Protein AF-A0A258B6A6-F1 (afdb_monomer)

Sequence (374 aa):
IEIYVVGQTAKPGKYIVSSVSTLINALFATGGPTANGSMRNIQLVRQGKVMGVVDLYQFLLHGDSSRDLVLQAGDVIKIPPVGPQVALLGSIPNPAIYELSPGETSNSLEAVLRYAGNTSVFTSPLQVSIERIDPDKLKPLSAMAISLNKEGLQTRLKAGDIVTFLPIKPAFENAVSLRLLGAPSVRLPIKPGATIHDILPNKESLLTNLYFMRRFTPPNSGTGTKDDLNRIRDTARLDQINWDFALLERIDMGDLSPQVISFNLADAINPASPNQNVTLKPGDIITVFSQKDMQVSSEKQVRVVRIQGEVKAPGIYQLRADDTLPDVIAKAGGTTRSAYIYGTVLSRVAVKEQQQKNLDQVIRNLQSQLANST

Solvent-accessible surface area (backbone atoms only — not comparable to full-atom values): 21174 Å² total; per-residue (Å²): 66,45,32,36,38,41,68,32,37,67,53,60,46,80,46,81,47,62,73,83,36,30,50,64,60,48,32,65,75,44,59,32,54,34,97,59,14,20,55,60,58,28,31,40,31,48,95,91,39,77,78,48,62,36,44,50,61,52,29,76,73,68,67,53,58,90,65,58,44,76,50,54,69,68,26,32,42,38,21,43,68,46,66,52,36,32,36,43,38,62,40,41,73,49,62,46,77,42,74,50,57,96,48,78,89,59,23,21,44,48,56,54,29,57,78,27,65,38,79,35,96,55,31,33,51,72,45,31,40,36,39,36,46,40,86,91,41,99,70,32,72,47,77,51,75,41,34,70,44,81,67,41,32,58,39,74,63,50,59,46,28,38,38,40,33,37,54,53,70,87,73,45,83,42,24,30,37,40,36,48,78,99,46,78,72,43,79,43,81,50,59,94,78,32,33,48,32,80,76,34,62,42,78,65,56,76,45,39,74,61,49,57,53,53,75,73,45,70,95,83,67,94,79,79,61,77,67,57,61,61,59,46,61,76,76,38,64,70,88,44,53,33,49,74,43,29,40,35,40,35,65,42,88,89,79,66,46,80,44,78,48,76,45,44,41,57,48,26,34,35,88,90,37,71,94,62,44,53,72,55,54,58,60,25,35,39,40,48,43,37,55,62,65,61,50,54,64,67,73,66,59,82,42,67,46,78,46,79,70,58,38,68,47,61,46,78,43,82,51,59,100,82,64,47,74,68,56,54,41,50,74,24,69,28,68,40,96,84,40,64,73,93,71,71,80,89,85,70,72,75,54,59,60,52,51,50,53,51,50,55,50,52,53,52,51,53,51,54,52,57,68,72,73,113

Structure (mmCIF, N/CA/C/O backbone):
data_AF-A0A258B6A6-F1
#
_entry.id   AF-A0A258B6A6-F1
#
loop_
_atom_site.group_PDB
_atom_site.id
_atom_site.type_symbol
_atom_site.label_atom_id
_atom_site.label_alt_id
_atom_site.label_comp_id
_atom_site.label_asym_id
_atom_site.label_entity_id
_atom_site.label_seq_id
_atom_site.pdbx_PDB_ins_code
_atom_site.Cartn_x
_atom_site.Cartn_y
_atom_site.Cartn_z
_atom_site.occupancy
_atom_site.B_iso_or_equiv
_atom_site.auth_seq_id
_atom_site.auth_comp_id
_atom_site.auth_asym_id
_atom_site.auth_atom_id
_atom_site.pdbx_PDB_model_num
ATOM 1 N N . ILE A 1 1 ? -26.443 -9.896 30.404 1.00 95.62 1 ILE A N 1
ATOM 2 C CA . ILE A 1 1 ? -26.251 -8.586 31.063 1.00 95.62 1 ILE A CA 1
ATOM 3 C C . ILE A 1 1 ? -26.509 -7.470 30.066 1.00 95.62 1 ILE A C 1
ATOM 5 O O . ILE A 1 1 ? -26.315 -7.666 28.872 1.00 95.62 1 ILE A O 1
ATOM 9 N N . GLU A 1 2 ? -26.991 -6.336 30.553 1.00 96.44 2 GLU A N 1
ATOM 10 C CA . GLU A 1 2 ? -27.253 -5.151 29.737 1.00 96.44 2 GLU A CA 1
ATOM 11 C C . GLU A 1 2 ? -26.030 -4.231 29.723 1.00 96.44 2 GLU A C 1
ATOM 13 O O . GLU A 1 2 ? -25.481 -3.950 30.786 1.00 96.44 2 GLU A O 1
ATOM 18 N N . ILE A 1 3 ? -25.629 -3.765 28.540 1.00 97.12 3 ILE A N 1
ATOM 19 C CA . ILE A 1 3 ? -24.530 -2.813 28.333 1.00 97.12 3 ILE A CA 1
ATOM 20 C C . ILE A 1 3 ? -24.928 -1.734 27.317 1.00 97.12 3 ILE A C 1
ATOM 22 O O . ILE A 1 3 ? -25.912 -1.873 26.584 1.00 97.12 3 ILE A O 1
ATOM 26 N N . TYR A 1 4 ? -24.117 -0.686 27.225 1.00 97.75 4 TYR A N 1
ATOM 27 C CA . TYR A 1 4 ? -24.301 0.417 26.288 1.00 97.75 4 TYR A CA 1
ATOM 28 C C . TYR A 1 4 ? -23.051 0.608 25.438 1.00 97.75 4 TYR A C 1
ATOM 30 O O . TYR A 1 4 ? -21.940 0.533 25.952 1.00 97.75 4 TYR A O 1
ATOM 38 N N . VAL A 1 5 ? -23.218 0.898 24.150 1.00 97.56 5 VAL A N 1
ATOM 39 C CA . VAL A 1 5 ? -22.114 1.267 23.254 1.00 97.56 5 VAL A CA 1
ATOM 40 C C . VAL A 1 5 ? -22.374 2.658 22.694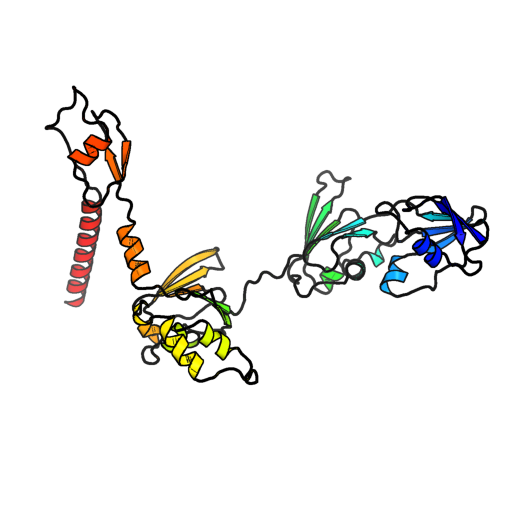 1.00 97.56 5 VAL A C 1
ATOM 42 O O . VAL A 1 5 ? -23.439 2.919 22.133 1.00 97.56 5 VAL A O 1
ATOM 45 N N . VAL A 1 6 ? -21.413 3.563 22.878 1.00 97.06 6 VAL A N 1
ATOM 46 C CA . VAL A 1 6 ? -21.546 4.991 22.553 1.00 97.06 6 VAL A CA 1
ATOM 47 C C . VAL A 1 6 ? -20.284 5.549 21.893 1.00 97.06 6 VAL A C 1
ATOM 49 O O . VAL A 1 6 ? -19.194 4.984 22.004 1.00 97.06 6 VAL A O 1
ATOM 52 N N . GLY A 1 7 ? -20.423 6.713 21.257 1.00 96.19 7 GLY A N 1
ATOM 53 C CA . GLY A 1 7 ? -19.330 7.411 20.580 1.00 96.19 7 GLY A CA 1
ATOM 54 C C . GLY A 1 7 ? -19.248 7.065 19.094 1.00 96.19 7 GLY A C 1
ATOM 55 O O . GLY A 1 7 ? -20.274 6.875 18.446 1.00 96.19 7 GLY A O 1
ATOM 56 N N . GLN A 1 8 ? -18.033 7.003 18.551 1.00 97.38 8 GLN A N 1
ATOM 57 C CA . GLN A 1 8 ? -17.753 6.810 17.122 1.00 97.38 8 GLN A CA 1
ATOM 58 C C . GLN A 1 8 ? -17.835 5.332 16.705 1.00 97.38 8 GLN A C 1
ATOM 60 O O . GLN A 1 8 ? -16.883 4.753 16.178 1.00 97.38 8 GLN A O 1
ATOM 65 N N . THR A 1 9 ? -18.979 4.707 16.966 1.00 95.44 9 THR A N 1
ATOM 66 C CA . THR A 1 9 ? -19.247 3.285 16.716 1.00 95.44 9 THR A CA 1
ATOM 67 C C . THR A 1 9 ? -20.215 3.080 15.554 1.00 95.44 9 THR A C 1
ATOM 69 O O . THR A 1 9 ? -21.059 3.935 15.288 1.00 95.44 9 THR A O 1
ATOM 72 N N . ALA A 1 10 ? -20.096 1.947 14.857 1.00 92.12 10 ALA A N 1
ATOM 73 C CA . ALA A 1 10 ? -20.952 1.624 13.718 1.00 92.12 10 ALA A CA 1
ATOM 74 C C . ALA A 1 10 ? -22.436 1.522 14.102 1.00 92.12 10 ALA A C 1
ATOM 76 O O . ALA A 1 10 ? -23.309 1.896 13.320 1.00 92.12 10 ALA A O 1
ATOM 77 N N . LYS A 1 11 ? -22.729 1.009 15.303 1.00 94.31 11 LYS A N 1
ATOM 78 C CA . LYS A 1 11 ? -24.097 0.808 15.791 1.00 94.31 11 LYS A CA 1
ATOM 79 C C . LYS A 1 11 ? -24.200 1.236 17.261 1.00 94.31 11 LYS A C 1
ATOM 81 O O . LYS A 1 11 ? -24.063 0.398 18.155 1.00 94.31 11 LYS A O 1
ATOM 86 N N . PRO A 1 12 ? -24.419 2.528 17.551 1.00 95.56 12 PRO A N 1
ATOM 87 C CA . PRO A 1 12 ? -24.600 2.984 18.923 1.00 95.56 12 PRO A CA 1
ATOM 88 C C . PRO A 1 12 ? -25.926 2.474 19.492 1.00 95.56 12 PRO A C 1
ATOM 90 O O . PRO A 1 12 ? -26.914 2.341 18.770 1.00 95.56 12 PRO A O 1
ATOM 93 N N . GLY A 1 13 ? -25.961 2.215 20.797 1.00 96.06 13 GLY A N 1
ATOM 94 C CA . GLY A 1 13 ? -27.195 1.836 21.475 1.00 96.06 13 GLY A CA 1
ATOM 95 C C . GLY A 1 13 ? -27.007 0.874 22.638 1.00 96.06 13 GLY A C 1
ATOM 96 O O . GLY A 1 13 ? -25.901 0.640 23.130 1.00 96.06 13 GLY A O 1
ATOM 97 N N . LYS A 1 14 ? -28.139 0.337 23.087 1.00 96.88 14 LYS A N 1
ATOM 98 C CA . LYS A 1 14 ? -28.231 -0.651 24.160 1.00 96.88 14 LYS A CA 1
ATOM 99 C C . LYS A 1 14 ? -28.104 -2.060 23.589 1.00 96.88 14 LYS A C 1
ATOM 101 O O . LYS A 1 14 ? -28.748 -2.384 22.594 1.00 96.88 14 LYS A O 1
ATOM 106 N N . TYR A 1 15 ? -27.337 -2.903 24.273 1.00 96.12 15 TYR A N 1
ATOM 107 C CA . TYR A 1 15 ? -27.110 -4.294 23.895 1.00 96.12 15 TYR A CA 1
ATOM 108 C C . TYR A 1 15 ? -27.310 -5.231 25.081 1.00 96.12 15 TYR A C 1
ATOM 110 O O . TYR A 1 15 ? -26.986 -4.907 26.225 1.00 96.12 15 TYR A O 1
ATOM 118 N N . ILE A 1 16 ? -27.828 -6.423 24.792 1.00 95.56 16 ILE A N 1
ATOM 119 C CA . ILE A 1 16 ? -27.887 -7.532 25.742 1.00 95.56 16 ILE A CA 1
ATOM 120 C C . ILE A 1 16 ? -26.831 -8.543 25.309 1.00 95.56 16 ILE A C 1
ATOM 122 O O . ILE A 1 16 ? -26.899 -9.083 24.208 1.00 95.56 16 ILE A O 1
ATOM 126 N N . VAL A 1 17 ? -25.854 -8.782 26.178 1.00 94.06 17 VAL A N 1
ATOM 127 C CA . VAL A 1 17 ? -24.740 -9.714 25.944 1.00 94.06 17 VAL A CA 1
ATOM 128 C C . VAL A 1 17 ? -24.697 -10.785 27.036 1.00 94.06 17 VAL A C 1
ATOM 130 O O . VAL A 1 17 ? -25.383 -10.671 28.057 1.00 94.06 17 VAL A O 1
ATOM 133 N N . SER A 1 18 ? -23.914 -11.846 26.842 1.00 94.06 18 SER A N 1
ATOM 134 C CA . SER A 1 18 ? -23.746 -12.895 27.856 1.00 94.06 18 SER A CA 1
ATOM 135 C C . SER A 1 18 ? -23.058 -12.348 29.113 1.00 94.06 18 SER A C 1
ATOM 137 O O . SER A 1 18 ? -22.297 -11.386 29.046 1.00 94.06 18 SER A O 1
ATOM 139 N N . SER A 1 19 ? -23.302 -12.950 30.280 1.00 91.56 19 SER A N 1
ATOM 140 C CA . SER A 1 19 ? -22.648 -12.561 31.544 1.00 91.56 19 SER A CA 1
ATOM 141 C C . SER A 1 19 ? -21.138 -12.811 31.565 1.00 91.56 19 SER A C 1
ATOM 143 O O . SER A 1 19 ? -20.451 -12.261 32.416 1.00 91.56 19 SER A O 1
ATOM 145 N N . VAL A 1 20 ? -20.629 -13.620 30.634 1.00 93.00 20 VAL A N 1
ATOM 146 C CA . VAL A 1 20 ? -19.195 -13.897 30.452 1.00 93.00 20 VAL A CA 1
ATOM 147 C C . VAL A 1 20 ? -18.589 -13.128 29.273 1.00 93.00 20 VAL A C 1
ATOM 149 O O . VAL A 1 20 ? -17.451 -13.377 28.887 1.00 93.00 20 VAL A O 1
ATOM 152 N N . SER A 1 21 ? -19.348 -12.215 28.655 1.00 94.81 21 SER A N 1
ATOM 153 C CA . SER A 1 21 ? -18.850 -11.411 27.541 1.00 94.81 21 SER A CA 1
ATOM 154 C C . SER A 1 21 ? -17.797 -10.408 28.008 1.00 94.81 21 SER A C 1
ATOM 156 O O . SER A 1 21 ? -17.890 -9.817 29.084 1.00 94.81 21 SER A O 1
ATOM 158 N N . THR A 1 22 ? -16.807 -10.194 27.153 1.00 95.38 22 THR A N 1
ATOM 159 C CA . THR A 1 22 ? -15.728 -9.231 27.353 1.00 95.38 22 THR A CA 1
ATOM 160 C C . THR A 1 22 ? -15.898 -8.024 26.437 1.00 95.38 22 THR A C 1
ATOM 162 O O . THR A 1 22 ? -16.739 -8.030 25.529 1.00 95.38 22 THR A O 1
ATOM 165 N N . LEU A 1 23 ? -15.109 -6.979 26.678 1.00 95.00 23 LEU A N 1
ATOM 166 C CA . LEU A 1 23 ? -15.098 -5.757 25.884 1.00 95.00 23 LEU A CA 1
ATOM 167 C C . LEU A 1 23 ? -14.832 -6.057 24.402 1.00 95.00 23 LEU A C 1
ATOM 169 O O . LEU A 1 23 ? -15.598 -5.604 23.552 1.00 95.00 23 LEU A O 1
ATOM 173 N N . ILE A 1 24 ? -13.815 -6.861 24.085 1.00 94.56 24 ILE A N 1
ATOM 174 C CA . ILE A 1 24 ? -13.481 -7.210 22.696 1.00 94.56 24 ILE A CA 1
ATOM 175 C C . ILE A 1 24 ? -14.617 -7.998 22.028 1.00 94.56 24 ILE A C 1
ATOM 177 O O . ILE A 1 24 ? -15.028 -7.668 20.915 1.00 94.56 24 ILE A O 1
ATOM 181 N N . ASN A 1 25 ? -15.198 -8.979 22.725 1.00 92.38 25 ASN A N 1
ATOM 182 C CA . ASN A 1 25 ? -16.333 -9.749 22.206 1.00 92.38 25 ASN A CA 1
ATOM 183 C C . ASN A 1 25 ? -17.543 -8.858 21.892 1.00 92.38 25 ASN A C 1
ATOM 185 O O . ASN A 1 25 ? -18.191 -9.019 20.856 1.00 92.38 25 ASN A O 1
ATOM 189 N N . ALA A 1 26 ? -17.841 -7.895 22.768 1.00 93.88 26 ALA A N 1
ATOM 190 C CA . ALA A 1 26 ? -18.916 -6.942 22.531 1.00 93.88 26 ALA A CA 1
ATOM 191 C C . ALA A 1 26 ? -18.610 -6.008 21.354 1.00 93.88 26 ALA A C 1
ATOM 193 O O . ALA A 1 26 ? -19.510 -5.741 20.565 1.00 93.88 26 ALA A O 1
ATOM 194 N N . LEU A 1 27 ? -17.362 -5.557 21.186 1.00 94.12 27 LEU A N 1
ATOM 195 C CA . LEU A 1 27 ? -16.964 -4.729 20.043 1.00 94.12 27 LEU A CA 1
ATOM 196 C C . LEU A 1 27 ? -17.193 -5.444 18.708 1.00 94.12 27 LEU A C 1
ATOM 198 O O . LEU A 1 27 ? -17.734 -4.838 17.786 1.00 94.12 27 LEU A O 1
ATOM 202 N N . PHE A 1 28 ? -16.866 -6.735 18.607 1.00 91.19 28 PHE A N 1
ATOM 203 C CA . PHE A 1 28 ? -17.168 -7.508 17.399 1.00 91.19 28 PHE A CA 1
ATOM 204 C C . PHE A 1 28 ? -18.674 -7.659 17.163 1.00 91.19 28 PHE A C 1
ATOM 206 O O . PHE A 1 28 ? -19.137 -7.516 16.033 1.00 91.19 28 PHE A O 1
ATOM 213 N N . ALA A 1 29 ? -19.453 -7.885 18.224 1.00 90.25 29 ALA A N 1
ATOM 214 C CA . ALA A 1 29 ? -20.905 -8.013 18.120 1.00 90.25 29 ALA A CA 1
ATOM 215 C C . ALA A 1 29 ? -21.601 -6.699 17.713 1.00 90.25 29 ALA A C 1
ATOM 217 O O . ALA A 1 29 ? -22.625 -6.728 17.028 1.00 90.25 29 ALA A O 1
ATOM 218 N N . THR A 1 30 ? -21.053 -5.545 18.106 1.00 89.75 30 THR A N 1
ATOM 219 C CA . THR A 1 30 ? -21.623 -4.221 17.796 1.00 89.75 30 THR A CA 1
ATOM 220 C C . THR A 1 30 ? -21.087 -3.605 16.503 1.00 89.75 30 THR A C 1
ATOM 222 O O . THR A 1 30 ? -21.581 -2.567 16.063 1.00 89.75 30 THR A O 1
ATOM 225 N N . GLY A 1 31 ? -20.126 -4.260 15.845 1.00 91.00 31 GLY A N 1
ATOM 226 C CA . GLY A 1 31 ? -19.496 -3.783 14.611 1.00 91.00 31 GLY A CA 1
ATOM 227 C C . GLY A 1 31 ? -18.322 -2.823 14.829 1.00 91.00 31 GLY A C 1
ATOM 228 O O . GLY A 1 31 ? -17.767 -2.330 13.854 1.00 91.00 31 GLY A O 1
ATOM 229 N N . GLY A 1 32 ? -17.931 -2.581 16.082 1.00 93.88 32 GLY A N 1
ATOM 230 C CA . GLY A 1 32 ? -16.697 -1.887 16.439 1.00 93.88 32 GLY A CA 1
ATOM 231 C C . GLY A 1 32 ? -16.674 -0.376 16.157 1.00 93.88 32 GLY A C 1
ATOM 232 O O . GLY A 1 32 ? -17.725 0.268 15.999 1.00 93.88 32 GLY A O 1
ATOM 233 N N . PRO A 1 33 ? -15.466 0.218 16.173 1.00 96.44 33 PRO A N 1
ATOM 234 C CA . PRO A 1 33 ? -15.234 1.606 15.784 1.00 96.44 33 PRO A CA 1
ATOM 235 C C . PRO A 1 33 ? -15.533 1.864 14.301 1.00 96.44 33 PRO A C 1
ATOM 237 O O . PRO A 1 33 ? -15.315 1.012 13.445 1.00 96.44 33 PRO A O 1
ATOM 240 N N . THR A 1 34 ? -16.014 3.068 13.991 1.00 95.50 34 THR A N 1
ATOM 241 C CA . THR A 1 34 ? -16.091 3.577 12.607 1.00 95.50 34 THR A CA 1
ATOM 242 C C . THR A 1 34 ? -14.737 4.124 12.145 1.00 95.50 34 THR A C 1
ATOM 244 O O . THR A 1 34 ? -13.814 4.241 12.944 1.00 95.50 34 THR A O 1
ATOM 247 N N . ALA A 1 35 ? -14.636 4.576 10.889 1.00 92.44 35 ALA A N 1
ATOM 248 C CA . ALA A 1 35 ? -13.449 5.277 10.378 1.00 92.44 35 ALA A CA 1
ATOM 249 C C . ALA A 1 35 ? -13.066 6.541 11.182 1.00 92.44 35 ALA A C 1
ATOM 251 O O . ALA A 1 35 ? -11.910 6.956 11.164 1.00 92.44 35 ALA A O 1
ATOM 252 N N . ASN A 1 36 ? -14.021 7.138 11.905 1.00 95.44 36 ASN A N 1
ATOM 253 C CA . ASN A 1 36 ? -13.790 8.300 12.768 1.00 95.44 36 ASN A CA 1
ATOM 254 C C . ASN A 1 36 ? -13.584 7.917 14.242 1.00 95.44 36 ASN A C 1
ATOM 256 O O . ASN A 1 36 ? -13.411 8.801 15.083 1.00 95.44 36 ASN A O 1
ATOM 260 N N . GLY A 1 37 ? -13.653 6.627 14.579 1.00 96.56 37 GLY A N 1
ATOM 261 C CA . GLY A 1 37 ? -13.499 6.118 15.936 1.00 96.56 37 GLY A CA 1
ATOM 262 C C . GLY A 1 37 ? -12.109 5.568 16.197 1.00 96.56 37 GLY A C 1
ATOM 263 O O . GLY A 1 37 ? -11.487 4.977 15.321 1.00 96.56 37 GLY A O 1
ATOM 264 N N . SER A 1 38 ? -11.627 5.757 17.422 1.00 96.31 38 SER A N 1
ATOM 265 C CA . SER A 1 38 ? -10.331 5.225 17.828 1.00 96.31 38 SER A CA 1
ATOM 266 C C . SER A 1 38 ? -10.367 3.698 17.888 1.00 96.31 38 SER A C 1
ATOM 268 O O . SER A 1 38 ? -11.230 3.108 18.541 1.00 96.31 38 SER A O 1
ATOM 270 N N . MET A 1 39 ? -9.390 3.072 17.239 1.00 93.44 39 MET A N 1
ATOM 271 C CA . MET A 1 39 ? -9.090 1.646 17.362 1.00 93.44 39 MET A CA 1
ATOM 272 C C . MET A 1 39 ? -8.163 1.382 18.552 1.00 93.44 39 MET A C 1
ATOM 274 O O . MET A 1 39 ? -8.080 0.251 19.023 1.00 93.44 39 MET A O 1
ATOM 278 N N . ARG A 1 40 ? -7.468 2.412 19.053 1.00 92.06 40 ARG A N 1
ATOM 279 C CA . ARG A 1 40 ? -6.418 2.270 20.074 1.00 92.06 40 ARG A CA 1
ATOM 280 C C . ARG A 1 40 ? -6.823 2.708 21.482 1.00 92.06 40 ARG A C 1
ATOM 282 O O . ARG A 1 40 ? -6.176 2.319 22.448 1.00 92.06 40 ARG A O 1
ATOM 289 N N . ASN A 1 41 ? -7.858 3.538 21.607 1.00 93.25 41 ASN A N 1
ATOM 290 C CA . ASN A 1 41 ? -8.288 4.147 22.869 1.00 93.25 41 ASN A CA 1
ATOM 291 C C . ASN A 1 41 ? -9.751 3.815 23.200 1.00 93.25 41 ASN A C 1
ATOM 293 O O . ASN A 1 41 ? -10.543 4.697 23.532 1.00 93.25 41 ASN A O 1
ATOM 297 N N . ILE A 1 42 ? -10.141 2.546 23.085 1.00 95.44 42 ILE A N 1
ATOM 298 C CA . ILE A 1 42 ? -11.515 2.125 23.377 1.00 95.44 42 ILE A CA 1
ATOM 299 C C . ILE A 1 42 ? -11.680 1.972 24.888 1.00 95.44 42 ILE A C 1
ATOM 301 O O . ILE A 1 42 ? -10.921 1.247 25.524 1.00 95.44 42 ILE A O 1
ATOM 305 N N . GLN A 1 43 ? -12.665 2.649 25.477 1.00 96.31 43 GLN A N 1
ATOM 306 C CA . GLN A 1 43 ? -12.797 2.780 26.929 1.00 96.31 43 GLN A CA 1
ATOM 307 C C . GLN A 1 43 ? -13.955 1.943 27.466 1.00 96.31 43 GLN A C 1
ATOM 309 O O . GLN A 1 43 ? -15.082 2.051 26.979 1.00 96.31 43 GLN A O 1
ATOM 314 N N . LEU A 1 44 ? -13.704 1.181 28.534 1.00 97.56 44 LEU A N 1
ATOM 315 C CA . LEU A 1 44 ? -14.770 0.631 29.369 1.00 97.56 44 LEU A CA 1
ATOM 316 C C . LEU A 1 44 ? -15.069 1.602 30.507 1.00 97.56 44 LEU A C 1
ATOM 318 O O . LEU A 1 44 ? -14.198 1.880 31.333 1.00 97.56 44 LEU A O 1
ATOM 322 N N . VAL A 1 45 ? -16.299 2.094 30.576 1.00 98.12 45 VAL A N 1
ATOM 323 C CA . VAL A 1 45 ? -16.761 3.009 31.617 1.00 98.12 45 VAL A CA 1
ATOM 324 C C . VAL A 1 45 ? -17.798 2.306 32.485 1.00 98.12 45 VAL A C 1
ATOM 326 O O . VAL A 1 45 ? -18.816 1.831 31.988 1.00 98.12 45 VAL A O 1
ATOM 329 N N . ARG A 1 46 ? -17.559 2.276 33.797 1.00 97.50 46 ARG A N 1
ATOM 330 C CA . ARG A 1 46 ? -18.449 1.677 34.798 1.00 97.50 46 ARG A CA 1
ATOM 331 C C . ARG A 1 46 ? -18.720 2.693 35.892 1.00 97.50 46 ARG A C 1
ATOM 333 O O . ARG A 1 46 ? -17.783 3.254 36.456 1.00 97.50 46 ARG A O 1
ATOM 340 N N . GLN A 1 47 ? -19.996 2.961 36.172 1.00 95.31 47 GLN A N 1
ATOM 341 C CA . GLN A 1 47 ? -20.410 3.947 37.186 1.00 95.31 47 GLN A CA 1
ATOM 342 C C . GLN A 1 47 ? -19.709 5.316 37.015 1.00 95.31 47 GLN A C 1
ATOM 344 O O . GLN A 1 47 ? -19.287 5.948 37.980 1.00 95.31 47 GLN A O 1
ATOM 349 N N . GLY A 1 48 ? -19.521 5.748 35.763 1.00 94.19 48 GLY A N 1
ATOM 350 C CA . GLY A 1 48 ? -18.858 7.012 35.421 1.00 94.19 48 GLY A CA 1
ATOM 351 C C . GLY A 1 48 ? -17.323 7.007 35.486 1.00 94.19 48 GLY A C 1
ATOM 352 O O . GLY A 1 48 ? -16.717 8.020 35.149 1.00 94.19 48 GLY A O 1
ATOM 353 N N . LYS A 1 49 ? -16.674 5.898 35.867 1.00 97.31 49 LYS A N 1
ATOM 354 C CA . LYS A 1 49 ? -15.207 5.770 35.920 1.00 97.31 49 LYS A CA 1
ATOM 355 C C . LYS A 1 49 ? -14.679 4.916 34.770 1.00 97.31 49 LYS A C 1
ATOM 357 O O . LYS A 1 49 ? -15.281 3.901 34.428 1.00 97.31 49 LYS A O 1
ATOM 362 N N . VAL A 1 50 ? -13.543 5.307 34.192 1.00 97.19 50 VAL A N 1
ATOM 363 C CA . VAL A 1 50 ? -12.841 4.500 33.180 1.00 97.19 50 VAL A CA 1
ATOM 364 C C . VAL A 1 50 ? -12.151 3.337 33.888 1.00 97.19 50 VAL A C 1
ATOM 366 O O . VAL A 1 50 ? -11.221 3.544 34.662 1.00 97.19 50 VAL A O 1
ATOM 369 N N . MET A 1 51 ? -12.621 2.120 33.630 1.00 96.44 51 MET A N 1
ATOM 370 C CA . MET A 1 51 ? -12.071 0.893 34.210 1.00 96.44 51 MET A CA 1
ATOM 371 C C . MET A 1 51 ? -10.816 0.426 33.477 1.00 96.44 51 MET A C 1
ATOM 373 O O . MET A 1 51 ? -9.934 -0.177 34.081 1.00 96.44 51 MET A O 1
ATOM 377 N N . GLY A 1 52 ? -10.728 0.714 32.179 1.00 92.81 52 GLY A N 1
ATOM 378 C CA . GLY A 1 52 ? -9.547 0.443 31.377 1.00 92.81 52 GLY A CA 1
ATOM 379 C C . GLY A 1 52 ? -9.734 0.820 29.915 1.00 92.81 52 GLY A C 1
ATOM 380 O O . GLY A 1 52 ? -10.816 1.240 29.491 1.00 92.81 52 GLY A O 1
ATOM 381 N N . VAL A 1 53 ? -8.639 0.681 29.173 1.00 92.31 53 VAL A N 1
ATOM 382 C CA . VAL A 1 53 ? -8.526 1.025 27.757 1.00 92.31 53 VAL A CA 1
ATOM 383 C C . VAL A 1 53 ? -8.046 -0.201 26.993 1.00 92.31 53 VAL A C 1
ATOM 385 O O . VAL A 1 53 ? -7.110 -0.871 27.432 1.00 92.31 53 VAL A O 1
ATOM 388 N N . VAL A 1 54 ? -8.678 -0.475 25.856 1.00 91.88 54 VAL A N 1
ATOM 389 C CA . VAL A 1 54 ? -8.287 -1.535 24.927 1.00 91.88 54 VAL A CA 1
ATOM 390 C C . VAL A 1 54 ? -7.739 -0.919 23.646 1.00 91.88 54 VAL A C 1
ATOM 392 O O . VAL A 1 54 ? -8.383 -0.070 23.025 1.00 91.88 54 VAL A O 1
ATOM 395 N N . ASP A 1 55 ? -6.553 -1.394 23.262 1.00 90.75 55 ASP A N 1
ATOM 396 C CA . ASP A 1 55 ? -5.952 -1.166 21.952 1.00 90.75 55 ASP A CA 1
ATOM 397 C C . ASP A 1 55 ? -6.278 -2.367 21.054 1.00 90.75 55 ASP A C 1
ATOM 399 O O . ASP A 1 55 ? -5.692 -3.445 21.184 1.00 90.75 55 ASP A O 1
ATOM 403 N N . LEU A 1 56 ? -7.242 -2.190 20.150 1.00 91.19 56 LEU A N 1
ATOM 404 C CA . LEU A 1 56 ? -7.716 -3.251 19.268 1.00 91.19 56 LEU A CA 1
ATOM 405 C C . LEU A 1 56 ? -6.637 -3.682 18.266 1.00 91.19 56 LEU A C 1
ATOM 407 O O . LEU A 1 56 ? -6.646 -4.828 17.826 1.00 91.19 56 LEU A O 1
ATOM 411 N N . TYR A 1 57 ? -5.665 -2.822 17.946 1.00 89.94 57 TYR A N 1
ATOM 412 C CA . TYR A 1 57 ? -4.550 -3.213 17.085 1.00 89.94 57 TYR A CA 1
ATOM 413 C C . TYR A 1 57 ? -3.644 -4.256 17.746 1.00 89.94 57 TYR A C 1
ATOM 415 O O . TYR A 1 57 ? -3.129 -5.133 17.053 1.00 89.94 57 TYR A O 1
ATOM 423 N N . GLN A 1 58 ? -3.458 -4.200 19.071 1.00 87.94 58 GLN A N 1
ATOM 424 C CA . GLN A 1 58 ? -2.675 -5.215 19.789 1.00 87.94 58 GLN A CA 1
ATOM 425 C C . GLN A 1 58 ? -3.343 -6.586 19.720 1.00 87.94 58 GLN A C 1
ATOM 427 O O . GLN A 1 58 ? -2.681 -7.583 19.428 1.00 87.94 58 GLN A O 1
ATOM 432 N N . PHE A 1 59 ? -4.662 -6.618 19.903 1.00 89.62 59 PHE A N 1
ATOM 433 C CA . PHE A 1 59 ? -5.441 -7.841 19.781 1.00 89.62 59 PHE A CA 1
ATOM 434 C C . PHE A 1 59 ? -5.420 -8.393 18.348 1.00 89.62 59 PHE A C 1
ATOM 436 O O . PHE A 1 59 ? -5.137 -9.570 18.152 1.00 89.62 59 PHE A O 1
ATOM 443 N N . LEU A 1 60 ? -5.666 -7.551 17.337 1.00 88.38 60 LEU A N 1
ATOM 444 C CA . LEU A 1 60 ? -5.736 -7.990 15.938 1.00 88.38 60 LEU A CA 1
ATOM 445 C C . LEU A 1 60 ? -4.393 -8.494 15.392 1.00 88.38 60 LEU A C 1
ATOM 447 O O . LEU A 1 60 ? -4.388 -9.402 14.566 1.00 88.38 60 LEU A O 1
ATOM 451 N N . LEU A 1 61 ? -3.267 -7.925 15.837 1.00 85.62 61 LEU A N 1
ATOM 452 C CA . LEU A 1 61 ? -1.944 -8.361 15.385 1.00 85.62 61 LEU A CA 1
ATOM 453 C C . LEU A 1 61 ? -1.372 -9.536 16.173 1.00 85.62 61 LEU A C 1
ATOM 455 O O . LEU A 1 61 ? -0.786 -10.437 15.578 1.00 85.62 61 LEU A O 1
ATOM 459 N N . HIS A 1 62 ? -1.469 -9.499 17.501 1.00 86.12 62 HIS A N 1
ATOM 460 C CA . HIS A 1 62 ? -0.749 -10.436 18.367 1.00 86.12 62 HIS A CA 1
ATOM 461 C C . HIS A 1 62 ? -1.671 -11.454 19.044 1.00 86.12 62 HIS A C 1
ATOM 463 O O . HIS A 1 62 ? -1.183 -12.337 19.744 1.00 86.12 62 HIS A O 1
ATOM 469 N N . GLY A 1 63 ? -2.993 -11.330 18.87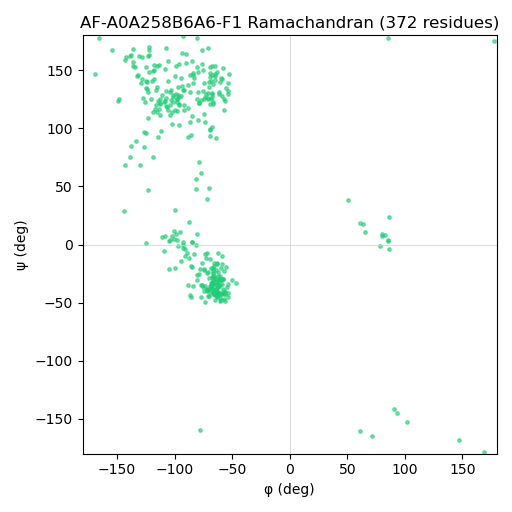9 1.00 86.31 63 GLY A N 1
ATOM 470 C CA . GLY A 1 63 ? -3.962 -12.101 19.659 1.00 86.31 63 GLY A CA 1
ATOM 471 C C . GLY A 1 63 ? -3.915 -11.773 21.154 1.00 86.31 63 GLY A C 1
ATOM 472 O O . GLY A 1 63 ? -4.389 -12.564 21.965 1.00 86.31 63 GLY A O 1
ATOM 473 N N . ASP A 1 64 ? -3.315 -10.639 21.539 1.00 85.88 64 ASP A N 1
ATOM 474 C CA . ASP A 1 64 ? -3.143 -10.263 22.941 1.00 85.88 64 ASP A CA 1
ATOM 475 C C . ASP A 1 64 ? -4.481 -9.820 23.548 1.00 85.88 64 ASP A C 1
ATOM 477 O O . ASP A 1 64 ? -4.979 -8.724 23.285 1.00 85.88 64 ASP A O 1
ATOM 481 N N . SER A 1 65 ? -5.059 -10.687 24.380 1.00 86.56 65 SER A N 1
ATOM 482 C CA . SER A 1 65 ? -6.280 -10.429 25.145 1.00 86.56 65 SER A CA 1
ATOM 483 C C . SER A 1 65 ? -6.006 -10.065 26.611 1.00 86.56 65 SER A C 1
ATOM 485 O O . SER A 1 65 ? -6.933 -10.049 27.417 1.00 86.56 65 SER A O 1
ATOM 487 N N . SER A 1 66 ? -4.756 -9.780 26.999 1.00 86.88 66 SER A N 1
ATOM 488 C CA . SER A 1 66 ? -4.375 -9.509 28.400 1.00 86.88 66 SER A CA 1
ATOM 489 C C . SER A 1 66 ? -5.061 -8.279 29.004 1.00 86.88 66 SER A C 1
ATOM 491 O O . SER A 1 66 ? -5.205 -8.172 30.222 1.00 86.88 66 SER A O 1
ATOM 493 N N . ARG A 1 67 ? -5.490 -7.343 28.152 1.00 86.38 67 ARG A N 1
ATOM 494 C CA . ARG A 1 67 ? -6.224 -6.125 28.525 1.00 86.38 67 ARG A CA 1
ATOM 495 C C . ARG A 1 67 ? -7.729 -6.233 28.291 1.00 86.38 67 ARG A C 1
ATOM 497 O O . ARG A 1 67 ? -8.430 -5.242 28.480 1.00 86.38 67 ARG A O 1
ATOM 504 N N . ASP A 1 68 ? -8.227 -7.398 27.881 1.00 92.50 68 ASP A N 1
ATOM 505 C CA . ASP A 1 68 ? -9.651 -7.596 27.649 1.00 92.50 68 ASP A CA 1
ATOM 506 C C . ASP A 1 68 ? -10.404 -7.693 28.982 1.00 92.50 68 ASP A C 1
ATOM 508 O O . ASP A 1 68 ? -10.067 -8.481 29.867 1.00 92.50 68 ASP A O 1
ATOM 512 N N . LEU A 1 69 ? -11.417 -6.846 29.148 1.00 94.06 69 LEU A N 1
ATOM 513 C CA . LEU A 1 69 ? -12.135 -6.691 30.409 1.00 94.06 69 LEU A CA 1
ATOM 514 C C . LEU A 1 69 ? -13.484 -7.395 30.336 1.00 94.06 69 LEU A C 1
ATOM 516 O O . LEU A 1 69 ? -14.248 -7.190 29.394 1.00 94.06 69 LEU A O 1
ATOM 520 N N . VAL A 1 70 ? -13.806 -8.177 31.368 1.00 95.56 70 VAL A N 1
ATOM 521 C CA . VAL A 1 70 ? -15.139 -8.772 31.519 1.00 95.56 70 VAL A CA 1
ATOM 522 C C . VAL A 1 70 ? -16.162 -7.669 31.783 1.00 95.56 70 VAL A C 1
ATOM 524 O O . VAL A 1 70 ? -15.978 -6.812 32.659 1.00 95.56 70 VAL A O 1
ATOM 527 N N . LEU A 1 71 ? -17.250 -7.711 31.021 1.00 97.00 71 LEU A N 1
ATOM 528 C CA . LEU A 1 71 ? -18.332 -6.744 31.113 1.00 97.00 71 LEU A CA 1
ATOM 529 C C . LEU A 1 71 ? -19.251 -7.056 32.293 1.00 97.00 71 LEU A C 1
ATOM 531 O O . LEU A 1 71 ? -19.471 -8.206 32.667 1.00 97.00 71 LEU A O 1
ATOM 535 N N . GLN A 1 72 ? -19.822 -6.005 32.862 1.00 97.00 72 GLN A N 1
ATOM 536 C CA . GLN A 1 72 ? -20.831 -6.060 33.911 1.00 97.00 72 GLN A CA 1
ATOM 537 C C . GLN A 1 72 ? -22.094 -5.317 33.476 1.00 97.00 72 GLN A C 1
ATOM 539 O O . GLN A 1 72 ? -22.097 -4.532 32.527 1.00 97.00 72 GLN A O 1
ATOM 544 N N . ALA A 1 73 ? -23.200 -5.600 34.164 1.00 97.00 73 ALA A N 1
ATOM 545 C CA . ALA A 1 73 ? -24.459 -4.921 33.895 1.00 97.00 73 ALA A CA 1
ATOM 546 C C . ALA A 1 73 ? -24.321 -3.408 34.138 1.00 97.00 73 ALA A C 1
ATOM 548 O O . ALA A 1 73 ? -23.834 -2.984 35.184 1.00 97.00 73 ALA A O 1
ATOM 549 N N . GLY A 1 74 ? -24.771 -2.612 33.169 1.00 96.38 74 GLY A N 1
ATOM 550 C CA . GLY A 1 74 ? -24.668 -1.154 33.191 1.00 96.38 74 GLY A CA 1
ATOM 551 C C . GLY A 1 74 ? -23.339 -0.599 32.672 1.00 96.38 74 GLY A C 1
ATOM 552 O O . GLY A 1 74 ? -23.155 0.617 32.701 1.00 96.38 74 GLY A O 1
ATOM 553 N N . ASP A 1 75 ? -22.426 -1.445 32.187 1.00 97.94 75 ASP A N 1
ATOM 554 C CA . ASP A 1 75 ? -21.191 -0.976 31.562 1.00 97.94 75 ASP A CA 1
ATOM 555 C C . ASP A 1 75 ? -21.458 -0.196 30.274 1.00 97.94 75 ASP A C 1
ATOM 557 O O . ASP A 1 75 ? -22.352 -0.518 29.486 1.00 97.94 75 ASP A O 1
ATOM 561 N N . VAL A 1 76 ? -20.622 0.813 30.043 1.00 97.94 76 VAL A N 1
ATOM 562 C CA . VAL A 1 76 ? -20.635 1.640 28.842 1.00 97.94 76 VAL A CA 1
ATOM 563 C C . VAL A 1 76 ? -19.314 1.465 28.105 1.00 97.94 76 VAL A C 1
ATOM 565 O O . VAL A 1 76 ? -18.251 1.841 28.595 1.00 97.94 76 VAL A O 1
ATOM 568 N N . ILE A 1 77 ? -19.383 0.927 26.897 1.00 97.69 77 ILE A N 1
ATOM 569 C CA . ILE A 1 77 ? -18.278 0.882 25.948 1.00 97.69 77 ILE A CA 1
ATOM 570 C C . ILE A 1 77 ? -18.274 2.206 25.193 1.00 97.69 77 ILE A C 1
ATOM 572 O O . ILE A 1 77 ? -19.178 2.497 24.408 1.00 97.69 77 ILE A O 1
ATOM 576 N N . LYS A 1 78 ? -17.263 3.031 25.444 1.00 97.69 78 LYS A N 1
ATOM 577 C CA . LYS A 1 78 ? -17.112 4.345 24.826 1.00 97.69 78 LYS A CA 1
ATOM 578 C C . LYS A 1 78 ? -15.986 4.302 23.800 1.00 97.69 78 LYS A C 1
ATOM 580 O O . LYS A 1 78 ? -14.831 4.070 24.150 1.00 97.69 78 LYS A O 1
ATOM 585 N N . ILE A 1 79 ? -16.324 4.585 22.545 1.00 97.81 79 ILE A N 1
ATOM 586 C CA . ILE A 1 79 ? -15.358 4.717 21.449 1.00 97.81 79 ILE A CA 1
ATOM 587 C C . ILE A 1 79 ? -15.150 6.216 21.175 1.00 97.81 79 ILE A C 1
ATOM 589 O O . ILE A 1 79 ? -16.040 6.861 20.610 1.00 97.81 79 ILE A O 1
ATOM 593 N N . PRO A 1 80 ? -14.030 6.817 21.614 1.00 97.00 80 PRO A N 1
ATOM 594 C CA . PRO A 1 80 ? -13.751 8.225 21.356 1.00 97.00 80 PRO A CA 1
ATOM 595 C C . PRO A 1 80 ? -13.420 8.475 19.873 1.00 97.00 80 PRO A C 1
ATOM 597 O O . PRO A 1 80 ? -13.206 7.520 19.120 1.00 97.00 80 PRO A O 1
ATOM 600 N N . PRO A 1 81 ? -13.362 9.750 19.443 1.00 97.00 81 PRO A N 1
ATOM 601 C CA . PRO A 1 81 ? -12.789 10.116 18.154 1.00 97.00 81 PRO A CA 1
ATOM 602 C C . PRO A 1 81 ? -11.386 9.551 17.964 1.00 97.00 81 PRO A C 1
ATOM 604 O O . PRO A 1 81 ? -10.624 9.418 18.924 1.00 97.00 81 PRO A O 1
ATOM 607 N N . VAL A 1 82 ? -11.073 9.221 16.718 1.00 96.06 82 VAL A N 1
ATOM 608 C CA . VAL A 1 82 ? -9.755 8.753 16.302 1.00 96.06 82 VAL A CA 1
ATOM 609 C C . VAL A 1 82 ? -8.677 9.804 16.588 1.00 96.06 82 VAL A C 1
ATOM 611 O O . VAL A 1 82 ? -8.904 11.005 16.437 1.00 96.06 82 VAL A O 1
ATOM 614 N N . GLY A 1 83 ? -7.518 9.341 17.057 1.00 93.50 83 GLY A N 1
ATOM 615 C CA . GLY A 1 83 ? -6.354 10.171 17.340 1.00 93.50 83 GLY A CA 1
ATOM 616 C C . GLY A 1 83 ? -5.569 10.572 16.083 1.00 93.50 83 GLY A C 1
ATOM 617 O O . GLY A 1 83 ? -6.098 10.538 14.973 1.00 93.50 83 GLY A O 1
ATOM 618 N N . PRO A 1 84 ? -4.289 10.953 16.240 1.00 93.25 84 PRO A N 1
ATOM 619 C CA . PRO A 1 84 ? -3.398 11.269 15.127 1.00 93.25 84 PRO A CA 1
ATOM 620 C C . PRO A 1 84 ? -3.320 10.140 14.094 1.00 93.25 84 PRO A C 1
ATOM 622 O O . PRO A 1 84 ? -3.220 8.973 14.464 1.00 93.25 84 PRO A O 1
ATOM 625 N N . GLN A 1 85 ? -3.318 10.482 12.806 1.00 94.94 85 GLN A N 1
ATOM 626 C CA . GLN A 1 85 ? -3.346 9.505 11.715 1.00 94.94 85 GLN A CA 1
ATOM 627 C C . GLN A 1 85 ? -2.196 9.687 10.724 1.00 94.94 85 GLN A C 1
ATOM 629 O O . GLN A 1 85 ? -1.708 10.801 10.517 1.00 94.94 85 GLN A O 1
ATOM 634 N N . VAL A 1 86 ? -1.826 8.582 10.079 1.00 96.38 86 VAL A N 1
ATOM 635 C CA . VAL A 1 86 ? -0.918 8.513 8.928 1.00 96.38 86 VAL A CA 1
ATOM 636 C C . VAL A 1 86 ? -1.580 7.718 7.804 1.00 96.38 86 VAL A C 1
ATOM 638 O O . VAL A 1 86 ? -2.254 6.722 8.063 1.00 96.38 86 VAL A O 1
ATOM 641 N N . ALA A 1 87 ? -1.383 8.127 6.555 1.00 97.81 87 ALA A N 1
ATOM 642 C CA . ALA A 1 87 ? -1.809 7.357 5.390 1.00 97.81 87 ALA A CA 1
ATOM 643 C C . ALA A 1 87 ? -0.639 6.529 4.847 1.00 97.81 87 ALA A C 1
ATOM 645 O O . ALA A 1 87 ? 0.430 7.075 4.586 1.00 97.81 87 ALA A O 1
ATOM 646 N N . LEU A 1 88 ? -0.837 5.224 4.648 1.00 97.81 88 LEU A N 1
ATOM 647 C CA . LEU A 1 88 ? 0.106 4.361 3.933 1.00 97.81 88 LEU A CA 1
ATOM 648 C C . LEU A 1 88 ? -0.502 3.962 2.583 1.00 97.81 88 LEU A C 1
ATOM 650 O O . LEU A 1 88 ? -1.587 3.382 2.537 1.00 97.81 88 LEU A O 1
ATOM 654 N N . LEU A 1 89 ? 0.197 4.265 1.488 1.00 96.25 89 LEU A N 1
ATOM 655 C CA . LEU A 1 89 ? -0.297 4.135 0.115 1.00 96.25 89 LEU A CA 1
ATOM 656 C C . LEU A 1 89 ? 0.691 3.391 -0.793 1.00 96.25 89 LEU A C 1
ATOM 658 O O . LEU A 1 89 ? 1.888 3.321 -0.526 1.00 96.25 89 LEU A O 1
ATOM 662 N N . GLY A 1 90 ? 0.201 2.905 -1.933 1.00 94.19 90 GLY A N 1
ATOM 663 C CA . GLY A 1 90 ? 1.034 2.323 -2.985 1.00 94.19 90 GLY A CA 1
ATOM 664 C C . GLY A 1 90 ? 1.243 0.816 -2.836 1.00 94.19 90 GLY A C 1
ATOM 665 O O . GLY A 1 90 ? 0.316 0.081 -2.510 1.00 94.19 90 GLY A O 1
ATOM 666 N N . SER A 1 91 ? 2.453 0.346 -3.140 1.00 94.19 91 SER A N 1
ATOM 667 C CA . SER A 1 91 ? 2.794 -1.076 -3.237 1.00 94.19 91 SER A CA 1
ATOM 668 C C . SER A 1 91 ? 3.004 -1.708 -1.859 1.00 94.19 91 SER A C 1
ATOM 670 O O . SER A 1 91 ? 4.132 -2.032 -1.502 1.00 94.19 91 SER A O 1
ATOM 672 N N . ILE A 1 92 ? 1.934 -1.898 -1.089 1.00 95.75 92 ILE A N 1
ATOM 673 C CA . ILE A 1 92 ? 1.905 -2.613 0.201 1.00 95.75 92 ILE A CA 1
ATOM 674 C C . ILE A 1 92 ? 0.650 -3.496 0.289 1.00 95.75 92 ILE A C 1
ATOM 676 O O . ILE A 1 92 ? -0.284 -3.271 -0.480 1.00 95.75 92 ILE A O 1
ATOM 680 N N . PRO A 1 93 ? 0.594 -4.493 1.193 1.00 94.69 93 PRO A N 1
ATOM 681 C CA . PRO A 1 93 ? -0.543 -5.413 1.266 1.00 94.69 93 PRO A CA 1
ATOM 682 C C . PRO A 1 93 ? -1.869 -4.736 1.627 1.00 94.69 93 PRO A C 1
ATOM 684 O O . PRO A 1 93 ? -2.875 -5.004 0.978 1.00 94.69 93 PRO A O 1
ATOM 687 N N . ASN A 1 94 ? -1.870 -3.841 2.624 1.00 94.69 94 ASN A N 1
ATOM 688 C CA . ASN A 1 94 ? -3.080 -3.155 3.089 1.00 94.69 94 ASN A CA 1
ATOM 689 C C . ASN A 1 94 ? -2.893 -1.623 3.090 1.00 94.69 94 ASN A C 1
ATOM 691 O O . ASN A 1 94 ? -2.556 -1.040 4.125 1.00 94.69 94 ASN A O 1
ATOM 695 N N . PRO A 1 95 ? -3.087 -0.942 1.946 1.00 96.19 95 PRO A N 1
ATOM 696 C CA . PRO A 1 95 ? -3.096 0.516 1.888 1.00 96.19 95 PRO A CA 1
ATOM 697 C C . PRO A 1 95 ? -4.303 1.076 2.645 1.00 96.19 95 PRO A C 1
ATOM 699 O O . PRO A 1 95 ? -5.442 0.727 2.336 1.00 96.19 95 PRO A O 1
ATOM 702 N N . ALA A 1 96 ? -4.064 1.928 3.641 1.00 95.38 96 ALA A N 1
ATOM 703 C CA . ALA A 1 96 ? -5.114 2.502 4.479 1.00 95.38 96 ALA A CA 1
ATOM 704 C C . ALA A 1 96 ? -4.599 3.699 5.293 1.00 95.38 96 ALA A C 1
ATOM 706 O O . ALA A 1 96 ? -3.414 4.046 5.266 1.00 95.38 96 ALA A O 1
ATOM 707 N N . ILE A 1 97 ? -5.513 4.310 6.043 1.00 96.12 97 ILE A N 1
ATOM 708 C CA . ILE A 1 97 ? -5.208 5.309 7.064 1.00 96.12 97 ILE A CA 1
ATOM 709 C C . ILE A 1 97 ? -5.117 4.593 8.412 1.00 96.12 97 ILE A C 1
ATOM 711 O O . ILE A 1 97 ? -6.032 3.867 8.795 1.00 96.12 97 ILE A O 1
ATOM 715 N N . TYR A 1 98 ? -4.019 4.806 9.129 1.00 95.06 98 TYR A N 1
ATOM 716 C CA . TYR A 1 98 ? -3.731 4.162 10.403 1.00 95.06 98 TYR A CA 1
ATOM 717 C C . TYR A 1 98 ? -3.667 5.190 11.528 1.00 95.06 98 TYR A C 1
ATOM 719 O O . TYR A 1 98 ? -2.997 6.217 11.414 1.00 95.06 98 TYR A O 1
ATOM 727 N N . GLU A 1 99 ? -4.334 4.883 12.640 1.00 95.12 99 GLU A N 1
ATOM 728 C CA . GLU A 1 99 ? -4.196 5.628 13.889 1.00 95.12 99 GLU A CA 1
ATOM 729 C C . GLU A 1 99 ? -2.824 5.357 14.531 1.00 95.12 99 GLU A C 1
ATOM 731 O O . GLU A 1 99 ? -2.422 4.209 14.765 1.00 95.12 99 GLU A O 1
ATOM 736 N N . LEU A 1 100 ? -2.104 6.435 14.825 1.00 93.50 100 LEU A N 1
ATOM 737 C CA . LEU A 1 100 ? -0.833 6.411 15.533 1.00 93.50 100 LEU A CA 1
ATOM 738 C C . LEU A 1 100 ? -1.059 6.165 17.027 1.00 93.50 100 LEU A C 1
ATOM 740 O O . LEU A 1 100 ? -2.078 6.542 17.607 1.00 93.50 100 LEU A O 1
ATOM 744 N N . SER A 1 101 ? -0.080 5.533 17.670 1.00 87.81 101 SER A N 1
ATOM 745 C CA . SER A 1 101 ? -0.096 5.356 19.117 1.00 87.81 101 SER A CA 1
ATOM 746 C C . SER A 1 101 ? -0.000 6.719 19.819 1.00 87.81 101 SER A C 1
ATOM 748 O O . SER A 1 101 ? 0.793 7.566 19.392 1.00 87.81 101 SER A O 1
ATOM 750 N N . PRO A 1 102 ? -0.722 6.928 20.937 1.00 73.69 102 PRO A N 1
ATOM 751 C CA . PRO A 1 102 ? -0.573 8.121 21.773 1.00 73.69 102 PRO A CA 1
ATOM 752 C C . PRO A 1 102 ? 0.853 8.321 22.323 1.00 73.69 102 PRO A C 1
ATOM 754 O O . PRO A 1 102 ? 1.182 9.413 22.775 1.00 73.69 102 PRO A O 1
ATOM 757 N N . GLY A 1 103 ? 1.698 7.279 22.304 1.00 69.25 103 GLY A N 1
ATOM 758 C CA . GLY A 1 103 ? 3.109 7.341 22.694 1.00 69.25 103 GLY A CA 1
ATOM 759 C C . GLY A 1 103 ? 4.055 7.399 21.491 1.00 69.25 103 GLY A C 1
ATOM 760 O O . GLY A 1 103 ? 4.034 6.521 20.629 1.00 69.25 103 GLY A O 1
ATOM 761 N N . GLU A 1 104 ? 4.950 8.390 21.466 1.00 60.97 104 GLU A N 1
ATOM 762 C CA . GLU A 1 104 ? 5.830 8.659 20.316 1.00 60.97 104 GLU A CA 1
ATOM 763 C C . GLU A 1 104 ? 6.794 7.513 19.966 1.00 60.97 104 GLU A C 1
ATOM 765 O O . GLU A 1 104 ? 7.166 7.347 18.804 1.00 60.97 104 GLU A O 1
ATOM 770 N N . THR A 1 105 ? 7.209 6.708 20.948 1.00 64.94 105 THR A N 1
ATOM 771 C CA . THR A 1 105 ? 8.195 5.629 20.750 1.00 64.94 105 THR A CA 1
ATOM 772 C C . THR A 1 105 ? 7.652 4.480 19.892 1.00 64.94 105 THR A C 1
ATOM 774 O O . THR A 1 105 ? 8.433 3.730 19.319 1.00 64.94 105 THR A O 1
ATOM 777 N N . SER A 1 106 ? 6.327 4.339 19.771 1.00 72.00 106 SER A N 1
ATOM 778 C CA . SER A 1 106 ? 5.673 3.267 19.000 1.00 72.00 106 SER A CA 1
ATOM 779 C C . SER A 1 106 ? 5.247 3.684 17.588 1.00 72.00 106 SER A C 1
ATOM 781 O O . SER A 1 106 ? 4.632 2.887 16.887 1.00 72.00 106 SER A O 1
ATOM 783 N N . ASN A 1 107 ? 5.565 4.912 17.164 1.00 90.81 107 ASN A N 1
ATOM 784 C CA . ASN A 1 107 ? 5.144 5.477 15.875 1.00 90.81 107 ASN A CA 1
ATOM 785 C C . ASN A 1 107 ? 6.250 5.407 14.809 1.00 90.81 107 ASN A C 1
ATOM 787 O O . ASN A 1 107 ? 6.337 6.274 13.939 1.00 90.81 107 ASN A O 1
ATOM 791 N N . SER A 1 108 ? 7.132 4.406 14.885 1.00 94.31 108 SER A N 1
ATOM 792 C CA . SER A 1 108 ? 8.082 4.146 13.802 1.00 94.31 108 SER A CA 1
ATOM 793 C C . SER A 1 108 ? 7.355 3.617 12.566 1.00 94.31 108 SER A C 1
ATOM 795 O O . SER A 1 108 ? 6.308 2.971 12.669 1.00 94.31 108 SER A O 1
ATOM 797 N N . LEU A 1 109 ? 7.929 3.860 11.389 1.00 95.25 109 LEU A N 1
ATOM 798 C CA . LEU A 1 109 ? 7.433 3.307 10.133 1.00 95.25 109 LEU A CA 1
ATOM 799 C C . LEU A 1 109 ? 7.285 1.785 10.208 1.00 95.25 109 LEU A C 1
ATOM 801 O O . LEU A 1 109 ? 6.272 1.249 9.771 1.00 95.25 109 LEU A O 1
ATOM 805 N N . GLU A 1 110 ? 8.256 1.099 10.812 1.00 94.12 110 GLU A N 1
ATOM 806 C CA . GLU A 1 110 ? 8.207 -0.345 11.041 1.00 94.12 110 GLU A CA 1
ATOM 807 C C . GLU A 1 110 ? 6.977 -0.765 11.851 1.00 94.12 110 GLU A C 1
ATOM 809 O O . GLU A 1 110 ? 6.281 -1.707 11.478 1.00 94.12 110 GLU A O 1
ATOM 814 N N . ALA A 1 111 ? 6.691 -0.067 12.953 1.00 91.81 111 ALA A N 1
ATOM 815 C CA . ALA A 1 111 ? 5.568 -0.401 13.818 1.00 91.81 111 ALA A CA 1
ATOM 816 C C . ALA A 1 111 ? 4.231 -0.229 13.088 1.00 91.81 111 ALA A C 1
ATOM 818 O O . ALA A 1 111 ? 3.368 -1.100 13.191 1.00 91.81 111 ALA A O 1
ATOM 819 N N . VAL A 1 112 ? 4.075 0.849 12.311 1.00 93.62 112 VAL A N 1
ATOM 820 C CA . VAL A 1 112 ? 2.842 1.076 11.543 1.00 93.62 112 VAL A CA 1
ATOM 821 C C . VAL A 1 112 ? 2.715 0.084 10.384 1.00 93.62 112 VAL A C 1
ATOM 823 O O . VAL A 1 112 ? 1.632 -0.442 10.137 1.00 93.62 112 VAL A O 1
ATOM 826 N N . LEU A 1 113 ? 3.828 -0.250 9.724 1.00 93.62 113 LEU A N 1
ATOM 827 C CA . LEU A 1 113 ? 3.865 -1.252 8.661 1.00 93.62 113 LEU A CA 1
ATOM 828 C C . LEU A 1 113 ? 3.384 -2.626 9.125 1.00 93.62 113 LEU A C 1
ATOM 830 O O . LEU A 1 113 ? 2.733 -3.314 8.343 1.00 93.62 113 LEU A O 1
ATOM 834 N N . ARG A 1 114 ? 3.626 -3.019 10.381 1.00 91.81 114 ARG A N 1
ATOM 835 C CA . ARG A 1 114 ? 3.098 -4.285 10.922 1.00 91.81 114 ARG A CA 1
ATOM 836 C C . ARG A 1 114 ? 1.572 -4.342 10.850 1.00 91.81 114 ARG A C 1
ATOM 838 O O . ARG A 1 114 ? 1.036 -5.384 10.485 1.00 91.81 114 ARG A O 1
ATOM 845 N N . TYR A 1 115 ? 0.881 -3.224 11.100 1.00 89.19 115 TYR A N 1
ATOM 846 C CA . TYR A 1 115 ? -0.578 -3.131 10.935 1.00 89.19 115 TYR A CA 1
ATOM 847 C C . TYR A 1 115 ? -1.008 -3.246 9.468 1.00 89.19 115 TYR A C 1
ATOM 849 O O . TYR A 1 115 ? -2.077 -3.776 9.183 1.00 89.19 115 TYR A O 1
ATOM 857 N N . ALA A 1 116 ? -0.160 -2.807 8.535 1.00 92.56 116 ALA A N 1
ATOM 858 C CA . ALA A 1 116 ? -0.416 -2.878 7.099 1.00 92.56 116 ALA A CA 1
ATOM 859 C C . ALA A 1 116 ? -0.036 -4.216 6.439 1.00 92.56 116 ALA A C 1
ATOM 861 O O . ALA A 1 116 ? -0.208 -4.373 5.228 1.00 92.56 116 ALA A O 1
ATOM 862 N N . GLY A 1 117 ? 0.442 -5.200 7.208 1.00 91.00 117 GLY A N 1
ATOM 863 C CA . GLY A 1 117 ? 0.918 -6.483 6.681 1.00 91.00 117 GLY A CA 1
ATOM 864 C C . GLY A 1 117 ? 2.386 -6.473 6.238 1.00 91.00 117 GLY A C 1
ATOM 865 O O . GLY A 1 117 ? 2.783 -7.305 5.428 1.00 91.00 117 GLY A O 1
ATOM 866 N N . ASN A 1 118 ? 3.194 -5.561 6.784 1.00 92.12 118 ASN A N 1
ATOM 867 C CA . ASN A 1 118 ? 4.588 -5.295 6.419 1.00 92.12 118 ASN A CA 1
ATOM 868 C C . ASN A 1 118 ? 4.747 -4.833 4.957 1.00 92.12 118 ASN A C 1
ATOM 870 O O . ASN A 1 118 ? 3.820 -4.302 4.344 1.00 92.12 118 ASN A O 1
ATOM 874 N N . THR A 1 119 ? 5.955 -4.951 4.408 1.00 89.56 119 THR A N 1
ATOM 875 C CA . THR A 1 119 ? 6.257 -4.599 3.018 1.00 89.56 119 THR A CA 1
ATOM 876 C C . THR A 1 119 ? 5.908 -5.751 2.078 1.00 89.56 119 THR A C 1
ATOM 878 O O . THR A 1 119 ? 6.021 -6.925 2.427 1.00 89.56 119 THR A O 1
ATOM 881 N N . SER A 1 120 ? 5.497 -5.418 0.856 1.00 89.94 120 SER A N 1
ATOM 882 C CA . SER A 1 120 ? 5.298 -6.403 -0.206 1.00 89.94 120 SER A CA 1
ATOM 883 C C . SER A 1 120 ? 6.642 -6.764 -0.847 1.00 89.94 120 SER A C 1
ATOM 885 O O . SER A 1 120 ? 7.551 -5.939 -0.912 1.00 89.94 120 SER A O 1
ATOM 887 N N . VAL A 1 121 ? 6.761 -7.972 -1.405 1.00 89.31 121 VAL A N 1
ATOM 888 C CA . VAL A 1 121 ? 7.929 -8.363 -2.224 1.00 89.31 121 VAL A CA 1
ATOM 889 C C . VAL A 1 121 ? 8.064 -7.521 -3.496 1.00 89.31 121 VAL A C 1
ATOM 891 O O . VAL A 1 121 ? 9.121 -7.492 -4.115 1.00 89.31 121 VAL A O 1
ATOM 894 N N . PHE A 1 122 ? 6.992 -6.827 -3.882 1.00 89.75 122 PHE A N 1
ATOM 895 C CA . PHE A 1 122 ? 6.974 -5.905 -5.011 1.00 89.75 122 PHE A CA 1
ATOM 896 C C . PHE A 1 122 ? 7.287 -4.461 -4.605 1.00 89.75 122 PHE A C 1
ATOM 898 O O . PHE A 1 122 ? 7.353 -3.604 -5.480 1.00 89.75 122 PHE A O 1
ATOM 905 N N . THR A 1 123 ? 7.471 -4.161 -3.315 1.00 92.00 123 THR A N 1
ATOM 906 C CA . THR A 1 123 ? 7.833 -2.821 -2.835 1.00 92.00 123 THR A CA 1
ATOM 907 C C . THR A 1 123 ? 9.308 -2.528 -3.105 1.00 92.00 123 THR A C 1
ATOM 909 O O . THR A 1 123 ? 10.175 -3.330 -2.766 1.00 92.00 123 THR A O 1
ATOM 912 N N . SER A 1 124 ? 9.619 -1.360 -3.669 1.00 89.88 124 SER A N 1
ATOM 913 C CA . SER A 1 124 ? 10.997 -0.900 -3.848 1.00 89.88 124 SER A CA 1
ATOM 914 C C . SER A 1 124 ? 11.655 -0.628 -2.491 1.00 89.88 124 SER A C 1
ATOM 916 O O . SER A 1 124 ? 11.176 0.241 -1.758 1.00 89.88 124 SER A O 1
ATOM 918 N N . PRO A 1 125 ? 12.773 -1.296 -2.146 1.00 88.56 125 PRO A N 1
ATOM 919 C CA . PRO A 1 125 ? 13.479 -1.020 -0.900 1.00 88.56 125 PRO A CA 1
ATOM 920 C C . PRO A 1 125 ? 14.295 0.278 -0.963 1.00 88.56 125 PRO A C 1
ATOM 922 O O . PRO A 1 125 ? 14.711 0.800 0.069 1.00 88.56 125 PRO A O 1
ATOM 925 N N . LEU A 1 126 ? 14.541 0.802 -2.166 1.00 86.38 126 LEU A N 1
ATOM 926 C CA . LEU A 1 126 ? 15.435 1.937 -2.381 1.00 86.38 126 LEU A CA 1
ATOM 927 C C . LEU A 1 126 ? 14.793 3.263 -1.987 1.00 86.38 126 LEU A C 1
ATOM 929 O O . LEU A 1 126 ? 15.488 4.155 -1.503 1.00 86.38 126 LEU A O 1
ATOM 933 N N . GLN A 1 127 ? 13.483 3.395 -2.203 1.00 87.69 127 GLN A N 1
ATOM 934 C CA . GLN A 1 127 ? 12.808 4.674 -2.071 1.00 87.69 127 GLN A CA 1
ATOM 935 C C . GLN A 1 127 ? 11.353 4.525 -1.628 1.00 87.69 127 GLN A C 1
ATOM 937 O O . GLN A 1 127 ? 10.526 3.918 -2.309 1.00 87.69 127 GLN A O 1
ATOM 942 N N . VAL A 1 128 ? 11.049 5.186 -0.520 1.00 94.44 128 VAL A N 1
ATOM 943 C CA . VAL A 1 128 ? 9.715 5.471 -0.006 1.00 94.44 128 VAL A CA 1
ATOM 944 C C . VAL A 1 128 ? 9.604 6.977 0.145 1.00 94.44 128 VAL A C 1
ATOM 946 O O . VAL A 1 128 ? 10.504 7.624 0.683 1.00 94.44 128 VAL A O 1
ATOM 949 N N . SER A 1 129 ? 8.515 7.538 -0.369 1.00 96.62 129 SER A N 1
ATOM 950 C CA . SER A 1 129 ? 8.234 8.964 -0.256 1.00 96.62 129 SER A CA 1
ATOM 951 C C . SER A 1 129 ? 7.371 9.210 0.972 1.00 96.62 129 SER A C 1
ATOM 953 O O . SER A 1 129 ? 6.394 8.499 1.188 1.00 96.62 129 SER A O 1
ATOM 955 N N . ILE A 1 130 ? 7.741 10.196 1.781 1.00 97.19 130 ILE A N 1
ATOM 956 C CA . ILE A 1 130 ? 6.935 10.677 2.898 1.00 97.19 130 ILE A CA 1
ATOM 957 C C . ILE A 1 130 ? 6.623 12.140 2.625 1.00 97.19 130 ILE A C 1
ATOM 959 O O . ILE A 1 130 ? 7.520 12.986 2.639 1.00 97.19 130 ILE A O 1
ATOM 963 N N . GLU A 1 131 ? 5.351 12.426 2.403 1.00 97.19 131 GLU A N 1
ATOM 964 C CA . GLU A 1 131 ? 4.810 13.777 2.367 1.00 97.19 131 GLU A CA 1
ATOM 965 C C . GLU A 1 131 ? 4.193 14.081 3.727 1.00 97.19 131 GLU A C 1
ATOM 967 O O . GLU A 1 131 ? 3.362 13.330 4.224 1.00 97.19 131 GLU A O 1
ATOM 972 N N . ARG A 1 132 ? 4.618 15.167 4.361 1.00 95.75 132 ARG A N 1
ATOM 973 C CA . ARG A 1 132 ? 4.143 15.588 5.676 1.00 95.75 132 ARG A CA 1
ATOM 974 C C . ARG A 1 132 ? 3.365 16.881 5.542 1.00 95.75 132 ARG A C 1
ATOM 976 O O . ARG A 1 132 ? 3.934 17.886 5.101 1.00 95.75 132 ARG A O 1
ATOM 983 N N . ILE A 1 133 ? 2.106 16.834 5.968 1.00 94.50 133 ILE A N 1
ATOM 984 C CA . ILE A 1 133 ? 1.200 17.978 6.043 1.00 94.50 133 ILE A CA 1
ATOM 985 C C . ILE A 1 133 ? 1.167 18.488 7.485 1.00 94.50 133 ILE A C 1
ATOM 987 O O . ILE A 1 133 ? 0.727 17.790 8.393 1.00 94.50 133 ILE A O 1
ATOM 991 N N . ASP A 1 134 ? 1.629 19.717 7.685 1.00 92.75 134 ASP A N 1
ATOM 992 C CA . ASP A 1 134 ? 1.681 20.409 8.971 1.00 92.75 134 ASP A CA 1
ATOM 993 C C . ASP A 1 134 ? 0.941 21.755 8.851 1.00 92.75 134 ASP A C 1
ATOM 995 O O . ASP A 1 134 ? 1.515 22.723 8.341 1.00 92.75 134 ASP A O 1
ATOM 999 N N . PRO A 1 135 ? -0.344 21.826 9.246 1.00 89.62 135 PRO A N 1
ATOM 1000 C CA . PRO A 1 135 ? -1.184 23.002 9.014 1.00 89.62 135 PRO A CA 1
ATOM 1001 C C . PRO A 1 135 ? -0.717 24.246 9.782 1.00 89.62 135 PRO A C 1
ATOM 1003 O O . PRO A 1 135 ? -1.073 25.358 9.400 1.00 89.62 135 PRO A O 1
ATOM 1006 N N . ASP A 1 136 ? 0.102 24.075 10.821 1.00 91.25 136 ASP A N 1
ATOM 1007 C CA . ASP A 1 136 ? 0.581 25.171 11.666 1.00 91.25 136 ASP A CA 1
ATOM 1008 C C . ASP A 1 136 ? 1.797 25.894 11.057 1.00 91.25 136 ASP A C 1
ATOM 1010 O O . ASP A 1 136 ? 2.228 26.943 11.544 1.00 91.25 136 ASP A O 1
ATOM 1014 N N . LYS A 1 137 ? 2.372 25.360 9.970 1.00 89.31 137 LYS A N 1
ATOM 1015 C CA . LYS A 1 137 ? 3.512 25.964 9.271 1.00 89.31 137 LYS A CA 1
ATOM 1016 C C . LYS A 1 137 ? 3.078 26.835 8.097 1.00 89.31 137 LYS A C 1
ATOM 1018 O O . LYS A 1 137 ? 2.238 26.454 7.291 1.00 89.31 137 LYS A O 1
ATOM 1023 N N . LEU A 1 138 ? 3.804 27.943 7.895 1.00 86.81 138 LEU A N 1
ATOM 1024 C CA . LEU A 1 138 ? 3.677 28.813 6.710 1.00 86.81 138 LEU A CA 1
ATOM 1025 C C . LEU A 1 138 ? 3.819 28.051 5.380 1.00 86.81 138 LEU A C 1
ATOM 1027 O O . LEU A 1 138 ? 3.198 28.412 4.385 1.00 86.81 138 LEU A O 1
ATOM 1031 N N . LYS A 1 139 ? 4.659 27.009 5.359 1.00 89.94 139 LYS A N 1
ATOM 1032 C CA . LYS A 1 139 ? 4.768 26.043 4.260 1.00 89.94 139 LYS A CA 1
ATOM 1033 C C . LYS A 1 139 ? 4.301 24.687 4.789 1.00 89.94 139 LYS A C 1
ATOM 1035 O O . LYS A 1 139 ? 5.117 23.979 5.384 1.00 89.94 139 LYS A O 1
ATOM 1040 N N . PRO A 1 140 ? 3.013 24.349 4.625 1.00 87.81 140 PRO A N 1
ATOM 1041 C CA . PRO A 1 140 ? 2.424 23.206 5.310 1.00 87.81 140 PRO A CA 1
ATOM 1042 C C . PRO A 1 140 ? 2.859 21.863 4.724 1.00 87.81 140 PRO A C 1
ATOM 1044 O O . PRO A 1 140 ? 2.801 20.858 5.418 1.00 87.81 140 PRO A O 1
ATOM 1047 N N . LEU A 1 141 ? 3.321 21.825 3.472 1.00 93.50 141 LEU A N 1
ATOM 1048 C CA . LEU A 1 141 ? 3.757 20.595 2.818 1.00 93.50 141 LEU A CA 1
ATOM 1049 C C . LEU A 1 141 ? 5.286 20.485 2.817 1.00 93.50 141 LEU A C 1
ATOM 1051 O O . LEU A 1 141 ? 5.989 21.392 2.368 1.00 93.50 141 LEU A O 1
ATOM 1055 N N . SER A 1 142 ? 5.794 19.344 3.277 1.00 93.44 142 SER A N 1
ATOM 1056 C CA . SER A 1 142 ? 7.202 18.958 3.155 1.00 93.44 142 SER A CA 1
ATOM 1057 C C . SER A 1 142 ? 7.309 17.527 2.642 1.00 93.44 142 SER A C 1
ATOM 1059 O O . SER A 1 142 ? 6.475 16.697 2.982 1.00 93.44 142 SER A O 1
ATOM 1061 N N . ALA A 1 143 ? 8.321 17.234 1.830 1.00 93.75 143 ALA A N 1
ATOM 1062 C CA . ALA A 1 143 ? 8.545 15.900 1.287 1.00 93.75 143 ALA A CA 1
ATOM 1063 C C . ALA A 1 143 ? 9.951 15.418 1.643 1.00 93.75 143 ALA A C 1
ATOM 1065 O O . ALA A 1 143 ? 10.913 16.187 1.598 1.00 93.75 143 ALA A O 1
ATOM 1066 N N . MET A 1 144 ? 10.067 14.141 1.984 1.00 93.62 144 MET A N 1
ATOM 1067 C CA . MET A 1 144 ? 11.341 13.455 2.172 1.00 93.62 144 MET A CA 1
ATOM 1068 C C . MET A 1 144 ? 11.299 12.083 1.504 1.00 93.62 144 MET A C 1
ATOM 1070 O O . MET A 1 144 ? 10.235 11.488 1.332 1.00 93.62 144 MET A O 1
ATOM 1074 N N . ALA A 1 145 ? 12.469 11.585 1.119 1.00 93.31 145 ALA A N 1
ATOM 1075 C CA . ALA A 1 145 ? 12.639 10.235 0.611 1.00 93.31 145 ALA A CA 1
ATOM 1076 C C . ALA A 1 145 ? 13.523 9.452 1.580 1.00 93.31 145 ALA A C 1
ATOM 1078 O O . ALA A 1 145 ? 14.547 9.961 2.033 1.00 93.31 145 ALA A O 1
ATOM 1079 N N . ILE A 1 146 ? 13.124 8.222 1.881 1.00 94.62 146 ILE A N 1
ATOM 1080 C CA . ILE A 1 146 ? 13.887 7.292 2.718 1.00 94.62 146 ILE A CA 1
ATOM 1081 C C . ILE A 1 146 ? 14.035 5.954 1.996 1.00 94.62 146 ILE A C 1
ATOM 1083 O O . ILE A 1 146 ? 13.253 5.634 1.103 1.00 94.62 146 ILE A O 1
ATOM 1087 N N . SER A 1 147 ? 14.996 5.140 2.415 1.00 93.44 147 SER A N 1
ATOM 1088 C CA . SER A 1 147 ? 15.100 3.741 1.989 1.00 93.44 147 SER A CA 1
ATOM 1089 C C . SER A 1 147 ? 14.508 2.815 3.054 1.00 93.44 147 SER A C 1
ATOM 1091 O O . SER A 1 147 ? 14.530 3.134 4.238 1.00 93.44 147 SER A O 1
ATOM 1093 N N . LEU A 1 148 ? 14.027 1.632 2.669 1.00 92.38 148 LEU A N 1
ATOM 1094 C CA . LEU A 1 148 ? 13.532 0.597 3.592 1.00 92.38 148 LEU A CA 1
ATOM 1095 C C . LEU A 1 148 ? 14.679 -0.230 4.189 1.00 92.38 148 LEU A C 1
ATOM 1097 O O . LEU A 1 148 ? 14.655 -1.459 4.200 1.00 92.38 148 LEU A O 1
ATOM 1101 N N . ASN A 1 149 ? 15.713 0.455 4.671 1.00 92.88 149 ASN A N 1
ATOM 1102 C CA . ASN A 1 149 ? 16.789 -0.144 5.448 1.00 92.88 149 ASN A CA 1
ATOM 1103 C C . ASN A 1 149 ? 16.478 -0.035 6.955 1.00 92.88 149 ASN A C 1
ATOM 1105 O O . ASN A 1 149 ? 15.453 0.516 7.363 1.00 92.88 149 ASN A O 1
ATOM 1109 N N . LYS A 1 150 ? 17.373 -0.558 7.802 1.00 92.06 150 LYS A N 1
ATOM 1110 C CA . LYS A 1 150 ? 17.195 -0.544 9.263 1.00 92.06 150 LYS A CA 1
ATOM 1111 C C . LYS A 1 150 ? 16.950 0.864 9.817 1.00 92.06 150 LYS A C 1
ATOM 1113 O O . LYS A 1 150 ? 16.166 1.007 10.743 1.00 92.06 150 LYS A O 1
ATOM 1118 N N . GLU A 1 151 ? 17.604 1.881 9.262 1.00 93.12 151 GLU A N 1
ATOM 1119 C CA . GLU A 1 151 ? 17.454 3.273 9.692 1.00 93.12 151 GLU A CA 1
ATOM 1120 C C . GLU A 1 151 ? 16.108 3.858 9.250 1.00 93.12 151 GLU A C 1
ATOM 1122 O O . GLU A 1 151 ? 15.356 4.372 10.076 1.00 93.12 151 GLU A O 1
ATOM 1127 N N . GLY A 1 152 ? 15.750 3.707 7.973 1.00 92.94 152 GLY A N 1
ATOM 1128 C CA . GLY A 1 152 ? 14.499 4.225 7.431 1.00 92.94 152 GLY A CA 1
ATOM 1129 C C . GLY A 1 152 ? 13.263 3.592 8.067 1.00 92.94 152 GLY A C 1
ATOM 1130 O O . GLY A 1 152 ? 12.285 4.292 8.318 1.00 92.94 152 GLY A O 1
ATOM 1131 N N . LEU A 1 153 ? 13.323 2.313 8.446 1.00 93.75 153 LEU A N 1
ATOM 1132 C CA . LEU A 1 153 ? 12.270 1.650 9.224 1.00 93.75 153 LEU A CA 1
ATOM 1133 C C . LEU A 1 153 ? 12.060 2.269 10.620 1.00 93.75 153 LEU A C 1
ATOM 1135 O O . LEU A 1 153 ? 10.943 2.242 11.138 1.00 93.75 153 LEU A O 1
ATOM 1139 N N . GLN A 1 154 ? 13.089 2.888 11.207 1.00 94.19 154 GLN A N 1
ATOM 1140 C CA . GLN A 1 154 ? 12.975 3.631 12.469 1.00 94.19 154 GLN A CA 1
ATOM 1141 C C . GLN A 1 154 ? 12.509 5.083 12.282 1.00 94.19 154 GLN A C 1
ATOM 1143 O O . GLN A 1 154 ? 12.388 5.818 13.266 1.00 94.19 154 GLN A O 1
ATOM 1148 N N . THR A 1 155 ? 12.210 5.511 11.050 1.00 94.88 155 THR A N 1
ATOM 1149 C CA . THR A 1 155 ? 11.675 6.852 10.785 1.00 94.88 155 THR A CA 1
ATOM 1150 C C . THR A 1 155 ? 10.390 7.064 11.574 1.00 94.88 155 THR A C 1
ATOM 1152 O O . THR A 1 155 ? 9.447 6.280 11.467 1.00 94.88 155 THR A O 1
ATOM 1155 N N . ARG A 1 156 ? 10.350 8.132 12.376 1.00 93.94 156 ARG A N 1
ATOM 1156 C CA . ARG A 1 156 ? 9.176 8.486 13.178 1.00 93.94 156 ARG A CA 1
ATOM 1157 C C . ARG A 1 156 ? 8.122 9.175 12.322 1.00 93.94 156 ARG A C 1
ATOM 1159 O O . ARG A 1 156 ? 8.373 10.245 11.753 1.00 93.94 156 ARG A O 1
ATOM 1166 N N . LEU A 1 157 ? 6.942 8.570 12.294 1.00 95.25 157 LEU A N 1
ATOM 1167 C CA . LEU A 1 157 ? 5.764 9.094 11.624 1.00 95.25 157 LEU A CA 1
ATOM 1168 C C . LEU A 1 157 ? 5.029 10.085 12.528 1.00 95.25 157 LEU A C 1
ATOM 1170 O O . LEU A 1 157 ? 5.013 9.953 13.755 1.00 95.25 157 LEU A O 1
ATOM 1174 N N . LYS A 1 158 ? 4.438 11.099 11.905 1.00 93.31 158 LYS A N 1
ATOM 1175 C CA . LYS A 1 158 ? 3.666 12.158 12.556 1.00 93.31 158 LYS A CA 1
ATOM 1176 C C . LYS A 1 158 ? 2.253 12.212 11.988 1.00 93.31 158 LYS A C 1
ATOM 1178 O O . LYS A 1 158 ? 1.975 11.677 10.917 1.00 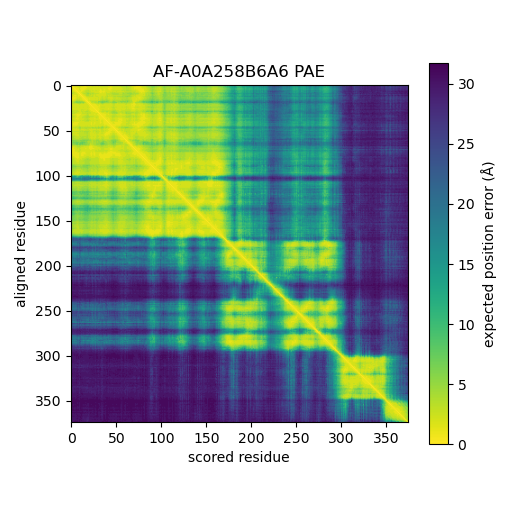93.31 158 LYS A O 1
ATOM 1183 N N . ALA A 1 159 ? 1.371 12.877 12.729 1.00 93.38 159 ALA A N 1
ATOM 1184 C CA . ALA A 1 159 ? 0.037 13.205 12.248 1.00 93.38 159 ALA A CA 1
ATOM 1185 C C . ALA A 1 159 ? 0.135 13.935 10.899 1.00 93.38 159 ALA A C 1
ATOM 1187 O O . ALA A 1 159 ? 0.927 14.869 10.780 1.00 93.38 159 ALA A O 1
ATOM 1188 N N . GLY A 1 160 ? -0.656 13.512 9.913 1.00 94.00 160 GLY A N 1
ATOM 1189 C CA . GLY A 1 160 ? -0.66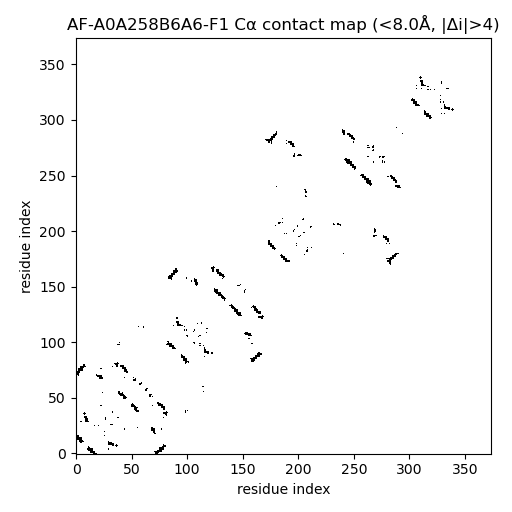6 14.135 8.586 1.00 94.00 160 GLY A CA 1
ATOM 1190 C C . GLY A 1 160 ? 0.443 13.658 7.645 1.00 94.00 160 GLY A C 1
ATOM 1191 O O . GLY A 1 160 ? 0.595 14.223 6.562 1.00 94.00 160 GLY A O 1
ATOM 1192 N N . ASP A 1 161 ? 1.206 12.629 8.025 1.00 97.38 161 ASP A N 1
ATOM 1193 C CA . ASP A 1 161 ? 2.106 11.952 7.094 1.00 97.38 161 ASP A CA 1
ATOM 1194 C C . ASP A 1 161 ? 1.313 11.136 6.061 1.00 97.38 161 ASP A C 1
ATOM 1196 O O . ASP A 1 161 ? 0.333 10.453 6.374 1.00 97.38 161 ASP A O 1
ATOM 1200 N N . ILE A 1 162 ? 1.786 11.175 4.823 1.00 98.06 162 ILE A N 1
ATOM 1201 C CA . ILE A 1 162 ? 1.352 10.355 3.700 1.00 98.06 162 ILE A CA 1
ATOM 1202 C C . ILE A 1 162 ? 2.596 9.630 3.197 1.00 98.06 162 ILE A C 1
ATOM 1204 O O . ILE A 1 162 ? 3.508 10.228 2.626 1.00 98.06 162 ILE A O 1
ATOM 1208 N N . VAL A 1 163 ? 2.652 8.328 3.443 1.00 98.00 163 VAL A N 1
ATOM 1209 C CA . VAL A 1 163 ? 3.780 7.472 3.086 1.00 98.00 163 VAL A CA 1
ATOM 1210 C C . VAL A 1 163 ? 3.420 6.686 1.834 1.00 98.00 163 VAL A C 1
ATOM 1212 O O . VAL A 1 163 ? 2.536 5.830 1.856 1.00 98.00 163 VAL A O 1
ATOM 1215 N N . THR A 1 164 ? 4.126 6.954 0.743 1.00 97.56 164 THR A N 1
ATOM 1216 C CA . THR A 1 164 ? 3.915 6.301 -0.547 1.00 97.56 164 THR A CA 1
ATOM 1217 C C . THR A 1 164 ? 5.029 5.303 -0.829 1.00 97.56 164 THR A C 1
ATOM 1219 O O . THR A 1 164 ? 6.197 5.662 -1.012 1.00 97.56 164 THR A O 1
ATOM 1222 N N . PHE A 1 165 ? 4.645 4.033 -0.910 1.00 95.75 165 PHE A N 1
ATOM 1223 C CA . PHE A 1 165 ? 5.518 2.920 -1.245 1.00 95.75 165 PHE A CA 1
ATOM 1224 C C . PHE A 1 165 ? 5.496 2.677 -2.749 1.00 95.75 165 PHE A C 1
ATOM 1226 O O . PHE A 1 165 ? 4.469 2.313 -3.327 1.00 95.75 165 PHE A O 1
ATOM 1233 N N . LEU A 1 166 ? 6.638 2.863 -3.399 1.00 91.25 166 LEU A N 1
ATOM 1234 C CA . LEU A 1 166 ? 6.747 2.665 -4.838 1.00 91.25 166 LEU A CA 1
ATOM 1235 C C . LEU A 1 166 ? 6.959 1.179 -5.154 1.00 91.25 166 LEU A C 1
ATOM 1237 O O . LEU A 1 166 ? 7.661 0.496 -4.406 1.00 91.25 166 LEU A O 1
ATOM 1241 N N . PRO A 1 167 ? 6.389 0.652 -6.249 1.00 89.94 167 PRO A N 1
ATOM 1242 C CA . PRO A 1 167 ? 6.727 -0.687 -6.705 1.00 89.94 167 PRO A CA 1
ATOM 1243 C C . PRO A 1 167 ? 8.180 -0.735 -7.198 1.00 89.94 167 PRO A C 1
ATOM 1245 O O . PRO A 1 167 ? 8.725 0.271 -7.665 1.00 89.94 167 PRO A O 1
ATOM 1248 N N . ILE A 1 168 ? 8.803 -1.912 -7.138 1.00 83.81 168 ILE A N 1
ATOM 1249 C CA . ILE A 1 168 ? 10.070 -2.181 -7.821 1.00 83.81 168 ILE A CA 1
ATOM 1250 C C . ILE A 1 168 ? 9.838 -1.887 -9.299 1.00 83.81 168 ILE A C 1
ATOM 1252 O O . ILE A 1 168 ? 9.023 -2.538 -9.960 1.00 83.81 168 ILE A O 1
ATOM 1256 N N . LYS A 1 169 ? 10.541 -0.880 -9.827 1.00 73.56 169 LYS A N 1
ATOM 1257 C CA . LYS A 1 169 ? 10.549 -0.655 -11.268 1.00 73.56 169 LYS A CA 1
ATOM 1258 C C . LYS A 1 169 ? 11.153 -1.908 -11.900 1.00 73.56 169 LYS A C 1
ATOM 1260 O O . LYS A 1 169 ? 12.247 -2.291 -11.492 1.00 73.56 169 LYS A O 1
ATOM 1265 N N . PRO A 1 170 ? 10.512 -2.523 -12.904 1.00 62.00 170 PRO A N 1
ATOM 1266 C CA . PRO A 1 170 ? 11.072 -3.660 -13.627 1.00 62.00 170 PRO A CA 1
ATOM 1267 C C . PRO A 1 170 ? 12.238 -3.229 -14.541 1.00 62.00 170 PRO A C 1
ATOM 1269 O O . PRO A 1 170 ? 12.347 -3.690 -15.670 1.00 62.00 170 PRO A O 1
ATOM 1272 N N . ALA A 1 171 ? 13.098 -2.310 -14.089 1.00 58.94 171 ALA A N 1
ATOM 1273 C CA . ALA A 1 171 ? 14.376 -2.032 -14.714 1.00 58.94 171 ALA A CA 1
ATOM 1274 C C . ALA A 1 171 ? 15.239 -3.268 -14.465 1.00 58.94 171 ALA A C 1
ATOM 1276 O O . ALA A 1 171 ? 15.800 -3.459 -13.390 1.00 58.94 171 ALA A O 1
ATOM 1277 N N . PHE A 1 172 ? 15.221 -4.184 -15.426 1.00 58.25 172 PHE A N 1
ATOM 1278 C CA . PHE A 1 172 ? 15.949 -5.432 -15.318 1.00 58.25 172 PHE A CA 1
ATOM 1279 C C . PHE A 1 172 ? 17.443 -5.118 -15.405 1.00 58.25 172 PHE A C 1
ATOM 1281 O O . PHE A 1 172 ? 17.974 -4.938 -16.498 1.00 58.25 172 PHE A O 1
ATOM 1288 N N . GLU A 1 173 ? 18.114 -5.057 -14.253 1.00 63.84 173 GLU A N 1
ATOM 1289 C CA . GLU A 1 173 ? 19.560 -4.803 -14.141 1.00 63.84 173 GLU A CA 1
ATOM 1290 C C . GLU A 1 173 ? 20.418 -5.840 -14.881 1.00 63.84 173 GLU A C 1
ATOM 1292 O O . GLU A 1 173 ? 21.617 -5.653 -15.049 1.00 63.84 173 GLU A O 1
ATOM 1297 N N . ASN A 1 174 ? 19.821 -6.936 -15.352 1.00 77.88 174 ASN A N 1
ATOM 1298 C CA . ASN A 1 174 ? 20.517 -8.028 -16.012 1.00 77.88 174 ASN A CA 1
ATOM 1299 C C . ASN A 1 174 ? 19.714 -8.663 -17.154 1.00 77.88 174 ASN A C 1
ATOM 1301 O O . ASN A 1 174 ? 19.873 -9.856 -17.395 1.00 77.88 174 ASN A O 1
ATOM 1305 N N . ALA A 1 175 ? 18.835 -7.933 -17.845 1.00 81.88 175 ALA A N 1
ATOM 1306 C CA . ALA A 1 175 ? 18.129 -8.501 -18.995 1.00 81.88 175 ALA A CA 1
ATOM 1307 C C . ALA A 1 175 ? 18.105 -7.567 -20.201 1.00 81.88 175 ALA A C 1
ATOM 1309 O O . ALA A 1 175 ? 18.125 -6.343 -20.068 1.00 81.88 175 ALA A O 1
ATOM 1310 N N . VAL A 1 176 ? 18.007 -8.179 -21.376 1.00 86.00 176 VAL A N 1
ATOM 1311 C CA . VAL A 1 176 ? 17.738 -7.508 -22.650 1.00 86.00 176 VAL A CA 1
ATOM 1312 C C . VAL A 1 176 ? 16.374 -7.929 -23.174 1.00 86.00 176 VAL A C 1
ATOM 1314 O O . VAL A 1 176 ? 15.870 -9.010 -22.851 1.00 86.00 176 VAL A O 1
ATOM 1317 N N . SER A 1 177 ? 15.762 -7.071 -23.982 1.00 85.69 177 SER A N 1
ATOM 1318 C CA . SER A 1 177 ? 14.505 -7.381 -24.662 1.00 85.69 177 SER A CA 1
ATOM 1319 C C . SER A 1 177 ? 14.778 -7.717 -26.122 1.00 85.69 177 SER A C 1
ATOM 1321 O O . SER A 1 177 ? 15.355 -6.913 -26.841 1.00 85.69 177 SER A O 1
ATOM 1323 N N . LEU A 1 178 ? 14.335 -8.885 -26.575 1.00 84.31 178 LEU A N 1
ATOM 1324 C CA . LEU A 1 178 ? 14.414 -9.313 -27.966 1.00 84.31 178 LEU A CA 1
ATOM 1325 C C . LEU A 1 178 ? 13.030 -9.199 -28.616 1.00 84.31 178 LEU A C 1
ATOM 1327 O O . LEU A 1 178 ? 12.070 -9.839 -28.181 1.00 84.31 178 LEU A O 1
ATOM 1331 N N . ARG A 1 179 ? 12.927 -8.389 -29.668 1.00 82.12 179 ARG A N 1
ATOM 1332 C CA . ARG A 1 179 ? 11.731 -8.226 -30.496 1.00 82.12 179 ARG A CA 1
ATOM 1333 C C . ARG A 1 179 ? 11.934 -8.969 -31.814 1.00 82.12 179 ARG A C 1
ATOM 1335 O O . ARG A 1 179 ? 12.759 -8.574 -32.637 1.00 82.12 179 ARG A O 1
ATOM 1342 N N . LEU A 1 180 ? 11.170 -10.045 -31.989 1.00 73.38 180 LEU A N 1
ATOM 1343 C CA . LEU A 1 180 ? 11.157 -10.862 -33.201 1.00 73.38 180 LEU A CA 1
ATOM 1344 C C . LEU A 1 180 ? 9.892 -10.598 -34.018 1.00 73.38 180 LEU A C 1
ATOM 1346 O O . LEU A 1 180 ? 8.863 -10.174 -33.489 1.00 73.38 180 LEU A O 1
ATOM 1350 N N . LEU A 1 181 ? 9.964 -10.897 -35.312 1.00 68.75 181 LEU A N 1
ATOM 1351 C CA . LEU A 1 181 ? 8.842 -10.767 -36.233 1.00 68.75 181 LEU A CA 1
ATOM 1352 C C . LEU A 1 181 ? 7.652 -11.630 -35.790 1.00 68.75 181 LEU A C 1
ATOM 1354 O O . LEU A 1 181 ? 7.793 -12.833 -35.578 1.00 68.75 181 LEU A O 1
ATOM 1358 N N . GLY A 1 182 ? 6.471 -11.017 -35.679 1.00 61.06 182 GLY A N 1
ATOM 1359 C CA . GLY A 1 182 ? 5.222 -11.730 -35.384 1.00 61.06 182 GLY A CA 1
ATOM 1360 C C . GLY A 1 182 ? 5.158 -12.381 -33.997 1.00 61.06 182 GLY A C 1
ATOM 1361 O O . GLY A 1 182 ? 4.234 -13.150 -33.738 1.00 61.06 182 GLY A O 1
ATOM 1362 N N . ALA A 1 183 ? 6.107 -12.081 -33.104 1.00 63.00 183 ALA A N 1
ATOM 1363 C CA . ALA A 1 183 ? 6.176 -12.636 -31.759 1.00 63.00 183 ALA A CA 1
ATOM 1364 C C . ALA A 1 183 ? 6.149 -11.526 -30.693 1.00 63.00 183 ALA A C 1
ATOM 1366 O O . ALA A 1 183 ? 6.659 -10.426 -30.925 1.00 63.00 183 ALA A O 1
ATOM 1367 N N . PRO A 1 184 ? 5.578 -11.794 -29.505 1.00 61.50 184 PRO A N 1
ATOM 1368 C CA . PRO A 1 184 ? 5.702 -10.880 -28.381 1.00 61.50 184 PRO A CA 1
ATOM 1369 C C . PRO A 1 184 ? 7.170 -10.750 -27.958 1.00 61.50 184 PRO A C 1
ATOM 1371 O O . PRO A 1 184 ? 7.948 -11.697 -28.068 1.00 61.50 184 PRO A O 1
ATOM 1374 N N . SER A 1 185 ? 7.540 -9.569 -27.460 1.00 72.69 185 SER A N 1
ATOM 1375 C CA . SER A 1 185 ? 8.891 -9.280 -26.976 1.00 72.69 185 SER A CA 1
ATOM 1376 C C . SER A 1 185 ? 9.303 -10.279 -25.893 1.00 72.69 185 SER A C 1
ATOM 1378 O O . SER A 1 185 ? 8.633 -10.392 -24.863 1.00 72.69 185 SER A O 1
ATOM 1380 N N . VAL A 1 186 ? 10.423 -10.968 -26.099 1.00 77.19 186 VAL A N 1
ATOM 1381 C CA . VAL A 1 186 ? 10.970 -11.932 -25.139 1.00 77.19 186 VAL A CA 1
ATOM 1382 C C . VAL A 1 186 ? 12.041 -11.247 -24.304 1.00 77.19 186 VAL A C 1
ATOM 1384 O O . VAL A 1 186 ? 12.885 -10.526 -24.828 1.00 77.19 186 VAL A O 1
ATOM 1387 N N . ARG A 1 187 ? 12.019 -11.471 -22.991 1.00 78.56 187 ARG A N 1
ATOM 1388 C CA . ARG A 1 187 ? 13.041 -10.956 -22.074 1.00 78.56 187 ARG A CA 1
ATOM 1389 C C . ARG A 1 187 ? 14.053 -12.044 -21.781 1.00 78.56 187 ARG A C 1
ATOM 1391 O O . ARG A 1 187 ? 13.666 -13.153 -21.417 1.00 78.56 187 ARG A O 1
ATOM 1398 N N . LEU A 1 188 ? 15.330 -11.716 -21.931 1.00 81.56 188 LEU A N 1
ATOM 1399 C CA . LEU A 1 188 ? 16.417 -12.679 -21.826 1.00 81.56 188 LEU A CA 1
ATOM 1400 C C . LEU A 1 188 ? 17.440 -12.197 -20.799 1.00 81.56 188 LEU A C 1
ATOM 1402 O O . LEU A 1 188 ? 17.956 -11.086 -20.947 1.00 81.56 188 LEU A O 1
ATOM 1406 N N . PRO A 1 189 ? 17.729 -12.996 -19.756 1.00 81.88 189 PRO A N 1
ATOM 1407 C CA . PRO A 1 189 ? 18.756 -12.642 -18.791 1.00 81.88 189 PRO A CA 1
ATOM 1408 C C . PRO A 1 189 ? 20.137 -12.668 -19.459 1.00 81.88 189 PRO A C 1
ATOM 1410 O O . PRO A 1 189 ? 20.455 -13.588 -20.214 1.00 81.88 189 PRO A O 1
ATOM 1413 N N . ILE A 1 190 ? 20.966 -11.675 -19.150 1.00 85.19 190 ILE A N 1
ATOM 1414 C CA . ILE A 1 190 ? 22.345 -11.534 -19.617 1.00 85.19 190 ILE A CA 1
ATOM 1415 C C . ILE A 1 190 ? 23.327 -11.555 -18.450 1.00 85.19 190 ILE A C 1
ATOM 1417 O O . ILE A 1 190 ? 23.026 -11.128 -17.335 1.00 85.19 190 ILE A O 1
ATOM 1421 N N . LYS A 1 191 ? 24.537 -12.043 -18.727 1.00 84.75 191 LYS A N 1
ATOM 1422 C CA . LYS A 1 191 ? 25.694 -11.891 -17.839 1.00 84.75 191 LYS A CA 1
ATOM 1423 C C . LYS A 1 191 ? 26.446 -10.597 -18.188 1.00 84.75 191 LYS A C 1
ATOM 1425 O O . LYS A 1 191 ? 26.349 -10.144 -19.329 1.00 84.75 191 LYS A O 1
ATOM 1430 N N . PRO A 1 192 ? 27.215 -10.006 -17.257 1.00 80.88 192 PRO A N 1
ATOM 1431 C CA . PRO A 1 192 ? 28.096 -8.887 -17.580 1.00 80.88 192 PRO A CA 1
ATOM 1432 C C . PRO A 1 192 ? 29.029 -9.241 -18.746 1.00 80.88 192 PRO A C 1
ATOM 1434 O O . PRO A 1 192 ? 29.656 -10.298 -18.731 1.00 80.88 192 PRO A O 1
ATOM 1437 N N . GLY A 1 193 ? 29.093 -8.375 -19.761 1.00 83.88 193 GLY A N 1
ATOM 1438 C CA . GLY A 1 193 ? 29.886 -8.611 -20.973 1.00 83.88 193 GLY A CA 1
ATOM 1439 C C . GLY A 1 193 ? 29.239 -9.537 -22.009 1.00 83.88 193 GLY A C 1
ATOM 1440 O O . GLY A 1 193 ? 29.901 -9.880 -22.983 1.00 83.88 193 GLY A O 1
ATOM 1441 N N . ALA A 1 194 ? 27.972 -9.930 -21.827 1.00 86.94 194 ALA A N 1
ATOM 1442 C CA . ALA A 1 194 ? 27.240 -10.704 -22.827 1.00 86.94 194 ALA A CA 1
ATOM 1443 C C . ALA A 1 194 ? 27.163 -9.975 -24.172 1.00 86.94 194 ALA A C 1
ATOM 1445 O O . ALA A 1 194 ? 27.154 -8.745 -24.253 1.00 86.94 194 ALA A O 1
ATOM 1446 N N . THR A 1 195 ? 27.060 -10.759 -25.229 1.00 88.19 195 THR A N 1
ATOM 1447 C CA . THR A 1 195 ? 27.080 -10.305 -26.615 1.00 88.19 195 THR A CA 1
ATOM 1448 C C . THR A 1 195 ? 25.815 -10.732 -27.359 1.00 88.19 195 THR A C 1
ATOM 1450 O O . THR A 1 195 ? 25.028 -11.535 -26.849 1.00 88.19 195 THR A O 1
ATOM 1453 N N . ILE A 1 196 ? 25.600 -10.215 -28.574 1.00 84.88 196 ILE A N 1
ATOM 1454 C CA . ILE A 1 196 ? 24.459 -10.623 -29.412 1.00 84.88 196 ILE A CA 1
ATOM 1455 C C . ILE A 1 196 ? 24.473 -12.136 -29.644 1.00 84.88 196 ILE A C 1
ATOM 1457 O O . ILE A 1 196 ? 23.421 -12.762 -29.543 1.00 84.88 196 ILE A O 1
ATOM 1461 N N . HIS A 1 197 ? 25.643 -12.736 -29.871 1.00 84.62 197 HIS A N 1
ATOM 1462 C CA . HIS A 1 197 ? 25.766 -14.181 -30.073 1.00 84.62 197 HIS A CA 1
ATOM 1463 C C . HIS A 1 197 ? 25.295 -15.013 -28.862 1.00 84.62 197 HIS A C 1
ATOM 1465 O O . HIS A 1 197 ? 24.691 -16.070 -29.033 1.00 84.62 197 HIS A O 1
ATOM 1471 N N . ASP A 1 198 ? 25.492 -14.535 -27.627 1.00 81.38 198 ASP A N 1
ATOM 1472 C CA . ASP A 1 198 ? 25.034 -15.250 -26.420 1.00 81.38 198 ASP A CA 1
ATOM 1473 C C . ASP A 1 198 ? 23.499 -15.344 -26.345 1.00 81.38 198 ASP A C 1
ATOM 1475 O O . ASP A 1 198 ? 22.921 -16.298 -25.796 1.00 81.38 198 ASP A O 1
ATOM 1479 N N . ILE A 1 199 ? 22.840 -14.339 -26.925 1.00 81.38 199 ILE A N 1
ATOM 1480 C CA . ILE A 1 199 ? 21.389 -14.220 -27.024 1.00 81.38 199 ILE A CA 1
ATOM 1481 C C . ILE A 1 199 ? 20.851 -14.950 -28.260 1.00 81.38 199 ILE A C 1
ATOM 1483 O O . ILE A 1 199 ? 19.868 -15.687 -28.152 1.00 81.38 199 ILE A O 1
ATOM 1487 N N . LEU A 1 200 ? 21.523 -14.795 -29.401 1.00 81.19 200 LEU A N 1
ATOM 1488 C CA . LEU A 1 200 ? 21.191 -15.362 -30.707 1.00 81.19 200 LEU A CA 1
ATOM 1489 C C . LEU A 1 200 ? 22.323 -16.288 -31.196 1.00 81.19 200 LEU A C 1
ATOM 1491 O O . LEU A 1 200 ? 23.084 -15.918 -32.090 1.00 81.19 200 LEU A O 1
ATOM 1495 N N . PRO A 1 201 ? 22.459 -17.504 -30.637 1.00 75.88 201 PRO A N 1
ATOM 1496 C CA . PRO A 1 201 ? 23.603 -18.372 -30.935 1.00 75.88 201 PRO A CA 1
ATOM 1497 C C . PRO A 1 201 ? 23.540 -19.020 -32.323 1.00 75.88 201 PRO A C 1
ATOM 1499 O O . PRO A 1 201 ? 24.546 -19.495 -32.841 1.00 75.88 201 PRO A O 1
ATOM 1502 N N . ASN A 1 202 ? 22.349 -19.116 -32.917 1.00 74.38 202 ASN A N 1
ATOM 1503 C CA . ASN A 1 202 ? 22.141 -19.781 -34.198 1.00 74.38 202 ASN A CA 1
ATOM 1504 C C . ASN A 1 202 ? 20.902 -19.236 -34.922 1.00 74.38 202 ASN A C 1
ATOM 1506 O O . ASN A 1 202 ? 20.057 -18.560 -34.334 1.00 74.38 202 ASN A O 1
ATOM 1510 N N . LYS A 1 203 ? 20.761 -19.581 -36.206 1.00 72.44 203 LYS A N 1
ATOM 1511 C CA . LYS A 1 203 ? 19.599 -19.198 -37.028 1.00 72.44 203 LYS A CA 1
ATOM 1512 C C . LYS A 1 203 ? 18.272 -19.708 -36.457 1.00 72.44 203 LYS A C 1
ATOM 1514 O O . LYS A 1 203 ? 17.245 -19.062 -36.628 1.00 72.44 203 LYS A O 1
ATOM 1519 N N . GLU A 1 204 ? 18.295 -20.837 -35.751 1.00 66.94 204 GLU A N 1
ATOM 1520 C CA . GLU A 1 204 ? 17.103 -21.429 -35.139 1.00 66.94 204 GLU A CA 1
ATOM 1521 C C . GLU A 1 204 ? 16.579 -20.623 -33.942 1.00 66.94 204 GLU A C 1
ATOM 1523 O O . GLU A 1 204 ? 15.386 -20.649 -33.659 1.00 66.94 204 GLU A O 1
ATOM 1528 N N . SER A 1 205 ? 17.423 -19.828 -33.282 1.00 65.62 205 SER A N 1
ATOM 1529 C CA . SER A 1 205 ? 16.985 -18.924 -32.213 1.00 65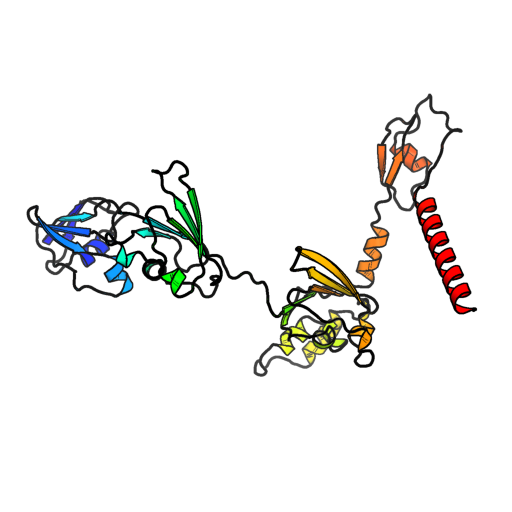.62 205 SER A CA 1
ATOM 1530 C C . SER A 1 205 ? 16.030 -17.829 -32.703 1.00 65.62 205 SER A C 1
ATOM 1532 O O . SER A 1 205 ? 15.232 -17.310 -31.929 1.00 65.62 205 SER A O 1
ATOM 1534 N N . LEU A 1 206 ? 16.051 -17.525 -34.003 1.00 66.25 206 LEU A N 1
ATOM 1535 C CA . LEU A 1 206 ? 15.182 -16.537 -34.643 1.00 66.25 206 LEU A CA 1
ATOM 1536 C C . LEU A 1 206 ? 13.860 -17.141 -35.145 1.00 66.25 206 LEU A C 1
ATOM 1538 O O . LEU A 1 206 ? 12.978 -16.401 -35.578 1.00 66.25 206 LEU A O 1
ATOM 1542 N N . LEU A 1 207 ? 13.714 -18.473 -35.089 1.00 56.47 207 LEU A N 1
ATOM 1543 C CA . LEU A 1 207 ? 12.580 -19.199 -35.662 1.00 56.47 207 LEU A CA 1
ATOM 1544 C C . LEU A 1 207 ? 11.312 -19.159 -34.824 1.00 56.47 207 LEU A C 1
ATOM 1546 O O . LEU A 1 207 ? 10.241 -19.417 -35.361 1.00 56.47 207 LEU A O 1
ATOM 1550 N N . THR A 1 208 ? 11.372 -18.969 -33.506 1.00 52.66 208 THR A N 1
ATOM 1551 C CA . THR A 1 208 ? 10.145 -19.065 -32.699 1.00 52.66 208 THR A CA 1
ATOM 1552 C C . THR A 1 208 ? 10.320 -18.578 -31.268 1.00 52.66 208 THR A C 1
ATOM 1554 O O . THR A 1 208 ? 11.321 -18.858 -30.613 1.00 52.66 208 THR A O 1
ATOM 1557 N N . ASN A 1 209 ? 9.246 -18.001 -30.721 1.00 52.59 209 ASN A N 1
ATOM 1558 C CA . ASN A 1 209 ? 9.056 -17.801 -29.279 1.00 52.59 209 ASN A CA 1
ATOM 1559 C C . ASN A 1 209 ? 9.305 -19.104 -28.470 1.00 52.59 209 ASN A C 1
ATOM 1561 O O . ASN A 1 209 ? 9.807 -19.078 -27.348 1.00 52.59 209 ASN A O 1
ATOM 1565 N N . LEU A 1 210 ? 9.027 -20.268 -29.074 1.00 49.44 210 LEU A N 1
ATOM 1566 C CA . LEU A 1 210 ? 9.214 -21.596 -28.481 1.00 49.44 210 LEU A CA 1
ATOM 1567 C C . LEU A 1 210 ? 10.682 -22.001 -28.247 1.00 49.44 210 LEU A C 1
ATOM 1569 O O . LEU A 1 210 ? 10.930 -22.749 -27.302 1.00 49.44 210 LEU A O 1
ATOM 1573 N N . TYR A 1 211 ? 11.656 -21.496 -29.023 1.00 60.47 211 TYR A N 1
ATOM 1574 C CA . TYR A 1 211 ? 13.084 -21.744 -28.755 1.00 60.47 211 TYR A CA 1
ATOM 1575 C C . TYR A 1 211 ? 13.477 -21.195 -27.377 1.00 60.47 211 TYR A C 1
ATOM 1577 O O . TYR A 1 211 ? 14.042 -21.908 -26.544 1.00 60.47 211 TYR A O 1
ATOM 1585 N N . PHE A 1 212 ? 13.100 -19.943 -27.105 1.00 58.03 212 PHE A N 1
ATOM 1586 C CA . PHE A 1 212 ? 13.375 -19.302 -25.823 1.00 58.03 212 PHE A CA 1
ATOM 1587 C C . PHE A 1 212 ? 12.532 -19.905 -24.702 1.00 58.03 212 PHE A C 1
ATOM 1589 O O . PHE A 1 212 ? 13.091 -20.253 -23.666 1.00 58.03 212 PHE A O 1
ATOM 1596 N N . MET A 1 213 ? 11.232 -20.142 -24.920 1.00 53.84 213 MET A N 1
ATOM 1597 C CA . MET A 1 213 ? 10.386 -20.824 -23.930 1.00 53.84 213 MET A CA 1
ATOM 1598 C C . MET A 1 213 ? 10.998 -22.169 -23.510 1.00 53.84 213 MET A C 1
ATOM 1600 O O . MET A 1 213 ? 11.112 -22.426 -22.317 1.00 53.84 213 MET A O 1
ATOM 1604 N N . ARG A 1 214 ? 11.486 -22.997 -24.447 1.00 57.81 214 ARG A N 1
ATOM 1605 C CA . ARG A 1 214 ? 12.081 -24.310 -24.140 1.00 57.81 214 ARG A CA 1
ATOM 1606 C C . ARG A 1 214 ? 13.445 -24.217 -23.451 1.00 57.81 214 ARG A C 1
ATOM 1608 O O . ARG A 1 214 ? 13.686 -24.990 -22.531 1.00 57.81 214 ARG A O 1
ATOM 1615 N N . ARG A 1 215 ? 14.317 -23.276 -23.841 1.00 58.78 215 ARG A N 1
ATOM 1616 C CA . ARG A 1 215 ? 15.632 -23.064 -23.193 1.00 58.78 215 ARG A CA 1
ATOM 1617 C C . ARG A 1 215 ? 15.499 -22.717 -21.706 1.00 58.78 215 ARG A C 1
ATOM 1619 O O . ARG A 1 215 ? 16.381 -23.064 -20.927 1.00 58.78 215 ARG A O 1
ATOM 1626 N N . PHE A 1 216 ? 14.406 -22.058 -21.323 1.00 52.31 216 PHE A N 1
ATOM 1627 C CA . PHE A 1 216 ? 14.129 -21.671 -19.936 1.00 52.31 216 PHE A CA 1
ATOM 1628 C C . PHE A 1 216 ? 13.057 -22.538 -19.252 1.00 52.31 216 PHE A C 1
ATOM 1630 O O . PHE A 1 216 ? 12.719 -22.281 -18.098 1.00 52.31 216 PHE A O 1
ATOM 1637 N N . THR A 1 217 ? 12.537 -23.575 -19.922 1.00 47.94 217 THR A N 1
ATOM 1638 C CA . THR A 1 217 ? 11.591 -24.527 -19.320 1.00 47.94 217 THR A CA 1
ATOM 1639 C C . THR A 1 217 ? 12.362 -25.645 -18.603 1.00 47.94 217 THR A C 1
ATOM 1641 O O . THR A 1 217 ? 13.261 -26.238 -19.204 1.00 47.94 217 THR A O 1
ATOM 1644 N N . PRO A 1 218 ? 12.031 -25.982 -17.340 1.00 46.00 218 PRO A N 1
ATOM 1645 C CA . PRO A 1 218 ? 12.680 -27.074 -16.621 1.00 46.00 218 PRO A CA 1
ATOM 1646 C C . PRO A 1 218 ? 12.526 -28.417 -17.362 1.00 46.00 218 PRO A C 1
ATOM 1648 O O . PRO A 1 218 ? 11.443 -28.701 -17.885 1.00 46.00 218 PRO A O 1
ATOM 1651 N N . PRO A 1 219 ? 13.553 -29.288 -17.353 1.00 49.34 219 PRO A N 1
ATOM 1652 C CA . PRO A 1 219 ? 13.606 -30.513 -18.162 1.00 49.34 219 PRO A CA 1
ATOM 1653 C C . PRO A 1 219 ? 12.509 -31.562 -17.877 1.00 49.34 219 PRO A C 1
ATOM 1655 O O . PRO A 1 219 ? 12.386 -32.514 -18.640 1.00 49.34 219 PRO A O 1
ATOM 1658 N N . ASN A 1 220 ? 11.681 -31.388 -16.838 1.00 48.34 220 ASN A N 1
ATOM 1659 C CA . ASN A 1 220 ? 10.665 -32.362 -16.408 1.00 48.34 220 ASN A CA 1
ATOM 1660 C C . ASN A 1 220 ? 9.224 -32.085 -16.887 1.00 48.34 220 ASN A C 1
ATOM 1662 O O . ASN A 1 220 ? 8.302 -32.773 -16.453 1.00 48.34 220 ASN A O 1
ATOM 1666 N N . SER A 1 221 ? 8.985 -31.120 -17.781 1.00 47.69 221 SER A N 1
ATOM 1667 C CA . SER A 1 221 ? 7.657 -30.954 -18.404 1.00 47.69 221 SER A CA 1
ATOM 1668 C C . SER A 1 221 ? 7.560 -31.811 -19.675 1.00 47.69 221 SER A C 1
ATOM 1670 O O . SER A 1 221 ? 7.994 -31.431 -20.759 1.00 47.69 221 SER A O 1
ATOM 1672 N N . GLY A 1 222 ? 7.058 -33.037 -19.516 1.00 49.44 222 GLY A N 1
ATOM 1673 C CA . GLY A 1 222 ? 7.051 -34.105 -20.525 1.00 49.44 222 GLY A CA 1
ATOM 1674 C C . GLY A 1 222 ? 6.122 -33.919 -21.733 1.00 49.44 222 GLY A C 1
ATOM 1675 O O . GLY A 1 222 ? 5.409 -34.851 -22.086 1.00 49.44 222 GLY A O 1
ATOM 1676 N N . THR A 1 223 ? 6.127 -32.768 -22.404 1.00 46.66 223 THR A N 1
ATOM 1677 C CA . THR A 1 223 ? 5.296 -32.526 -23.600 1.00 46.66 223 THR A CA 1
ATOM 1678 C C . THR A 1 223 ? 6.076 -31.770 -24.673 1.00 46.66 223 THR A C 1
ATOM 1680 O O . THR A 1 223 ? 5.899 -30.572 -24.870 1.00 46.66 223 THR A O 1
ATOM 1683 N N . GLY A 1 224 ? 6.980 -32.469 -25.357 1.00 48.91 224 GLY A N 1
ATOM 1684 C CA . GLY A 1 224 ? 7.698 -31.934 -26.514 1.00 48.91 224 GLY A CA 1
ATOM 1685 C C . GLY A 1 224 ? 7.907 -33.017 -27.561 1.00 48.91 224 GLY A C 1
ATOM 1686 O O . GLY A 1 224 ? 9.027 -33.492 -27.753 1.00 48.91 224 GLY A O 1
ATOM 1687 N N . THR A 1 225 ? 6.819 -33.462 -28.184 1.00 46.50 225 THR A N 1
ATOM 1688 C CA . THR A 1 225 ? 6.842 -34.426 -29.290 1.00 46.50 225 THR A CA 1
ATOM 1689 C C . THR A 1 225 ? 7.489 -33.810 -30.531 1.00 46.50 225 THR A C 1
ATOM 1691 O O . THR A 1 225 ? 7.337 -32.624 -30.811 1.00 46.50 225 THR A O 1
ATOM 1694 N N . LYS A 1 226 ? 8.204 -34.628 -31.317 1.00 47.62 226 LYS A N 1
ATOM 1695 C CA . LYS A 1 226 ? 8.841 -34.219 -32.586 1.00 47.62 226 LYS A CA 1
ATOM 1696 C C . LYS A 1 226 ? 7.862 -33.591 -33.598 1.00 47.62 226 LYS A C 1
ATOM 1698 O O . LYS A 1 226 ? 8.314 -32.863 -34.473 1.00 47.62 226 LYS A O 1
ATOM 1703 N N . ASP A 1 227 ? 6.556 -33.822 -33.455 1.00 44.44 227 ASP A N 1
ATOM 1704 C CA . ASP A 1 227 ? 5.504 -33.223 -34.289 1.00 44.44 227 ASP A CA 1
ATOM 1705 C C . ASP A 1 227 ? 5.358 -31.704 -34.123 1.00 44.44 227 ASP A C 1
ATOM 1707 O O . ASP A 1 227 ? 5.015 -31.011 -35.083 1.00 44.44 227 ASP A O 1
ATOM 1711 N N . ASP A 1 228 ? 5.693 -31.154 -32.953 1.00 50.34 228 ASP A N 1
ATOM 1712 C CA . ASP A 1 228 ? 5.622 -29.707 -32.737 1.00 50.34 228 ASP A CA 1
ATOM 1713 C C . ASP A 1 228 ? 6.682 -28.975 -33.576 1.00 50.34 228 ASP A C 1
ATOM 1715 O O . ASP A 1 228 ? 6.409 -27.911 -34.122 1.00 50.34 228 ASP A O 1
ATOM 1719 N N . LEU A 1 229 ? 7.856 -29.585 -33.796 1.00 47.44 229 LEU A N 1
ATOM 1720 C CA . LEU A 1 229 ? 8.926 -29.046 -34.655 1.00 47.44 229 LEU A CA 1
ATOM 1721 C C . LEU A 1 229 ? 8.500 -28.913 -36.123 1.00 47.44 229 LEU A C 1
ATOM 1723 O O . LEU A 1 229 ? 8.935 -27.985 -36.807 1.00 47.44 229 LEU A O 1
ATOM 1727 N N . ASN A 1 230 ? 7.632 -29.808 -36.601 1.00 45.69 230 ASN A N 1
ATOM 1728 C CA . ASN A 1 230 ? 7.116 -29.746 -37.965 1.00 45.69 230 ASN A CA 1
ATOM 1729 C C . ASN A 1 230 ? 6.036 -28.668 -38.118 1.00 45.69 230 ASN A C 1
ATOM 1731 O O . ASN A 1 230 ? 6.035 -27.978 -39.130 1.00 45.69 230 ASN A O 1
ATOM 1735 N N . ARG A 1 231 ? 5.197 -28.436 -37.098 1.00 47.50 231 ARG A N 1
ATOM 1736 C CA . ARG A 1 231 ? 4.248 -27.302 -37.085 1.00 47.50 231 ARG A CA 1
ATOM 1737 C C . ARG A 1 231 ? 4.947 -25.944 -36.931 1.00 47.50 231 ARG A C 1
ATOM 1739 O O . ARG A 1 231 ? 4.464 -24.941 -37.445 1.00 47.50 231 ARG A O 1
ATOM 1746 N N . ILE A 1 232 ? 6.103 -25.913 -36.263 1.00 45.44 232 ILE A N 1
ATOM 1747 C CA . ILE A 1 232 ? 6.936 -24.715 -36.050 1.00 45.44 232 ILE A CA 1
ATOM 1748 C C . ILE A 1 232 ? 7.567 -24.194 -37.353 1.00 45.44 232 ILE A C 1
ATOM 1750 O O . ILE A 1 232 ? 7.704 -22.978 -37.514 1.00 45.44 232 ILE A O 1
ATOM 1754 N N . ARG A 1 233 ? 7.904 -25.080 -38.303 1.00 45.66 233 ARG A N 1
ATOM 1755 C CA . ARG A 1 233 ? 8.417 -24.686 -39.631 1.00 45.66 233 ARG A CA 1
ATOM 1756 C C . ARG A 1 233 ? 7.429 -23.830 -40.429 1.00 45.66 233 ARG A C 1
ATOM 1758 O O . ARG A 1 233 ? 7.869 -23.005 -41.223 1.00 45.66 233 ARG A O 1
ATOM 1765 N N . ASP A 1 234 ? 6.129 -23.979 -40.186 1.00 44.75 234 ASP A N 1
ATOM 1766 C CA . ASP A 1 234 ? 5.091 -23.314 -40.978 1.00 44.75 234 ASP A CA 1
ATOM 1767 C C . ASP A 1 234 ? 4.781 -21.877 -40.519 1.00 44.75 234 ASP A C 1
ATOM 1769 O O . ASP A 1 234 ? 4.252 -21.083 -41.300 1.00 44.75 234 ASP A O 1
ATOM 1773 N N . THR A 1 235 ? 5.128 -21.496 -39.281 1.00 47.16 235 THR A N 1
ATOM 1774 C CA . THR A 1 235 ? 4.694 -20.208 -38.697 1.00 47.16 235 THR A CA 1
ATOM 1775 C C . THR A 1 235 ? 5.719 -19.070 -38.741 1.00 47.16 235 THR A C 1
ATOM 1777 O O . THR A 1 235 ? 5.320 -17.910 -38.681 1.00 47.16 235 THR A O 1
ATOM 1780 N N . ALA A 1 236 ? 7.015 -19.350 -38.899 1.00 50.78 236 ALA A N 1
ATOM 1781 C CA . ALA A 1 236 ? 8.047 -18.317 -39.022 1.00 50.78 236 ALA A CA 1
ATOM 1782 C C . ALA A 1 236 ? 8.878 -18.564 -40.279 1.00 50.78 236 ALA A C 1
ATOM 1784 O O . ALA A 1 236 ? 9.812 -19.364 -40.296 1.00 50.78 236 ALA A O 1
ATOM 1785 N N . ARG A 1 237 ? 8.526 -17.876 -41.366 1.00 56.75 237 ARG A N 1
ATOM 1786 C CA . ARG A 1 237 ? 9.305 -17.934 -42.604 1.00 56.75 237 ARG A CA 1
ATOM 1787 C C . ARG A 1 237 ? 10.648 -17.236 -42.376 1.00 56.75 237 ARG A C 1
ATOM 1789 O O . ARG A 1 237 ? 10.709 -16.013 -42.477 1.00 56.75 237 ARG A O 1
ATOM 1796 N N . LEU A 1 238 ? 11.713 -17.999 -42.100 1.00 56.53 238 LEU A N 1
ATOM 1797 C CA . LEU A 1 238 ? 13.113 -17.518 -42.096 1.00 56.53 238 LEU A CA 1
ATOM 1798 C C . LEU A 1 238 ? 13.436 -16.676 -43.326 1.00 56.53 238 LEU A C 1
ATOM 1800 O O . LEU A 1 238 ? 14.209 -15.727 -43.248 1.00 56.53 238 LEU A O 1
ATOM 1804 N N . ASP A 1 239 ? 12.799 -17.021 -44.440 1.00 60.03 239 ASP A N 1
ATOM 1805 C CA . ASP A 1 239 ? 12.910 -16.362 -45.736 1.00 60.03 239 ASP A CA 1
ATOM 1806 C C . ASP A 1 239 ? 12.500 -14.881 -45.693 1.00 60.03 239 ASP A C 1
ATOM 1808 O O . ASP A 1 239 ? 12.854 -14.119 -46.583 1.00 60.03 239 ASP A O 1
ATOM 1812 N N . GLN A 1 240 ? 11.736 -14.459 -44.679 1.00 69.19 240 GLN A N 1
ATOM 1813 C CA . GLN A 1 240 ? 11.308 -13.070 -44.509 1.00 69.19 240 GLN A CA 1
ATOM 1814 C C . GLN A 1 240 ? 12.226 -12.261 -43.592 1.00 69.19 240 GLN A C 1
ATOM 1816 O O . GLN A 1 240 ? 12.108 -11.036 -43.577 1.00 69.19 240 GLN A O 1
ATOM 1821 N N . ILE A 1 241 ? 13.113 -12.907 -42.830 1.00 73.50 241 ILE A N 1
ATOM 1822 C CA . ILE A 1 241 ? 14.018 -12.222 -41.904 1.00 73.50 241 ILE A CA 1
ATOM 1823 C C . ILE A 1 241 ? 15.065 -11.448 -42.702 1.00 73.50 241 ILE A C 1
ATOM 1825 O O . ILE A 1 241 ? 15.639 -11.954 -43.669 1.00 73.50 241 ILE A O 1
ATOM 1829 N N . ASN A 1 242 ? 15.324 -10.207 -42.292 1.00 76.38 242 ASN A N 1
ATOM 1830 C CA . ASN A 1 242 ? 16.456 -9.467 -42.814 1.00 76.38 242 ASN A CA 1
ATOM 1831 C C . ASN A 1 242 ? 17.739 -9.918 -42.100 1.00 76.38 242 ASN A C 1
ATOM 1833 O O . ASN A 1 242 ? 17.958 -9.612 -40.931 1.00 76.38 242 ASN A O 1
ATOM 1837 N N . TRP A 1 243 ? 18.574 -10.668 -42.815 1.00 76.06 243 TRP A N 1
ATOM 1838 C CA . TRP A 1 243 ? 19.853 -11.159 -42.307 1.00 76.06 243 TRP A CA 1
ATOM 1839 C C . TRP A 1 243 ? 20.948 -10.093 -42.314 1.00 76.06 243 TRP A C 1
ATOM 1841 O O . TRP A 1 243 ? 21.897 -10.193 -41.545 1.00 76.06 243 TRP A O 1
ATOM 1851 N N . ASP A 1 244 ? 20.797 -9.046 -43.117 1.00 78.06 244 ASP A N 1
ATOM 1852 C CA . ASP A 1 244 ? 21.818 -8.013 -43.268 1.00 78.06 244 ASP A CA 1
ATOM 1853 C C . ASP A 1 244 ? 21.633 -6.859 -42.278 1.00 78.06 244 ASP A C 1
ATOM 1855 O O . ASP A 1 244 ? 22.510 -6.003 -42.151 1.00 78.06 244 ASP A O 1
ATOM 1859 N N . PHE A 1 245 ? 20.499 -6.821 -41.569 1.00 76.62 245 PHE A N 1
ATOM 1860 C CA . PHE A 1 245 ? 20.129 -5.681 -40.741 1.00 76.62 245 PHE A CA 1
ATOM 1861 C C . PHE A 1 245 ? 19.311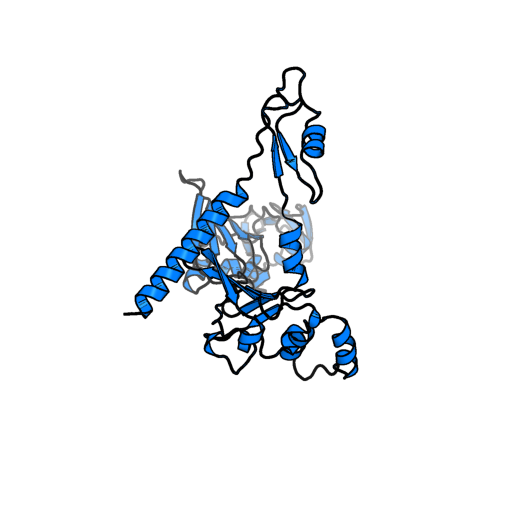 -6.049 -39.498 1.00 76.62 245 PHE A C 1
ATOM 1863 O O . PHE A 1 245 ? 18.213 -6.602 -39.581 1.00 76.62 245 PHE A O 1
ATOM 1870 N N . ALA A 1 246 ? 19.808 -5.616 -38.344 1.00 80.81 246 ALA A N 1
ATOM 1871 C CA . ALA A 1 246 ? 19.083 -5.550 -37.083 1.00 80.81 246 ALA A CA 1
ATOM 1872 C C . ALA A 1 246 ? 19.480 -4.285 -36.302 1.00 80.81 246 ALA A C 1
ATOM 1874 O O . ALA A 1 246 ? 20.516 -3.669 -36.569 1.00 80.81 246 ALA A O 1
ATOM 1875 N N . LEU A 1 247 ? 18.639 -3.886 -35.343 1.00 82.44 247 LEU A N 1
ATOM 1876 C CA . LEU A 1 247 ? 18.883 -2.718 -34.493 1.00 82.44 247 LEU A CA 1
ATOM 1877 C C . LEU A 1 247 ? 19.007 -3.110 -33.027 1.00 82.44 247 LEU A C 1
ATOM 1879 O O . LEU A 1 247 ? 18.255 -3.946 -32.530 1.00 82.44 247 LEU A O 1
ATOM 1883 N N . LEU A 1 248 ? 19.914 -2.434 -32.333 1.00 83.00 248 LEU A N 1
ATOM 1884 C CA . LEU A 1 248 ? 19.996 -2.385 -30.884 1.00 83.00 248 LEU A CA 1
ATOM 1885 C C . LEU A 1 248 ? 19.682 -0.957 -30.435 1.00 83.00 248 LEU A C 1
ATOM 1887 O O . LEU A 1 248 ? 20.403 -0.021 -30.775 1.00 83.00 248 LEU A O 1
ATOM 1891 N N . GLU A 1 249 ? 18.600 -0.797 -29.682 1.00 81.12 249 GLU A N 1
ATOM 1892 C CA . GLU A 1 249 ? 18.235 0.449 -29.014 1.00 81.12 249 GLU A CA 1
ATOM 1893 C C . GLU A 1 249 ? 18.730 0.389 -27.568 1.00 81.12 249 GLU A C 1
ATOM 1895 O O . GLU A 1 249 ? 18.439 -0.556 -26.830 1.00 81.12 249 GLU A O 1
ATOM 1900 N N . ARG A 1 250 ? 19.481 1.407 -27.163 1.00 82.94 250 ARG A N 1
ATOM 1901 C CA . ARG A 1 250 ? 20.068 1.549 -25.833 1.00 82.94 250 ARG A CA 1
ATOM 1902 C C . ARG A 1 250 ? 19.719 2.919 -25.287 1.00 82.94 250 ARG A C 1
ATOM 1904 O O . ARG A 1 250 ? 19.803 3.900 -26.011 1.00 82.94 250 ARG A O 1
ATOM 1911 N N . ILE A 1 251 ? 19.376 3.005 -24.011 1.00 74.94 251 ILE A N 1
ATOM 1912 C CA . ILE A 1 251 ? 19.239 4.294 -23.327 1.00 74.94 251 ILE A CA 1
ATOM 1913 C C . ILE A 1 251 ? 20.541 4.544 -22.574 1.00 74.94 251 ILE A C 1
ATOM 1915 O O . ILE A 1 251 ? 20.952 3.709 -21.764 1.00 74.94 251 ILE A O 1
ATOM 1919 N N . ASP A 1 252 ? 21.207 5.662 -22.850 1.00 72.62 252 ASP A N 1
ATOM 1920 C CA . ASP A 1 252 ? 22.348 6.079 -22.045 1.00 72.62 252 ASP A CA 1
ATOM 1921 C C . ASP A 1 252 ? 21.847 6.497 -20.655 1.00 72.62 252 ASP A C 1
ATOM 1923 O O . ASP A 1 252 ? 20.992 7.368 -20.516 1.00 72.62 252 ASP A O 1
ATOM 1927 N N . MET A 1 253 ? 22.335 5.842 -19.602 1.00 68.31 253 MET A N 1
ATOM 1928 C CA . MET A 1 253 ? 21.880 6.110 -18.235 1.00 68.31 253 MET A CA 1
ATOM 1929 C C . MET A 1 253 ? 22.399 7.449 -17.685 1.00 68.31 253 MET A C 1
ATOM 1931 O O . MET A 1 253 ? 21.920 7.881 -16.638 1.00 68.31 253 MET A O 1
ATOM 1935 N N . GLY A 1 254 ? 23.361 8.096 -18.356 1.00 71.19 254 GLY A N 1
ATOM 1936 C CA . GLY A 1 254 ? 23.887 9.403 -17.956 1.00 71.19 254 GLY A CA 1
ATOM 1937 C C . GLY A 1 254 ? 22.959 10.568 -18.305 1.00 71.19 254 GLY A C 1
ATOM 1938 O O . GLY A 1 254 ? 22.728 11.435 -17.463 1.00 71.19 254 GLY A O 1
ATOM 1939 N N . ASP A 1 255 ? 22.412 10.584 -19.523 1.00 79.38 255 ASP A N 1
ATOM 1940 C CA . ASP A 1 255 ? 21.585 11.684 -20.048 1.00 79.38 255 ASP A CA 1
ATOM 1941 C C . ASP A 1 255 ? 20.195 11.246 -20.550 1.00 79.38 255 ASP A C 1
ATOM 1943 O O . ASP A 1 255 ? 19.409 12.078 -21.003 1.00 79.38 255 ASP A O 1
ATOM 1947 N N . LEU A 1 256 ? 19.869 9.953 -20.432 1.00 70.12 256 LEU A N 1
ATOM 1948 C CA . LEU A 1 256 ? 18.633 9.326 -20.912 1.00 70.12 256 LEU A CA 1
ATOM 1949 C C . LEU A 1 256 ? 18.432 9.432 -22.432 1.00 70.12 256 LEU A C 1
ATOM 1951 O O . LEU A 1 256 ? 17.313 9.246 -22.920 1.00 70.12 256 LEU A O 1
ATOM 1955 N N . SER A 1 257 ? 19.495 9.702 -23.196 1.00 68.00 257 SER A N 1
ATOM 1956 C CA . SER A 1 257 ? 19.421 9.769 -24.652 1.00 68.00 257 SER A CA 1
ATOM 1957 C C . SER A 1 257 ? 19.316 8.368 -25.279 1.00 68.00 257 SER A C 1
ATOM 1959 O O . SER A 1 257 ? 19.975 7.421 -24.833 1.00 68.00 257 SER A O 1
ATOM 1961 N N . PRO A 1 258 ? 18.479 8.190 -26.319 1.00 72.81 258 PRO A N 1
ATOM 1962 C CA . PRO A 1 258 ? 18.431 6.944 -27.069 1.00 72.81 258 PRO A CA 1
ATOM 1963 C C . PRO A 1 258 ? 19.627 6.847 -28.029 1.00 72.81 258 PRO A C 1
ATOM 1965 O O . PRO A 1 258 ? 19.824 7.698 -28.895 1.00 72.81 258 PRO A O 1
ATOM 1968 N N . GLN A 1 259 ? 20.393 5.768 -27.915 1.00 77.75 259 GLN A N 1
ATOM 1969 C CA . GLN A 1 259 ? 21.426 5.347 -28.854 1.00 77.75 259 GLN A CA 1
ATOM 1970 C C . GLN A 1 259 ? 20.913 4.175 -29.689 1.00 77.75 259 GLN A C 1
ATOM 1972 O O . GLN A 1 259 ? 20.398 3.192 -29.155 1.00 77.75 259 GLN A O 1
ATOM 1977 N N . VAL A 1 260 ? 21.078 4.266 -31.008 1.00 82.00 260 VAL A N 1
ATOM 1978 C CA . VAL A 1 260 ? 20.682 3.214 -31.950 1.00 82.00 260 VAL A CA 1
ATOM 1979 C C . VAL A 1 260 ? 21.930 2.678 -32.637 1.00 82.00 260 VAL A C 1
ATOM 1981 O O . VAL A 1 260 ? 22.644 3.424 -33.305 1.00 82.00 260 VAL A O 1
ATOM 1984 N N . ILE A 1 261 ? 22.191 1.383 -32.473 1.00 80.75 261 ILE A N 1
ATOM 1985 C CA . ILE A 1 261 ? 23.324 0.679 -33.073 1.00 80.75 261 ILE A CA 1
ATOM 1986 C C . ILE A 1 261 ? 22.769 -0.316 -34.092 1.00 80.75 261 ILE A C 1
ATOM 1988 O O . ILE A 1 261 ? 22.109 -1.288 -33.726 1.00 80.75 261 ILE A O 1
ATOM 1992 N N . SER A 1 262 ? 23.021 -0.074 -35.376 1.00 81.31 262 SER A N 1
ATOM 1993 C CA . SER A 1 262 ? 22.719 -1.032 -36.442 1.00 81.31 262 SER A CA 1
ATOM 1994 C C . SER A 1 262 ? 23.844 -2.049 -36.587 1.00 81.31 262 SER A C 1
ATOM 1996 O O . SER A 1 262 ? 25.014 -1.667 -36.563 1.00 81.31 262 SER A O 1
ATOM 1998 N N . PHE A 1 263 ? 23.501 -3.317 -36.798 1.00 77.88 263 PHE A N 1
ATOM 1999 C CA . PHE A 1 263 ? 24.471 -4.385 -37.036 1.00 77.88 263 PHE A CA 1
ATOM 2000 C C . PHE A 1 263 ? 23.953 -5.394 -38.068 1.00 77.88 263 PHE A C 1
ATOM 2002 O O . PHE A 1 263 ? 22.744 -5.503 -38.295 1.00 77.88 263 PHE A O 1
ATOM 2009 N N . ASN A 1 264 ? 24.878 -6.133 -38.687 1.00 82.12 264 ASN A N 1
ATOM 2010 C CA . ASN A 1 264 ? 24.550 -7.239 -39.579 1.00 82.12 264 ASN A CA 1
ATOM 2011 C C . ASN A 1 264 ? 24.185 -8.478 -38.747 1.00 82.12 264 ASN A C 1
ATOM 2013 O O . ASN A 1 264 ? 24.970 -8.940 -37.916 1.00 82.12 264 ASN A O 1
ATOM 2017 N N . LEU A 1 265 ? 22.976 -9.005 -38.946 1.00 81.50 265 LEU A N 1
ATOM 2018 C CA . LEU A 1 265 ? 22.461 -10.115 -38.150 1.00 81.50 265 LEU A CA 1
ATOM 2019 C C . LEU A 1 265 ? 23.159 -11.441 -38.489 1.00 81.50 265 LEU A C 1
ATOM 2021 O O . LEU A 1 265 ? 23.419 -12.225 -37.581 1.00 81.50 265 LEU A O 1
ATOM 2025 N N . ALA A 1 266 ? 23.477 -11.697 -39.761 1.00 79.50 266 ALA A N 1
ATOM 2026 C CA . ALA A 1 266 ? 24.173 -12.903 -40.206 1.00 79.50 266 ALA A CA 1
ATOM 2027 C C . ALA A 1 266 ? 25.589 -13.003 -39.632 1.00 79.50 266 ALA A C 1
ATOM 2029 O O . ALA A 1 266 ? 26.016 -14.091 -39.242 1.00 79.50 266 ALA A O 1
ATOM 2030 N N . ASP A 1 267 ? 26.284 -11.874 -39.541 1.00 80.50 267 ASP A N 1
ATOM 2031 C CA . ASP A 1 267 ? 27.631 -11.813 -38.983 1.00 80.50 267 ASP A CA 1
ATOM 2032 C C . ASP A 1 267 ? 27.600 -11.948 -37.455 1.00 80.50 267 ASP A C 1
ATOM 2034 O O . ASP A 1 267 ? 28.395 -12.693 -36.885 1.00 80.50 267 ASP A O 1
ATOM 2038 N N . ALA A 1 268 ? 26.630 -11.316 -36.783 1.00 78.62 268 ALA A N 1
ATOM 2039 C CA . ALA A 1 268 ? 26.505 -11.361 -35.324 1.00 78.62 268 ALA A CA 1
ATOM 2040 C C . ALA A 1 268 ? 26.164 -12.758 -34.766 1.00 78.62 268 ALA A C 1
ATOM 2042 O O . ALA A 1 268 ? 26.524 -13.082 -33.634 1.00 78.62 268 ALA A O 1
ATOM 2043 N N . ILE A 1 269 ? 25.484 -13.603 -35.547 1.00 79.06 269 ILE A N 1
ATOM 2044 C CA . ILE A 1 269 ? 25.199 -14.998 -35.169 1.00 79.06 269 ILE A CA 1
ATOM 2045 C C . ILE A 1 269 ? 26.322 -15.966 -35.571 1.00 79.06 269 ILE A C 1
ATOM 2047 O O . ILE A 1 269 ? 26.298 -17.123 -35.151 1.00 79.06 269 ILE A O 1
ATOM 2051 N N . ASN A 1 270 ? 27.284 -15.537 -36.394 1.00 77.50 270 ASN A N 1
ATOM 2052 C CA . ASN A 1 270 ? 28.336 -16.403 -36.910 1.00 77.50 270 ASN A CA 1
ATOM 2053 C C . ASN A 1 270 ? 29.546 -16.435 -35.952 1.00 77.50 270 ASN A C 1
ATOM 2055 O O . ASN A 1 270 ? 30.222 -15.417 -35.786 1.00 77.50 270 ASN A O 1
ATOM 2059 N N . PRO A 1 271 ? 29.907 -17.598 -35.373 1.00 66.38 271 PRO A N 1
ATOM 2060 C CA . PRO A 1 271 ? 31.050 -17.704 -34.461 1.00 66.38 271 PRO A C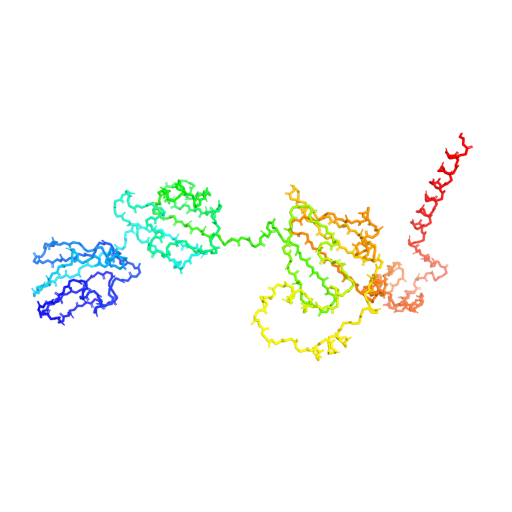A 1
ATOM 2061 C C . PRO A 1 271 ? 32.402 -17.382 -35.124 1.00 66.38 271 PRO A C 1
ATOM 2063 O O . PRO A 1 271 ? 33.382 -17.130 -34.426 1.00 66.38 271 PRO A O 1
ATOM 2066 N N . ALA A 1 272 ? 32.472 -17.362 -36.461 1.00 64.75 272 ALA A N 1
ATOM 2067 C CA . ALA A 1 272 ? 33.677 -17.031 -37.220 1.00 64.75 272 ALA A CA 1
ATOM 2068 C C . ALA A 1 272 ? 33.936 -15.515 -37.376 1.00 64.75 272 ALA A C 1
ATOM 2070 O O . ALA A 1 272 ? 34.930 -15.135 -37.995 1.00 64.75 272 ALA A O 1
ATOM 2071 N N . SER A 1 273 ? 33.079 -14.629 -36.847 1.00 61.81 273 SER A N 1
ATOM 2072 C CA . SER A 1 273 ? 33.241 -13.166 -36.965 1.00 61.81 273 SER A CA 1
ATOM 2073 C C . SER A 1 273 ? 33.112 -12.426 -35.620 1.00 61.81 273 SER A C 1
ATOM 2075 O O . SER A 1 273 ? 32.183 -11.644 -35.422 1.00 61.81 273 SER A O 1
ATOM 2077 N N . PRO A 1 274 ? 34.072 -12.601 -34.686 1.00 59.00 274 PRO A N 1
ATOM 2078 C CA . PRO A 1 274 ? 33.983 -12.039 -33.331 1.00 59.00 274 PRO A CA 1
ATOM 2079 C C . PRO A 1 274 ? 33.953 -10.504 -33.289 1.00 59.00 274 PRO A C 1
ATOM 2081 O O . PRO A 1 274 ? 33.347 -9.920 -32.395 1.00 59.00 274 PRO A O 1
ATOM 2084 N N . ASN A 1 275 ? 34.581 -9.842 -34.268 1.00 59.31 275 ASN A N 1
ATOM 2085 C CA . ASN A 1 275 ? 34.761 -8.385 -34.285 1.00 59.31 275 ASN A CA 1
ATOM 2086 C C . ASN A 1 275 ? 33.481 -7.597 -34.614 1.00 59.31 275 ASN A C 1
ATOM 2088 O O . ASN A 1 275 ? 33.488 -6.373 -34.512 1.00 59.31 275 ASN A O 1
ATOM 2092 N N . GLN A 1 276 ? 32.396 -8.270 -35.006 1.00 62.22 276 GLN A N 1
ATOM 2093 C CA . GLN A 1 276 ? 31.095 -7.638 -35.253 1.00 62.22 276 GLN A CA 1
ATOM 2094 C C . GLN A 1 276 ? 30.074 -7.894 -34.130 1.00 62.22 276 GLN A C 1
ATOM 2096 O O . GLN A 1 276 ? 28.916 -7.489 -34.226 1.00 62.22 276 GLN A O 1
ATOM 2101 N N . ASN A 1 277 ? 30.486 -8.560 -33.050 1.00 72.25 277 ASN A N 1
ATOM 2102 C CA . ASN A 1 277 ? 29.586 -8.959 -31.983 1.00 72.25 277 ASN A CA 1
ATOM 2103 C C . ASN A 1 277 ? 29.434 -7.827 -30.953 1.00 72.25 277 ASN A C 1
ATOM 2105 O O . ASN A 1 277 ? 30.337 -7.544 -30.166 1.00 72.25 277 ASN A O 1
ATOM 2109 N N . VAL A 1 278 ? 28.291 -7.139 -30.979 1.00 81.75 278 VAL A N 1
ATOM 2110 C CA . VAL A 1 278 ? 28.035 -5.992 -30.096 1.00 81.75 278 VAL A CA 1
ATOM 2111 C C . VAL A 1 278 ? 27.844 -6.474 -28.658 1.00 81.75 278 VAL A C 1
ATOM 2113 O O . VAL A 1 278 ? 27.050 -7.378 -28.389 1.00 81.75 278 VAL A O 1
ATOM 2116 N N . THR A 1 279 ? 28.552 -5.850 -27.715 1.00 88.19 279 THR A N 1
ATOM 2117 C CA . THR A 1 279 ? 28.353 -6.082 -26.279 1.00 88.19 279 THR A CA 1
ATOM 2118 C C . THR A 1 279 ? 27.049 -5.445 -25.810 1.00 88.19 279 THR A C 1
ATOM 2120 O O . THR A 1 279 ? 26.797 -4.254 -26.030 1.00 88.19 279 THR A O 1
ATOM 2123 N N . LEU A 1 280 ? 26.244 -6.244 -25.122 1.00 88.19 280 LEU A N 1
ATOM 2124 C CA . LEU A 1 280 ? 24.941 -5.880 -24.596 1.00 88.19 280 LEU A CA 1
ATOM 2125 C C . LEU A 1 280 ? 25.069 -5.240 -23.212 1.00 88.19 280 LEU A C 1
ATOM 2127 O O . LEU A 1 280 ? 25.911 -5.619 -22.395 1.00 88.19 280 LEU A O 1
ATOM 2131 N N . LYS A 1 281 ? 24.191 -4.281 -22.941 1.00 87.50 281 LYS A N 1
ATOM 2132 C CA . LYS A 1 281 ? 23.981 -3.671 -21.632 1.00 87.50 281 LYS A CA 1
ATOM 2133 C C . LYS A 1 281 ? 22.568 -3.995 -21.135 1.00 87.50 281 LYS A C 1
ATOM 2135 O O . LYS A 1 281 ? 21.664 -4.227 -21.942 1.00 87.50 281 LYS A O 1
ATOM 2140 N N . PRO A 1 282 ? 22.355 -4.017 -19.811 1.00 85.69 282 PRO A N 1
ATOM 2141 C CA . PRO A 1 282 ? 21.022 -4.171 -19.248 1.00 85.69 282 PRO A CA 1
ATOM 2142 C C . PRO A 1 282 ? 20.059 -3.109 -19.777 1.00 85.69 282 PRO A C 1
ATOM 2144 O O . PRO A 1 282 ? 20.399 -1.928 -19.827 1.00 85.69 282 PRO A O 1
ATOM 2147 N N . GLY A 1 283 ? 18.860 -3.536 -20.167 1.00 82.38 283 GLY A N 1
ATOM 2148 C CA . GLY A 1 283 ? 17.845 -2.660 -20.750 1.00 82.38 283 GLY A CA 1
ATOM 2149 C C . GLY A 1 283 ? 17.945 -2.462 -22.265 1.00 82.38 283 GLY A C 1
ATOM 2150 O O . GLY A 1 283 ? 17.040 -1.843 -22.821 1.00 82.38 283 GLY A O 1
ATOM 2151 N N . ASP A 1 284 ? 18.964 -3.006 -22.940 1.00 87.69 284 ASP A N 1
ATOM 2152 C CA . ASP A 1 284 ? 19.032 -2.970 -24.405 1.00 87.69 284 ASP A CA 1
ATOM 2153 C C . ASP A 1 284 ? 17.820 -3.677 -25.037 1.00 87.69 284 ASP A C 1
ATOM 2155 O O . ASP A 1 284 ? 17.343 -4.717 -24.559 1.00 87.69 284 ASP A O 1
ATOM 2159 N N . ILE A 1 285 ? 17.344 -3.123 -26.152 1.00 85.12 285 ILE A N 1
ATOM 2160 C CA . ILE A 1 285 ? 16.261 -3.680 -26.961 1.00 85.12 285 ILE A CA 1
ATOM 2161 C C . ILE A 1 285 ? 16.828 -4.060 -28.326 1.00 85.12 285 ILE A C 1
ATOM 2163 O O . ILE A 1 285 ? 17.224 -3.204 -29.110 1.00 85.12 285 ILE A O 1
ATOM 2167 N N . ILE A 1 286 ? 16.839 -5.354 -28.629 1.00 87.12 286 ILE A N 1
ATOM 2168 C CA . ILE A 1 286 ? 17.276 -5.897 -29.914 1.00 87.12 286 ILE A CA 1
ATOM 2169 C C . ILE A 1 286 ? 16.033 -6.109 -30.776 1.00 87.12 286 ILE A C 1
ATOM 2171 O O . ILE A 1 286 ? 15.149 -6.880 -30.403 1.00 87.12 286 ILE A O 1
ATOM 2175 N N . THR A 1 287 ? 15.961 -5.451 -31.930 1.00 83.62 287 THR A N 1
ATOM 2176 C CA . THR A 1 287 ? 14.867 -5.607 -32.893 1.00 83.62 287 THR A CA 1
ATOM 2177 C C . THR A 1 287 ? 15.376 -6.233 -34.182 1.00 83.62 287 THR A C 1
ATOM 2179 O O . THR A 1 287 ? 16.269 -5.696 -34.841 1.00 83.62 287 THR A O 1
ATOM 2182 N N . VAL A 1 288 ? 14.766 -7.357 -34.555 1.00 81.62 288 VAL A N 1
ATOM 2183 C CA . VAL A 1 288 ? 15.002 -8.038 -35.830 1.00 81.62 288 VAL A CA 1
ATOM 2184 C C . VAL A 1 288 ? 13.857 -7.704 -36.781 1.00 81.62 288 VAL A C 1
ATOM 2186 O O . VAL A 1 288 ? 12.691 -7.943 -36.463 1.00 81.62 288 VAL A O 1
ATOM 2189 N N . PHE A 1 289 ? 14.190 -7.145 -37.943 1.00 75.19 289 PHE A N 1
ATOM 2190 C CA . PHE A 1 289 ? 13.216 -6.703 -38.943 1.00 75.19 289 PHE A CA 1
ATOM 2191 C C . PHE A 1 289 ? 12.985 -7.763 -40.018 1.00 75.19 289 PHE A C 1
ATOM 2193 O O . PHE A 1 289 ? 13.864 -8.578 -40.309 1.00 75.19 289 PHE A O 1
ATOM 2200 N N . SER A 1 290 ? 11.816 -7.721 -40.661 1.00 74.00 290 SER A N 1
ATOM 2201 C CA . SER A 1 290 ? 11.621 -8.424 -41.927 1.00 74.00 290 SER A CA 1
ATOM 2202 C C . SER A 1 290 ? 12.095 -7.585 -43.115 1.00 74.00 290 SER A C 1
ATOM 2204 O O . SER A 1 290 ? 12.132 -6.353 -43.067 1.00 74.00 290 SER A O 1
ATOM 2206 N N . GLN A 1 291 ? 12.393 -8.248 -44.233 1.00 69.19 291 GLN A N 1
ATOM 2207 C CA . GLN A 1 291 ? 12.680 -7.572 -45.503 1.00 69.19 291 GLN A CA 1
ATOM 2208 C C . GLN A 1 291 ? 11.509 -6.680 -45.964 1.00 69.19 291 GLN A C 1
ATOM 2210 O O . GLN A 1 291 ? 11.723 -5.647 -46.595 1.00 69.19 291 GLN A O 1
ATOM 2215 N N . LYS A 1 292 ? 10.267 -7.043 -45.611 1.00 64.25 292 LYS A N 1
ATOM 2216 C CA . LYS A 1 292 ? 9.060 -6.272 -45.946 1.00 64.25 292 LYS A CA 1
ATOM 2217 C C . LYS A 1 292 ? 8.909 -5.019 -45.085 1.00 64.25 292 LYS A C 1
ATOM 2219 O O . LYS A 1 292 ? 8.514 -3.983 -45.610 1.00 64.25 292 LYS A O 1
ATOM 2224 N N . ASP A 1 293 ? 9.273 -5.074 -43.803 1.00 61.00 293 ASP A N 1
ATOM 2225 C CA . ASP A 1 293 ? 9.195 -3.913 -42.900 1.00 61.00 293 ASP A CA 1
ATOM 2226 C C . ASP A 1 293 ? 10.084 -2.758 -43.380 1.00 61.00 293 ASP A C 1
ATOM 2228 O O . ASP A 1 293 ? 9.732 -1.588 -43.228 1.00 61.00 293 ASP A O 1
ATOM 2232 N N . MET A 1 294 ? 11.209 -3.076 -44.031 1.00 55.84 294 MET A N 1
ATOM 2233 C CA . MET A 1 294 ? 12.071 -2.072 -44.658 1.00 55.84 294 MET A CA 1
ATOM 2234 C C . MET A 1 294 ? 11.479 -1.479 -45.943 1.00 55.84 294 MET A C 1
ATOM 2236 O O . MET A 1 294 ? 11.635 -0.281 -46.177 1.00 55.84 294 MET A O 1
ATOM 2240 N N . GLN A 1 295 ? 10.763 -2.272 -46.749 1.00 53.06 295 GLN A N 1
ATOM 2241 C CA . GLN A 1 295 ? 10.114 -1.792 -47.979 1.00 53.06 295 GLN A CA 1
ATOM 2242 C C . GLN A 1 295 ? 8.962 -0.815 -47.679 1.00 53.06 295 GLN A C 1
ATOM 2244 O O . GLN A 1 295 ? 8.803 0.197 -48.366 1.00 53.06 295 GLN A O 1
ATOM 2249 N N . VAL A 1 296 ? 8.210 -1.047 -46.597 1.00 49.72 296 VAL A N 1
ATOM 2250 C CA . VAL A 1 296 ? 7.059 -0.207 -46.211 1.00 49.72 296 VAL A CA 1
ATOM 2251 C C . VAL A 1 296 ? 7.473 1.225 -45.820 1.00 49.72 296 VAL A C 1
ATOM 2253 O O . VAL A 1 296 ? 6.697 2.160 -46.034 1.00 49.72 296 VAL A O 1
ATOM 2256 N N . SER A 1 297 ? 8.699 1.445 -45.326 1.00 48.44 297 SER A N 1
ATOM 2257 C CA . SER A 1 297 ? 9.213 2.800 -45.038 1.00 48.44 297 SER A CA 1
ATOM 2258 C C . SER A 1 297 ? 9.544 3.616 -46.293 1.00 48.44 297 SER A C 1
ATOM 2260 O O . SER A 1 297 ? 9.514 4.846 -46.249 1.00 48.44 297 SER A O 1
ATOM 2262 N N . SER A 1 298 ? 9.833 2.970 -47.424 1.00 46.44 298 SER A N 1
ATOM 2263 C CA . SER A 1 298 ? 10.107 3.663 -48.689 1.00 46.44 298 SER A CA 1
ATOM 2264 C C . SER A 1 298 ? 8.820 4.021 -49.441 1.00 46.44 298 SER A C 1
ATOM 2266 O O . SER A 1 298 ? 8.730 5.101 -50.022 1.00 46.44 298 SER A O 1
ATOM 2268 N N . GLU A 1 299 ? 7.793 3.166 -49.387 1.00 46.81 299 GLU A N 1
ATOM 2269 C CA . GLU A 1 299 ? 6.519 3.385 -50.096 1.00 46.81 299 GLU A CA 1
ATOM 2270 C C . GLU A 1 299 ? 5.561 4.352 -49.378 1.00 46.81 299 GLU A C 1
ATOM 2272 O O . GLU A 1 299 ? 4.772 5.035 -50.031 1.00 46.81 299 GLU A O 1
ATOM 2277 N N . LYS A 1 300 ? 5.656 4.490 -48.047 1.00 47.62 300 LYS A N 1
ATOM 2278 C CA . LYS A 1 300 ? 4.883 5.477 -47.264 1.00 47.62 300 LYS A CA 1
ATOM 2279 C C . LYS A 1 300 ? 5.553 6.851 -47.142 1.00 47.62 300 LYS A C 1
ATOM 2281 O O . LYS A 1 300 ? 5.183 7.634 -46.266 1.00 47.62 300 LYS A O 1
ATOM 2286 N N . GLN A 1 301 ? 6.505 7.199 -48.008 1.00 53.66 301 GLN A N 1
ATOM 2287 C CA . GLN A 1 301 ? 6.965 8.586 -48.084 1.00 53.66 301 GLN A CA 1
ATOM 2288 C C . GLN A 1 301 ? 5.832 9.455 -48.641 1.00 53.66 301 GLN A C 1
ATOM 2290 O O . GLN A 1 301 ? 5.568 9.474 -49.844 1.00 53.66 301 GLN A O 1
ATOM 2295 N N . VAL A 1 302 ? 5.139 10.170 -47.750 1.00 55.78 302 VAL A N 1
ATOM 2296 C CA . VAL A 1 302 ? 4.129 11.168 -48.111 1.00 55.78 302 VAL A CA 1
ATOM 2297 C C . VAL A 1 302 ? 4.836 12.284 -48.875 1.00 55.78 302 VAL A C 1
ATOM 2299 O O . VAL A 1 302 ? 5.381 13.221 -48.297 1.00 55.78 302 VAL A O 1
ATOM 2302 N N . ARG A 1 303 ? 4.876 12.165 -50.201 1.00 69.56 303 ARG A N 1
ATOM 2303 C CA . ARG A 1 303 ? 5.375 13.222 -51.076 1.00 69.56 303 ARG A CA 1
ATOM 2304 C C . ARG A 1 303 ? 4.351 14.347 -51.048 1.00 69.56 303 ARG A C 1
ATOM 2306 O O . ARG A 1 303 ? 3.173 14.113 -51.294 1.00 69.56 303 ARG A O 1
ATOM 2313 N N . VAL A 1 304 ? 4.784 15.557 -50.724 1.00 72.62 304 VAL A N 1
ATOM 2314 C CA . VAL A 1 304 ? 3.924 16.744 -50.727 1.00 72.62 304 VAL A CA 1
ATOM 2315 C C . VAL A 1 304 ? 4.458 17.766 -51.715 1.00 72.62 304 VAL A C 1
ATOM 2317 O O . VAL A 1 304 ? 5.663 17.862 -51.944 1.00 72.62 304 VAL A O 1
ATOM 2320 N N . VAL A 1 305 ? 3.553 18.542 -52.292 1.00 82.06 305 VAL A N 1
ATOM 2321 C CA . VAL A 1 305 ? 3.870 19.677 -53.153 1.00 82.06 305 VAL A CA 1
ATOM 2322 C C . VAL A 1 305 ? 3.204 20.919 -52.589 1.00 82.06 305 VAL A C 1
ATOM 2324 O O . VAL A 1 305 ? 2.036 20.900 -52.203 1.00 82.06 305 VAL A O 1
ATOM 2327 N N . ARG A 1 306 ? 3.960 22.012 -52.515 1.00 78.00 306 ARG A N 1
ATOM 2328 C CA . ARG A 1 306 ? 3.442 23.317 -52.113 1.00 78.00 306 ARG A CA 1
ATOM 2329 C C . ARG A 1 306 ? 3.112 24.112 -53.367 1.00 78.00 306 ARG A C 1
ATOM 2331 O O . ARG A 1 306 ? 4.002 24.364 -54.174 1.00 78.00 306 ARG A O 1
ATOM 2338 N N . ILE A 1 307 ? 1.856 24.519 -53.507 1.00 84.81 307 ILE A N 1
ATOM 2339 C CA . ILE A 1 307 ? 1.373 25.320 -54.632 1.00 84.81 307 ILE A CA 1
ATOM 2340 C C . ILE A 1 307 ? 1.114 26.740 -54.132 1.00 84.81 307 ILE A C 1
ATOM 2342 O O . ILE A 1 307 ? 0.401 26.940 -53.148 1.00 84.81 307 ILE A O 1
ATOM 2346 N N . GLN A 1 308 ? 1.721 27.721 -54.794 1.00 79.31 308 GLN A N 1
ATOM 2347 C CA . GLN A 1 308 ? 1.640 29.143 -54.454 1.00 79.31 308 GLN A CA 1
ATOM 2348 C C . GLN A 1 308 ? 1.433 29.967 -55.731 1.00 79.31 308 GLN A C 1
ATOM 2350 O O . GLN A 1 308 ? 1.800 29.517 -56.816 1.00 79.31 308 GLN A O 1
ATOM 2355 N N . GLY A 1 309 ? 0.876 31.172 -55.591 1.00 85.12 309 GLY A N 1
ATOM 2356 C CA . GLY A 1 309 ? 0.593 32.086 -56.702 1.00 85.12 309 GLY A CA 1
ATOM 2357 C C . GLY A 1 309 ? -0.880 32.087 -57.119 1.00 85.12 309 GLY A C 1
ATOM 2358 O O . GLY A 1 309 ? -1.759 31.811 -56.306 1.00 85.12 309 GLY A O 1
ATOM 2359 N N . GLU A 1 310 ? -1.127 32.398 -58.392 1.00 87.06 310 GLU A N 1
ATOM 2360 C CA . GLU A 1 310 ? -2.454 32.605 -58.997 1.00 87.06 310 GLU A CA 1
ATOM 2361 C C . GLU A 1 310 ? -3.215 31.289 -59.277 1.00 87.06 310 GLU A C 1
ATOM 2363 O O . GLU A 1 310 ? -3.553 30.933 -60.409 1.00 87.06 310 GLU A O 1
ATOM 2368 N N . VAL A 1 311 ? -3.500 30.538 -58.215 1.00 87.75 311 VAL A N 1
ATOM 2369 C CA . VAL A 1 311 ? -4.364 29.345 -58.218 1.00 87.75 311 VAL A CA 1
ATOM 2370 C C . VAL A 1 311 ? -5.574 29.573 -57.317 1.00 87.75 311 VAL A C 1
ATOM 2372 O O . VAL A 1 311 ? -5.513 30.380 -56.392 1.00 87.75 311 VAL A O 1
ATOM 2375 N N . LYS A 1 312 ? -6.690 28.875 -57.564 1.00 85.12 312 LYS A N 1
ATOM 2376 C CA . LYS A 1 312 ? -7.921 29.105 -56.784 1.00 85.12 312 LYS A CA 1
ATOM 2377 C C . LYS A 1 312 ? -7.775 28.755 -55.303 1.00 85.12 312 LYS A C 1
ATOM 2379 O O . LYS A 1 312 ? -8.374 29.423 -54.468 1.00 85.12 312 LYS A O 1
ATOM 2384 N N . ALA A 1 313 ? -6.998 27.722 -54.986 1.00 81.06 313 ALA A N 1
ATOM 2385 C CA . ALA A 1 313 ? -6.720 27.306 -53.618 1.00 81.06 313 ALA A CA 1
ATOM 2386 C C . ALA A 1 313 ? -5.211 27.047 -53.428 1.00 81.06 313 ALA A C 1
ATOM 2388 O O . ALA A 1 313 ? -4.743 25.923 -53.638 1.00 81.06 313 ALA A O 1
ATOM 2389 N N . PRO A 1 314 ? -4.410 28.061 -53.056 1.00 84.81 314 PRO A N 1
ATOM 2390 C CA . PRO A 1 314 ? -3.002 27.857 -52.726 1.00 84.81 314 PRO A CA 1
ATOM 2391 C C . PRO A 1 314 ? -2.870 27.047 -51.429 1.00 84.81 314 PRO A C 1
ATOM 2393 O O . PRO A 1 314 ? -3.634 27.235 -50.483 1.00 84.81 314 PRO A O 1
ATOM 2396 N N . GLY A 1 315 ? -1.903 26.132 -51.371 1.00 77.06 315 GLY A N 1
ATOM 2397 C CA . GLY A 1 315 ? -1.787 25.209 -50.243 1.00 77.06 315 GLY A CA 1
ATOM 2398 C C . GLY A 1 315 ? -0.798 24.069 -50.462 1.00 77.06 315 GLY A C 1
ATOM 2399 O O . GLY A 1 315 ? -0.115 23.991 -51.486 1.00 77.06 315 GLY A O 1
ATOM 2400 N N . ILE A 1 316 ? -0.701 23.191 -49.464 1.00 77.19 316 ILE A N 1
ATOM 2401 C CA . ILE A 1 316 ? 0.124 21.981 -49.513 1.00 77.19 316 ILE A CA 1
ATOM 2402 C C . ILE A 1 316 ? -0.777 20.807 -49.883 1.00 77.19 316 ILE A C 1
ATOM 2404 O O . ILE A 1 316 ? -1.771 20.549 -49.208 1.00 77.19 316 ILE A O 1
ATOM 2408 N N . TYR A 1 317 ? -0.406 20.089 -50.936 1.00 79.25 317 TYR A N 1
ATOM 2409 C CA . TYR A 1 317 ? -1.162 18.959 -51.459 1.00 79.25 317 TYR A CA 1
ATOM 2410 C C . TYR A 1 317 ? -0.325 17.688 -51.405 1.00 79.25 317 TYR A C 1
ATOM 2412 O O . TYR A 1 317 ? 0.878 17.700 -51.674 1.00 79.25 317 TYR A O 1
ATOM 2420 N N . GLN A 1 318 ? -0.970 16.579 -51.059 1.00 77.94 318 GLN A N 1
ATOM 2421 C CA . GLN A 1 318 ? -0.343 15.265 -51.054 1.00 77.94 318 GLN A CA 1
ATOM 2422 C C . GLN A 1 318 ? -0.289 14.690 -52.476 1.00 77.94 318 GLN A C 1
ATOM 2424 O O . GLN A 1 318 ? -1.299 14.659 -53.183 1.00 77.94 318 GLN A O 1
ATOM 2429 N N . LEU A 1 319 ? 0.894 14.212 -52.861 1.00 75.44 319 LEU A N 1
ATOM 2430 C CA . LEU A 1 319 ? 1.174 13.555 -54.131 1.00 75.44 319 LEU A CA 1
ATOM 2431 C C . LEU A 1 319 ? 1.047 12.035 -54.012 1.00 75.44 319 LEU A C 1
ATOM 2433 O O . LEU A 1 319 ? 1.573 11.414 -53.085 1.00 75.44 319 LEU A O 1
ATOM 2437 N N . ARG A 1 320 ? 0.408 11.432 -55.009 1.00 77.50 320 ARG A N 1
ATOM 2438 C CA . ARG A 1 320 ? 0.479 10.000 -55.318 1.00 77.50 320 ARG A CA 1
ATOM 2439 C C . ARG A 1 320 ? 1.624 9.743 -56.301 1.00 77.50 320 ARG A C 1
ATOM 2441 O O . ARG A 1 320 ? 2.160 10.679 -56.886 1.00 77.50 320 ARG A O 1
ATOM 2448 N N . ALA A 1 321 ? 2.041 8.484 -56.439 1.00 68.06 321 ALA A N 1
ATOM 2449 C CA . ALA A 1 321 ? 3.194 8.113 -57.268 1.00 68.06 321 ALA A CA 1
ATOM 2450 C C . ALA A 1 321 ? 3.066 8.536 -58.741 1.00 68.06 321 ALA A C 1
ATOM 2452 O O . ALA A 1 321 ? 4.078 8.889 -59.340 1.00 68.06 321 ALA A O 1
ATOM 2453 N N . ASP A 1 322 ? 1.834 8.602 -59.247 1.00 77.75 322 ASP A N 1
ATOM 2454 C CA . ASP A 1 322 ? 1.534 8.863 -60.658 1.00 77.75 322 ASP A CA 1
ATOM 2455 C C . ASP A 1 322 ? 0.935 10.260 -60.907 1.00 77.75 322 ASP A C 1
ATOM 2457 O O . ASP A 1 322 ? 0.494 10.553 -62.014 1.00 77.75 322 ASP A O 1
ATOM 2461 N N . ASP A 1 323 ? 0.890 11.130 -59.889 1.00 82.12 323 ASP A N 1
ATOM 2462 C CA . ASP A 1 323 ? 0.322 12.474 -60.046 1.00 82.12 323 ASP A CA 1
ATOM 2463 C C . ASP A 1 323 ? 1.197 13.337 -60.971 1.00 82.12 323 ASP A C 1
ATOM 2465 O O . ASP A 1 323 ? 2.391 13.543 -60.724 1.00 82.12 323 ASP A O 1
ATOM 2469 N N . THR A 1 324 ? 0.580 13.927 -61.994 1.00 85.50 324 THR A N 1
ATOM 2470 C CA . THR A 1 324 ? 1.230 14.887 -62.891 1.00 85.50 324 THR A CA 1
ATOM 2471 C C . THR A 1 324 ? 1.002 16.334 -62.437 1.00 85.50 324 THR A C 1
ATOM 2473 O O . THR A 1 324 ? 0.139 16.630 -61.609 1.00 85.50 324 THR A O 1
ATOM 2476 N N . LEU A 1 325 ? 1.780 17.284 -62.975 1.00 82.00 325 LEU A N 1
ATOM 2477 C CA . LEU A 1 325 ? 1.621 18.710 -62.650 1.00 82.00 325 LEU A CA 1
ATOM 2478 C C . LEU A 1 325 ? 0.188 19.233 -62.926 1.00 82.00 325 LEU A C 1
ATOM 2480 O O . LEU A 1 325 ? -0.347 19.931 -62.061 1.00 82.00 325 LEU A O 1
ATOM 2484 N N . PRO A 1 326 ? -0.475 18.882 -64.048 1.00 85.88 326 PRO A N 1
ATOM 2485 C CA . PRO A 1 326 ? -1.889 19.197 -64.256 1.00 85.88 326 PRO A CA 1
ATOM 2486 C C . PRO A 1 326 ? -2.821 18.641 -63.172 1.00 85.88 326 PRO A C 1
ATOM 2488 O O . PRO A 1 326 ? -3.691 19.373 -62.703 1.00 85.88 326 PRO A O 1
ATOM 2491 N N . ASP A 1 327 ? -2.616 17.400 -62.721 1.00 87.62 327 ASP A N 1
ATOM 2492 C CA . ASP A 1 327 ? -3.459 16.770 -61.689 1.00 87.62 327 ASP A CA 1
ATOM 2493 C C . ASP A 1 327 ? -3.361 17.512 -60.356 1.00 87.62 327 ASP A C 1
ATOM 2495 O O . ASP A 1 327 ? -4.339 17.705 -59.635 1.00 87.62 327 ASP A O 1
ATOM 2499 N N . VAL A 1 328 ? -2.160 17.981 -60.041 1.00 86.06 328 VAL A N 1
ATOM 2500 C CA . VAL A 1 328 ? -1.861 18.759 -58.841 1.00 86.06 328 VAL A CA 1
ATOM 2501 C C . VAL A 1 328 ? -2.501 20.148 -58.900 1.00 86.06 328 VAL A C 1
ATOM 2503 O O . VAL A 1 328 ? -3.072 20.610 -57.912 1.00 86.06 328 VAL A O 1
ATOM 2506 N N . ILE A 1 329 ? -2.472 20.803 -60.062 1.00 86.50 329 ILE A N 1
ATOM 2507 C CA . ILE A 1 329 ? -3.137 22.097 -60.277 1.00 86.50 329 ILE A CA 1
ATOM 2508 C C . ILE A 1 329 ? -4.664 21.934 -60.247 1.00 86.50 329 ILE A C 1
ATOM 2510 O O . ILE A 1 329 ? -5.366 22.790 -59.706 1.00 86.50 329 ILE A O 1
ATOM 2514 N N . ALA A 1 330 ? -5.192 20.821 -60.762 1.00 87.31 330 ALA A N 1
ATOM 2515 C CA . ALA A 1 330 ? -6.612 20.494 -60.679 1.00 87.31 330 ALA A CA 1
ATOM 2516 C C . ALA A 1 330 ? -7.065 20.301 -59.223 1.00 87.31 330 ALA A C 1
ATOM 2518 O O . ALA A 1 330 ? -8.110 20.827 -58.837 1.00 87.31 330 ALA A O 1
ATOM 2519 N N . LYS A 1 331 ? -6.248 19.645 -58.383 1.00 84.06 331 LYS A N 1
ATOM 2520 C CA . LYS A 1 331 ? -6.489 19.540 -56.929 1.00 84.06 331 LYS A CA 1
ATOM 2521 C C . LYS A 1 331 ? -6.522 20.907 -56.236 1.00 84.06 331 LYS A C 1
ATOM 2523 O O . LYS A 1 331 ? -7.271 21.073 -55.281 1.00 84.06 331 LYS A O 1
ATOM 2528 N N . ALA A 1 332 ? -5.787 21.891 -56.756 1.00 84.62 332 ALA A N 1
ATOM 2529 C CA . ALA A 1 332 ? -5.836 23.286 -56.309 1.00 84.62 332 ALA A CA 1
ATOM 2530 C C . ALA A 1 332 ? -7.014 24.102 -56.881 1.00 84.62 332 ALA A C 1
ATOM 2532 O O . ALA A 1 332 ? -7.055 25.325 -56.733 1.00 84.62 332 ALA A O 1
ATOM 2533 N N . GLY A 1 333 ? -7.970 23.451 -57.554 1.00 83.56 333 GLY A N 1
ATOM 2534 C CA . GLY A 1 333 ? -9.140 24.090 -58.164 1.00 83.56 333 GLY A CA 1
ATOM 2535 C C . GLY A 1 333 ? -8.871 24.761 -59.517 1.00 83.56 333 GLY A C 1
ATOM 2536 O O . GLY A 1 333 ? -9.750 25.458 -60.043 1.00 83.56 333 GLY A O 1
ATOM 2537 N N . GLY A 1 334 ? -7.686 24.547 -60.096 1.00 86.00 334 GLY A N 1
ATOM 2538 C CA . GLY A 1 334 ? -7.229 25.188 -61.327 1.00 86.00 334 GLY A CA 1
ATOM 2539 C C . GLY A 1 334 ? -6.590 26.563 -61.103 1.00 86.00 334 GLY A C 1
ATOM 2540 O O . GLY A 1 334 ? -6.533 27.089 -59.988 1.00 86.00 334 GLY A O 1
ATOM 2541 N N . THR A 1 335 ? -6.107 27.164 -62.188 1.00 86.12 335 THR A N 1
ATOM 2542 C CA . THR A 1 335 ? -5.538 28.518 -62.181 1.00 86.12 335 THR A CA 1
ATOM 2543 C C . THR A 1 335 ? -6.634 29.590 -62.113 1.00 86.12 335 THR A C 1
ATOM 2545 O O . THR A 1 335 ? -7.784 29.354 -62.503 1.00 86.12 335 THR A O 1
ATOM 2548 N N . THR A 1 336 ? -6.306 30.783 -61.613 1.00 85.19 336 THR A N 1
ATOM 2549 C CA . THR A 1 336 ? -7.196 31.955 -61.714 1.00 85.19 336 THR A CA 1
ATOM 2550 C C . THR A 1 336 ? -7.146 32.542 -63.134 1.00 85.19 336 THR A C 1
ATOM 2552 O O . THR A 1 336 ? -6.286 32.188 -63.941 1.00 85.19 336 THR A O 1
ATOM 2555 N N . ARG A 1 337 ? -8.075 33.452 -63.474 1.00 83.62 337 ARG A N 1
ATOM 2556 C CA . ARG A 1 337 ? -8.094 34.123 -64.794 1.00 83.62 337 ARG A CA 1
ATOM 2557 C C . ARG A 1 337 ? -6.896 35.057 -65.019 1.00 83.62 337 ARG A C 1
ATOM 2559 O O . ARG A 1 337 ? -6.594 35.364 -66.165 1.00 83.62 337 ARG A O 1
ATOM 2566 N N . SER A 1 338 ? -6.234 35.483 -63.945 1.00 80.50 338 SER A N 1
ATOM 2567 C CA . SER A 1 338 ? -5.063 36.368 -63.975 1.00 80.50 338 SER A CA 1
ATOM 2568 C C . SER A 1 338 ? -3.736 35.601 -63.990 1.00 80.50 338 SER A C 1
ATOM 2570 O O . SER A 1 338 ? -2.670 36.212 -64.015 1.00 80.50 338 SER A O 1
ATOM 2572 N N . ALA A 1 339 ? -3.777 34.267 -63.961 1.00 83.31 339 ALA A N 1
ATOM 2573 C CA . ALA A 1 339 ? -2.584 33.439 -63.901 1.00 83.31 339 ALA A CA 1
ATOM 2574 C C . ALA A 1 339 ? -1.840 33.403 -65.242 1.00 83.31 339 ALA A C 1
ATOM 2576 O O . ALA A 1 339 ? -2.398 33.020 -66.273 1.00 83.31 339 ALA A O 1
ATOM 2577 N N . TYR A 1 340 ? -0.546 33.718 -65.222 1.00 83.50 340 TYR A N 1
ATOM 2578 C CA . TYR A 1 340 ? 0.315 33.570 -66.392 1.00 83.50 340 TYR A CA 1
ATOM 2579 C C . TYR A 1 340 ? 0.879 32.144 -66.482 1.00 83.50 340 TYR A C 1
ATOM 2581 O O . TYR A 1 340 ? 1.909 31.824 -65.889 1.00 83.50 340 TYR A O 1
ATOM 2589 N N . ILE A 1 341 ? 0.196 31.279 -67.238 1.00 79.69 341 ILE A N 1
ATOM 2590 C CA . ILE A 1 341 ? 0.499 29.837 -67.349 1.00 79.69 341 ILE A CA 1
ATOM 2591 C C . ILE A 1 341 ? 1.950 29.580 -67.791 1.00 79.69 341 ILE A C 1
ATOM 2593 O O . ILE A 1 341 ? 2.628 28.718 -67.228 1.00 79.69 341 ILE A O 1
ATOM 2597 N N . TYR A 1 342 ? 2.459 30.365 -68.745 1.00 80.25 342 TYR A N 1
ATOM 2598 C CA . TYR A 1 342 ? 3.818 30.218 -69.281 1.00 80.25 342 TYR A CA 1
ATOM 2599 C C . TYR A 1 342 ? 4.925 30.661 -68.307 1.00 80.25 342 TYR A C 1
ATOM 2601 O O . TYR A 1 342 ? 6.099 30.433 -68.580 1.00 80.25 342 TYR A O 1
ATOM 2609 N N . GLY A 1 343 ? 4.571 31.265 -67.167 1.00 76.50 343 GLY A N 1
ATOM 2610 C CA . GLY A 1 343 ? 5.496 31.635 -66.090 1.00 76.50 343 GLY A CA 1
ATOM 2611 C C . GLY A 1 343 ? 5.595 30.607 -64.958 1.00 76.50 343 GLY A C 1
ATOM 2612 O O . GLY A 1 343 ? 6.140 30.924 -63.903 1.00 76.50 343 GLY A O 1
ATOM 2613 N N . THR A 1 344 ? 5.042 29.402 -65.125 1.00 82.06 344 THR A N 1
ATOM 2614 C CA . THR A 1 344 ? 5.030 28.378 -64.068 1.00 82.06 344 THR A CA 1
ATOM 2615 C C . THR A 1 344 ? 6.437 27.842 -63.799 1.00 82.06 344 THR A C 1
ATOM 2617 O O . THR A 1 344 ? 7.091 27.318 -64.698 1.00 82.06 344 THR A O 1
ATOM 2620 N N . VAL A 1 345 ? 6.886 27.905 -62.542 1.00 80.12 345 VAL A N 1
ATOM 2621 C CA . VAL A 1 345 ? 8.186 27.366 -62.114 1.00 80.12 345 VAL A CA 1
ATOM 2622 C C . VAL A 1 345 ? 7.977 26.170 -61.191 1.00 80.12 345 VAL A C 1
ATOM 2624 O O . VAL A 1 345 ? 7.381 26.291 -60.122 1.00 80.12 345 VAL A O 1
ATOM 2627 N N . LEU A 1 346 ? 8.515 25.013 -61.583 1.00 80.81 346 LEU A N 1
ATOM 2628 C CA . LEU A 1 346 ? 8.573 23.821 -60.741 1.00 80.81 346 LEU A CA 1
ATOM 2629 C C . LEU A 1 346 ? 9.953 23.727 -60.084 1.00 80.81 346 LEU A C 1
ATOM 2631 O O . LEU A 1 346 ? 10.955 23.513 -60.762 1.00 80.81 346 LEU A O 1
ATOM 2635 N N . SER A 1 347 ? 10.003 23.840 -58.757 1.00 73.94 347 SER A N 1
ATOM 2636 C CA . SER A 1 347 ? 11.233 23.651 -57.983 1.00 73.94 347 SER A CA 1
ATOM 2637 C C . SER A 1 347 ? 11.180 22.340 -57.200 1.00 73.94 347 SER A C 1
ATOM 2639 O O . SER A 1 347 ? 10.259 22.111 -56.416 1.00 73.94 347 SER A O 1
ATOM 2641 N N . ARG A 1 348 ? 12.171 21.465 -57.408 1.00 68.75 348 ARG A N 1
ATOM 2642 C CA . ARG A 1 348 ? 12.321 20.186 -56.697 1.00 68.75 348 ARG A CA 1
ATOM 2643 C C . ARG A 1 348 ? 13.547 20.255 -55.786 1.00 68.75 348 ARG A C 1
ATOM 2645 O O . ARG A 1 348 ? 14.670 20.031 -56.227 1.00 68.75 348 ARG A O 1
ATOM 2652 N N . VAL A 1 349 ? 13.325 20.534 -54.503 1.00 60.19 349 VAL A N 1
ATOM 2653 C CA . VAL A 1 349 ? 14.407 20.756 -53.519 1.00 60.19 349 VAL A CA 1
ATOM 2654 C C . VAL A 1 349 ? 15.235 19.484 -53.240 1.00 60.19 349 VAL A C 1
ATOM 2656 O O . VAL A 1 349 ? 16.409 19.582 -52.903 1.00 60.19 349 VAL A O 1
ATOM 2659 N N . ALA A 1 350 ? 14.694 18.289 -53.507 1.00 54.84 350 ALA A N 1
ATOM 2660 C CA . ALA A 1 350 ? 15.375 17.011 -53.259 1.00 54.84 350 ALA A CA 1
ATOM 2661 C C . ALA A 1 350 ? 16.587 16.711 -54.173 1.00 54.84 350 ALA A C 1
ATOM 2663 O O . ALA A 1 350 ? 17.346 15.793 -53.887 1.00 54.84 350 ALA A O 1
ATOM 2664 N N . VAL A 1 351 ? 16.798 17.456 -55.266 1.00 53.75 351 VAL A N 1
ATOM 2665 C CA . VAL A 1 351 ? 17.941 17.204 -56.170 1.00 53.75 351 VAL A CA 1
ATOM 2666 C C . VAL A 1 351 ? 19.190 17.969 -55.724 1.00 53.75 351 VAL A C 1
ATOM 2668 O O . VAL A 1 351 ? 20.293 17.436 -55.810 1.00 53.75 351 VAL A O 1
ATOM 2671 N N . LYS A 1 352 ? 19.030 19.181 -55.175 1.00 51.81 352 LYS A N 1
ATOM 2672 C CA . LYS A 1 352 ? 20.159 20.055 -54.822 1.00 51.81 352 LYS A CA 1
ATOM 2673 C C . LYS A 1 352 ? 20.940 19.534 -53.611 1.00 51.81 352 LYS A C 1
ATOM 2675 O O . LYS A 1 352 ? 22.161 19.470 -53.665 1.00 51.81 352 LYS A O 1
ATOM 2680 N N . GLU A 1 353 ? 20.252 19.090 -52.558 1.00 56.84 353 GLU A N 1
ATOM 2681 C CA . GLU A 1 353 ? 20.910 18.534 -51.362 1.00 56.84 353 GLU A CA 1
ATOM 2682 C C . GLU A 1 353 ? 21.575 17.174 -51.629 1.00 56.84 353 GLU A C 1
ATOM 2684 O O . GLU A 1 353 ? 22.658 16.903 -51.112 1.00 56.84 353 GLU A O 1
ATOM 2689 N N . GLN A 1 354 ? 20.969 16.333 -52.474 1.00 55.66 354 GLN A N 1
ATOM 2690 C CA . GLN A 1 354 ? 21.524 15.027 -52.839 1.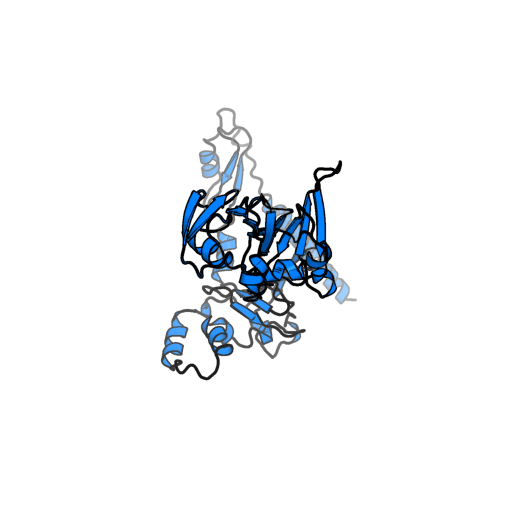00 55.66 354 GLN A CA 1
ATOM 2691 C C . GLN A 1 354 ? 22.750 15.166 -53.757 1.00 55.66 354 GLN A C 1
ATOM 2693 O O . GLN A 1 354 ? 23.731 14.443 -53.590 1.00 55.66 354 GLN A O 1
ATOM 2698 N N . GLN A 1 355 ? 22.724 16.117 -54.701 1.00 57.50 355 GLN A N 1
ATOM 2699 C CA . GLN A 1 355 ? 23.884 16.447 -55.535 1.00 57.50 355 GLN A CA 1
ATOM 2700 C C . GLN A 1 355 ? 25.033 17.007 -54.697 1.00 57.50 355 GLN A C 1
ATOM 2702 O O . GLN A 1 355 ? 26.165 16.576 -54.893 1.00 57.50 355 GLN A O 1
ATOM 2707 N N . GLN A 1 356 ? 24.744 17.889 -53.730 1.00 64.69 356 GLN A N 1
ATOM 2708 C CA . GLN A 1 356 ? 25.747 18.426 -52.808 1.00 64.69 356 GLN A CA 1
ATOM 2709 C C . GLN A 1 356 ? 26.410 17.301 -51.995 1.00 64.69 356 GLN A C 1
ATOM 2711 O O . GLN A 1 356 ? 27.631 17.186 -51.986 1.00 64.69 356 GLN A O 1
ATOM 2716 N N . LYS A 1 357 ? 25.609 16.393 -51.412 1.00 67.94 357 LYS A N 1
ATOM 2717 C CA . LYS A 1 357 ? 26.119 15.240 -50.649 1.00 67.94 357 LYS A CA 1
ATOM 2718 C C . LYS A 1 357 ? 26.963 14.285 -51.495 1.00 67.94 357 LYS A C 1
ATOM 2720 O O . LYS A 1 357 ? 27.992 13.814 -51.017 1.00 67.94 357 LYS A O 1
ATOM 2725 N N . ASN A 1 358 ? 26.557 14.005 -52.735 1.00 69.50 358 ASN A N 1
ATOM 2726 C CA . ASN A 1 358 ? 27.338 13.161 -53.642 1.00 69.50 358 ASN A CA 1
ATOM 2727 C C . ASN A 1 358 ? 28.653 13.833 -54.056 1.00 69.50 358 ASN A C 1
ATOM 2729 O O . ASN A 1 358 ? 29.676 13.155 -54.122 1.00 69.50 358 ASN A O 1
ATOM 2733 N N . LEU A 1 359 ? 28.651 15.150 -54.285 1.00 66.00 359 LEU A N 1
ATOM 2734 C CA . LEU A 1 359 ? 29.869 15.902 -54.590 1.00 66.00 359 LEU A CA 1
ATOM 2735 C C . LEU A 1 359 ? 30.851 15.857 -53.411 1.00 66.00 359 LEU A C 1
ATOM 2737 O O . LEU A 1 359 ? 32.025 15.550 -53.602 1.00 66.00 359 LEU A O 1
ATOM 2741 N N . ASP A 1 360 ? 30.352 16.064 -52.191 1.00 77.06 360 ASP A N 1
ATOM 2742 C CA . ASP A 1 360 ? 31.158 15.989 -50.970 1.00 77.06 360 ASP A CA 1
ATOM 2743 C C . ASP A 1 360 ? 31.737 14.581 -50.754 1.00 77.06 360 ASP A C 1
ATOM 2745 O O . ASP A 1 360 ? 32.876 14.429 -50.312 1.00 77.06 360 ASP A O 1
ATOM 2749 N N . GLN A 1 361 ? 30.975 13.535 -51.092 1.00 73.50 361 GLN A N 1
ATOM 2750 C CA . GLN A 1 361 ? 31.435 12.146 -51.032 1.00 73.50 361 GLN A CA 1
ATOM 2751 C C . GLN A 1 361 ? 32.562 11.879 -52.043 1.00 73.50 361 GLN A C 1
ATOM 2753 O O . GLN A 1 361 ? 33.554 11.236 -51.707 1.00 73.50 361 GLN A O 1
ATOM 2758 N N . VAL A 1 362 ? 32.435 12.397 -53.268 1.00 73.75 362 VAL A N 1
ATOM 2759 C CA . VAL A 1 362 ? 33.450 12.253 -54.324 1.00 73.75 362 VAL A CA 1
ATOM 2760 C C . VAL A 1 362 ? 34.731 13.010 -53.965 1.00 73.75 362 VAL A C 1
ATOM 2762 O O . VAL A 1 362 ? 35.819 12.462 -54.135 1.00 73.75 362 VAL A O 1
ATOM 2765 N N . ILE A 1 363 ? 34.619 14.219 -53.405 1.00 75.69 363 ILE A N 1
ATOM 2766 C CA . ILE A 1 363 ? 35.770 15.005 -52.933 1.00 75.69 363 ILE A CA 1
ATOM 2767 C C . ILE A 1 363 ? 36.522 14.251 -51.829 1.00 75.69 363 ILE A C 1
ATOM 2769 O O . ILE A 1 363 ? 37.743 14.121 -51.908 1.00 75.69 363 ILE A O 1
ATOM 2773 N N . ARG A 1 364 ? 35.807 13.688 -50.843 1.00 75.12 364 ARG A N 1
ATOM 2774 C CA . ARG A 1 364 ? 36.418 12.871 -49.780 1.00 75.12 364 ARG A CA 1
ATOM 2775 C C . ARG A 1 364 ? 37.150 11.648 -50.337 1.00 75.12 364 ARG A C 1
ATOM 2777 O O . ARG A 1 364 ? 38.269 11.358 -49.918 1.00 75.12 364 ARG A O 1
ATOM 2784 N N . ASN A 1 365 ? 36.555 10.962 -51.312 1.00 74.00 365 ASN A N 1
ATOM 2785 C CA . ASN A 1 365 ? 37.164 9.782 -51.925 1.00 74.00 365 ASN A CA 1
ATOM 2786 C C . ASN A 1 365 ? 38.431 10.140 -52.722 1.00 74.00 365 ASN A C 1
ATOM 2788 O O . ASN A 1 365 ? 39.449 9.465 -52.574 1.00 74.00 365 ASN A O 1
ATOM 2792 N N . LEU A 1 366 ? 38.417 11.233 -53.493 1.00 72.75 366 LEU A N 1
ATOM 2793 C CA . LEU A 1 366 ? 39.598 11.732 -54.210 1.00 72.75 366 LEU A CA 1
ATOM 2794 C C . LEU A 1 366 ? 40.726 12.139 -53.254 1.00 72.75 366 LEU A C 1
ATOM 2796 O O . LEU A 1 366 ? 41.879 11.787 -53.486 1.00 72.75 366 LEU A O 1
ATOM 2800 N N . GLN A 1 367 ? 40.401 12.819 -52.149 1.00 70.31 367 GLN A N 1
ATOM 2801 C CA . GLN A 1 367 ? 41.382 13.167 -51.115 1.00 70.31 367 GLN A CA 1
ATOM 2802 C C . GLN A 1 367 ? 42.016 11.921 -50.486 1.00 70.31 367 GLN A C 1
ATOM 2804 O O . GLN A 1 367 ? 43.230 11.881 -50.307 1.00 70.31 367 GLN A O 1
ATOM 2809 N N . SER A 1 368 ? 41.220 10.883 -50.206 1.00 67.25 368 SER A N 1
ATOM 2810 C CA . SER A 1 368 ? 41.736 9.622 -49.658 1.00 67.25 368 SER A CA 1
ATOM 2811 C C . SER A 1 368 ? 42.613 8.841 -50.648 1.00 67.25 368 SER A C 1
ATOM 2813 O O . SER A 1 368 ? 43.586 8.215 -50.239 1.00 67.25 368 SER A O 1
ATOM 2815 N N . GLN A 1 369 ? 42.321 8.909 -51.951 1.00 67.31 369 GLN A N 1
ATOM 2816 C CA . GLN A 1 369 ? 43.146 8.281 -52.989 1.00 67.31 369 GLN A CA 1
ATOM 2817 C C . GLN A 1 369 ? 44.474 9.014 -53.183 1.00 67.31 369 GLN A C 1
ATOM 2819 O O . GLN A 1 369 ? 45.506 8.365 -53.316 1.00 67.31 369 GLN A O 1
ATOM 2824 N N . LEU A 1 370 ? 44.456 10.350 -53.140 1.00 65.94 370 LEU A N 1
ATOM 2825 C CA . LEU A 1 370 ? 45.668 11.162 -53.225 1.00 65.94 370 LEU A CA 1
ATOM 2826 C C . LEU A 1 370 ? 46.569 10.954 -51.999 1.00 65.94 370 LEU A C 1
ATOM 2828 O O . LEU A 1 370 ? 47.770 10.768 -52.167 1.00 65.94 370 LEU A O 1
ATOM 2832 N N . ALA A 1 371 ? 45.992 10.886 -50.795 1.00 64.44 371 ALA A N 1
ATOM 2833 C CA . ALA A 1 371 ? 46.727 10.625 -49.554 1.00 64.44 371 ALA A CA 1
ATOM 2834 C C . ALA A 1 371 ? 47.342 9.213 -49.476 1.00 64.44 371 ALA A C 1
ATOM 2836 O O . ALA A 1 371 ? 48.333 9.030 -48.782 1.00 64.44 371 ALA A O 1
ATOM 2837 N N . ASN A 1 372 ? 46.787 8.236 -50.200 1.00 55.09 372 ASN A N 1
ATOM 2838 C CA . ASN A 1 372 ? 47.318 6.869 -50.285 1.00 55.09 372 ASN A CA 1
ATOM 2839 C C . ASN A 1 372 ? 48.286 6.658 -51.469 1.00 55.09 372 ASN A C 1
ATOM 2841 O O . ASN A 1 372 ? 48.731 5.534 -51.694 1.00 55.09 372 ASN A O 1
ATOM 2845 N N . SER A 1 373 ? 48.573 7.704 -52.255 1.00 50.25 373 SER A N 1
ATOM 2846 C CA . SER A 1 373 ? 49.443 7.651 -53.447 1.00 50.25 373 SER A CA 1
ATOM 2847 C C . SER A 1 373 ? 50.781 8.395 -53.293 1.00 50.25 373 SER A C 1
ATOM 2849 O O . SER A 1 373 ? 51.550 8.485 -54.250 1.00 50.25 373 SER A O 1
ATOM 2851 N N . THR A 1 374 ? 51.062 8.885 -52.087 1.00 47.19 374 THR A N 1
ATOM 2852 C CA . THR A 1 374 ? 52.357 9.401 -51.605 1.00 47.19 374 THR A CA 1
ATOM 2853 C C . THR A 1 374 ? 52.791 8.574 -50.418 1.00 47.19 374 THR A C 1
ATOM 2855 O O . THR A 1 374 ? 53.998 8.262 -50.342 1.00 47.19 374 THR A O 1
#

Mean predicted aligned error: 17.28 Å

Foldseek 3Di:
DKEFEDEQFPAGGIDDDDQQDWLVNVCVVRVHGDPFWALQFWFKADPNDTPDGDNNLCCVQPVDCVRIGRDDHYIYTYTYTADFWEFEDEQFQAGDIDGADPDQQQQFQLNVCSSRVHGDPQFAQQWKKKWAAQPVDPPRTDIDIDGNDPVNSRDGDGRRIYIYTYTDDPQPQFWEWEAAPPDDIDIDGHDQQDWLCNCQQDLVSRQDPVVVVVVPDPPPPPDDDPVVVVVSPVPGDSVFWQQQWKWKWDQDPVPRDIDIDIARNVLCNDPVRPPRIDGDGRHIYIYIGTPVVVVVVVQPPFDWDFADDQAQAGGIDTDDPPDDPVNVSVVSVHGHPPDDPVPDDDDDPVVPVVVVVVVVVVVVVVVVVVVVVD

Nearest PDB structures (foldseek):
  2j58-assembly1_F  TM=4.962E-01  e=3.241E-12  Escherichia coli
  2w8i-assembly1_D  TM=4.947E-01  e=2.276E-12  Escherichia coli
  2w8h-assembly1_C  TM=4.975E-01  e=6.574E-12  Escherichia coli
  6jh0-assembly2_D  TM=2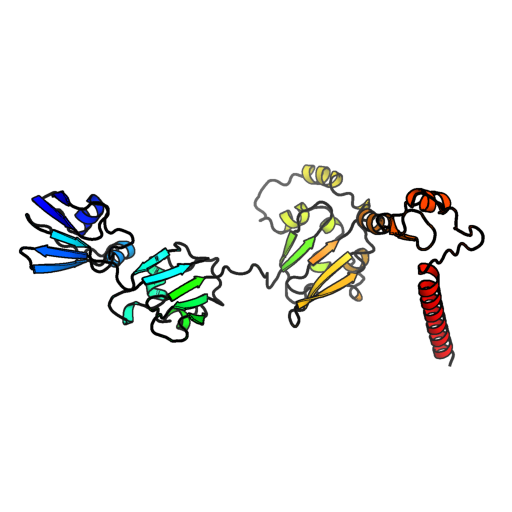.588E-01  e=1.210E-03  Canis lupus familiaris
  6mdh-assembly1_A  TM=2.663E-01  e=3.496E-03  Myotis davidii

Secondary structure (DSSP, 8-state):
-EEEEEESBSS-EEEE--TT-BHHHHHHHHT-B-TTB-SS-EEEEETTEEEEEE-HHHHHHH---TTPPBP-TTEEEEEPBP-SEEEEEESSSS-EEEEPPSSGGG-BHHHHHHHTTS--TTEEEEEEEEEEE-TTSSS-EEEEEE-SSHHHHTPBP-TTEEEEEEE-----TTEEEEE-TTSPPEEEE--TT-BHHHH--SGGGGS-HHHHHHHTS-TT-----HHHHHHHTTT--GGGEEEEEEEEEEE-TTT--EEEEEE-HHHHT-TT-GGG-PBP-TT-EEEEEEHHHHHHHHHT--EEEEE-SSBSS-EEEEEPTT--HHHHHHHTT-B-TT--GGG-----HHHHHHHHHHHHHHHHHHHHHHHT--

pLDDT: mean 80.56, std 15.23, range [44.44, 98.12]

Radius of gyration: 37.01 Å; Cα contacts (8 Å, |Δi|>4): 632; chains: 1; bounding box: 81×71×106 Å